Protein AF-0000000085301970 (afdb_homodimer)

Solvent-accessible surface area (backbone atoms only — not comparable to full-atom values): 21459 Å² total; per-residue (Å²): 136,83,79,76,77,77,77,79,79,75,77,79,74,80,62,71,66,56,57,60,53,53,59,54,51,62,50,42,72,86,24,43,63,52,45,47,50,51,50,45,52,51,53,39,52,45,27,50,49,32,24,51,29,20,47,52,18,31,51,38,37,74,64,26,59,40,78,36,73,44,72,84,42,102,86,42,71,45,83,42,63,45,46,39,78,72,36,67,30,42,42,45,28,39,52,48,32,50,48,50,25,52,47,26,53,53,53,30,50,52,50,49,52,24,57,74,66,71,52,77,53,70,65,58,52,51,52,46,48,53,52,49,42,51,51,38,19,48,52,26,16,26,49,18,8,31,47,29,41,48,48,40,30,61,68,27,31,78,78,68,54,29,56,55,42,33,86,71,38,45,70,34,47,53,33,44,51,50,20,49,52,28,45,50,52,24,47,51,40,48,50,48,50,46,51,48,53,50,51,54,52,56,58,60,59,76,106,135,84,79,76,80,77,78,80,77,75,78,78,75,80,62,71,65,58,57,59,53,54,55,53,52,62,51,42,70,80,27,40,62,52,46,47,50,51,49,42,52,50,52,38,52,46,28,50,50,31,23,52,30,20,46,53,19,31,51,38,38,75,65,27,60,39,79,36,74,44,72,84,43,102,86,42,70,44,83,41,63,47,46,40,78,73,36,68,32,42,41,44,30,40,54,49,31,48,49,50,24,51,48,25,53,53,54,32,50,51,48,49,50,22,56,73,65,73,51,78,52,70,65,56,53,52,52,47,46,53,52,49,44,51,51,39,19,48,52,27,16,25,50,17,9,31,47,30,42,48,48,40,30,61,67,27,32,79,78,70,54,29,56,55,42,34,88,70,37,45,70,34,49,54,33,44,51,50,19,48,53,28,44,50,51,23,47,52,42,48,49,47,50,48,51,50,54,51,51,53,52,55,58,60,60,76,106

Structure (mmCIF, N/CA/C/O backbone):
data_AF-0000000085301970-model_v1
#
loop_
_entity.id
_entity.type
_entity.pdbx_description
1 polymer 'CASP-like protein'
#
loop_
_atom_site.group_PDB
_atom_site.id
_atom_site.type_symbol
_atom_site.label_atom_id
_atom_site.label_alt_id
_atom_site.label_comp_id
_atom_site.label_asym_id
_atom_site.label_entity_id
_atom_site.label_seq_id
_atom_site.pdbx_PDB_ins_code
_atom_site.Cartn_x
_atom_site.Cartn_y
_atom_site.Cartn_z
_atom_site.occupancy
_atom_site.B_iso_or_equiv
_atom_site.auth_seq_id
_atom_site.auth_comp_id
_atom_site.auth_asym_id
_atom_site.auth_atom_id
_atom_site.pdbx_PDB_model_num
ATOM 1 N N . MET A 1 1 ? -9.445 -3.018 74.125 1 26.97 1 MET A N 1
ATOM 2 C CA . MET A 1 1 ? -10.062 -2.021 73.25 1 26.97 1 MET A CA 1
ATOM 3 C C . MET A 1 1 ? -9.016 -1.307 72.438 1 26.97 1 MET A C 1
ATOM 5 O O . MET A 1 1 ? -8.43 -0.313 72.875 1 26.97 1 MET A O 1
ATOM 9 N N . ALA A 1 2 ? -8.062 -2.064 71.75 1 34.81 2 ALA A N 1
ATOM 10 C CA . ALA A 1 2 ? -6.852 -1.691 71 1 34.81 2 ALA A CA 1
ATOM 11 C C . ALA A 1 2 ? -7.18 -0.811 69.812 1 34.81 2 ALA A C 1
ATOM 13 O O . ALA A 1 2 ? -8.016 -1.173 69 1 34.81 2 ALA A O 1
ATOM 14 N N . SER A 1 3 ? -7.102 0.58 70 1 29.72 3 SER A N 1
ATOM 15 C CA . SER A 1 3 ? -7.398 1.711 69.125 1 29.72 3 SER A CA 1
ATOM 16 C C . SER A 1 3 ? -6.668 1.588 67.812 1 29.72 3 SER A C 1
ATOM 18 O O . SER A 1 3 ? -5.441 1.454 67.75 1 29.72 3 SER A O 1
ATOM 20 N N . ILE A 1 4 ? -7.246 0.942 66.812 1 32.56 4 ILE A N 1
ATOM 21 C CA . ILE A 1 4 ? -6.797 0.765 65.438 1 32.56 4 ILE A CA 1
ATOM 22 C C . ILE A 1 4 ? -6.508 2.127 64.812 1 32.56 4 ILE A C 1
ATOM 24 O O . ILE A 1 4 ? -7.402 2.971 64.688 1 32.56 4 ILE A O 1
ATOM 28 N N . GLU A 1 5 ? -5.273 2.66 65 1 31.47 5 GLU A N 1
ATOM 29 C CA . GLU A 1 5 ? -4.742 3.893 64.438 1 31.47 5 GLU A CA 1
ATOM 30 C C . GLU A 1 5 ? -5.062 3.986 62.938 1 31.47 5 GLU A C 1
ATOM 32 O O . GLU A 1 5 ? -4.762 3.068 62.188 1 31.47 5 GLU A O 1
ATOM 37 N N . THR A 1 6 ? -6.141 4.637 62.594 1 31.66 6 THR A N 1
ATOM 38 C CA . THR A 1 6 ? -6.664 4.996 61.281 1 31.66 6 THR A CA 1
ATOM 39 C C . THR A 1 6 ? -5.59 5.672 60.438 1 31.66 6 THR A C 1
ATOM 41 O O . THR A 1 6 ? -5.039 6.703 60.812 1 31.66 6 THR A O 1
ATOM 44 N N . GLY A 1 7 ? -4.699 4.906 59.719 1 29.11 7 GLY A N 1
ATOM 45 C CA . GLY A 1 7 ? -3.627 5.309 58.812 1 29.11 7 GLY A CA 1
ATOM 46 C C . GLY A 1 7 ? -4.031 6.414 57.875 1 29.11 7 GLY A C 1
ATOM 47 O O . GLY A 1 7 ? -5.113 6.363 57.281 1 29.11 7 GLY A O 1
ATOM 48 N N . ALA A 1 8 ? -3.602 7.699 58.156 1 32.47 8 ALA A N 1
ATOM 49 C CA . ALA A 1 8 ? -3.693 8.953 57.406 1 32.47 8 ALA A CA 1
ATOM 50 C C . ALA A 1 8 ? -3.393 8.734 55.938 1 32.47 8 ALA A C 1
ATOM 52 O O . ALA A 1 8 ? -2.346 8.188 55.562 1 32.47 8 ALA A O 1
ATOM 53 N N . HIS A 1 9 ? -4.426 8.477 55.094 1 30.55 9 HIS A N 1
ATOM 54 C CA . HIS A 1 9 ? -4.41 8.461 53.625 1 30.55 9 HIS A CA 1
ATOM 55 C C . HIS A 1 9 ? -3.736 9.703 53.062 1 30.55 9 HIS A C 1
ATOM 57 O O . HIS A 1 9 ? -4.273 10.812 53.188 1 30.55 9 HIS A O 1
ATOM 63 N N . ARG A 1 10 ? -2.363 9.859 53.188 1 31.36 10 ARG A N 1
ATOM 64 C CA . ARG A 1 10 ? -1.621 10.938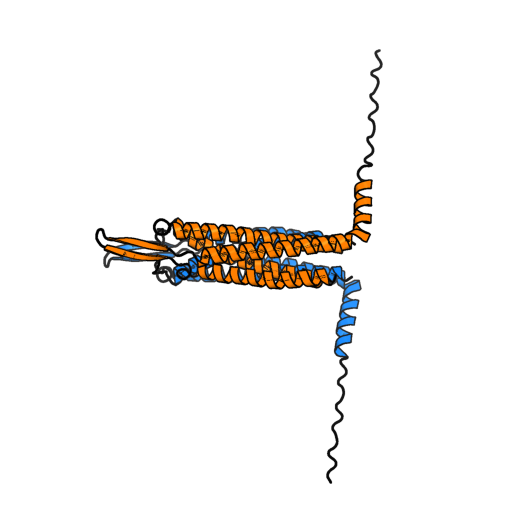 52.531 1 31.36 10 ARG A CA 1
ATOM 65 C C . ARG A 1 10 ? -2.08 11.141 51.094 1 31.36 10 ARG A C 1
ATOM 67 O O . ARG A 1 10 ? -2.033 10.211 50.281 1 31.36 10 ARG A O 1
ATOM 74 N N . GLN A 1 11 ? -3.037 12.023 50.906 1 29.16 11 GLN A N 1
ATOM 75 C CA . GLN A 1 11 ? -3.467 12.562 49.625 1 29.16 11 GLN A CA 1
ATOM 76 C C . GLN A 1 11 ? -2.268 12.938 48.75 1 29.16 11 GLN A C 1
ATOM 78 O O . GLN A 1 11 ? -1.449 13.773 49.125 1 29.16 11 GLN A O 1
ATOM 83 N N . VAL A 1 12 ? -1.499 12.023 48.125 1 32.5 12 VAL A N 1
ATOM 84 C CA . VAL A 1 12 ? -0.508 12.242 47.094 1 32.5 12 VAL A CA 1
ATOM 85 C C . VAL A 1 12 ? -1.078 13.18 46.031 1 32.5 12 VAL A C 1
ATOM 87 O O . VAL A 1 12 ? -1.985 12.805 45.281 1 32.5 12 VAL A O 1
ATOM 90 N N . THR A 1 13 ? -1.261 14.484 46.375 1 30.11 13 THR A N 1
ATOM 91 C CA . THR A 1 13 ? -1.555 15.555 45.406 1 30.11 13 THR A CA 1
ATOM 92 C C . THR A 1 13 ? -0.678 15.438 44.188 1 30.11 13 THR A C 1
ATOM 94 O O . THR A 1 13 ? 0.509 15.117 44.281 1 30.11 13 THR A O 1
ATOM 97 N N . THR A 1 14 ? -1.294 15.391 42.969 1 29.59 14 THR A N 1
ATOM 98 C CA . THR A 1 14 ? -1.011 15.258 41.562 1 29.59 14 THR A CA 1
ATOM 99 C C . THR A 1 14 ? -0.098 16.391 41.062 1 29.59 14 THR A C 1
ATOM 101 O O . THR A 1 14 ? -0.571 17.469 40.719 1 29.59 14 THR A O 1
ATOM 104 N N . GLU A 1 15 ? 0.923 16.906 41.875 1 32.22 15 GLU A N 1
ATOM 105 C CA . GLU A 1 15 ? 1.904 17.906 41.469 1 32.22 15 GLU A CA 1
ATOM 106 C C . GLU A 1 15 ? 2.582 17.516 40.156 1 32.22 15 GLU A C 1
ATOM 108 O O . GLU A 1 15 ? 3.312 18.312 39.562 1 32.22 15 GLU A O 1
ATOM 113 N N . THR A 1 16 ? 2.576 16.266 39.844 1 33.69 16 THR A N 1
ATOM 114 C CA . THR A 1 16 ? 3.441 15.867 38.75 1 33.69 16 THR A CA 1
ATOM 115 C C . THR A 1 16 ? 2.938 16.453 37.438 1 33.69 16 THR A C 1
ATOM 117 O O . THR A 1 16 ? 3.664 16.484 36.438 1 33.69 16 THR A O 1
ATOM 120 N N . SER A 1 17 ? 1.666 16.828 37.406 1 34 17 SER A N 1
ATOM 121 C CA . SER A 1 17 ? 1.121 17.281 36.125 1 34 17 SER A CA 1
ATOM 122 C C . SER A 1 17 ? 1.629 18.672 35.781 1 34 17 SER A C 1
ATOM 124 O O . SER A 1 17 ? 1.692 19.047 34.594 1 34 17 SER A O 1
ATOM 126 N N . GLY A 1 18 ? 1.998 19.531 36.75 1 32.28 18 GLY A N 1
ATOM 127 C CA . GLY A 1 18 ? 2.375 20.906 36.5 1 32.28 18 GLY A CA 1
ATOM 128 C C . GLY A 1 18 ? 3.717 21.047 35.812 1 32.28 18 GLY A C 1
ATOM 129 O O . GLY A 1 18 ? 3.932 21.969 35.031 1 32.28 18 GLY A O 1
ATOM 130 N N . LYS A 1 19 ? 4.676 20.281 36.25 1 39.09 19 LYS A N 1
ATOM 131 C CA . LYS A 1 19 ? 6.043 20.438 35.781 1 39.09 19 LYS A CA 1
ATOM 132 C C . LYS A 1 19 ? 6.141 20.047 34.312 1 39.09 19 LYS A C 1
ATOM 134 O O . LYS A 1 19 ? 6.992 20.562 33.562 1 39.09 19 LYS A O 1
ATOM 139 N N . TRP A 1 20 ? 5.359 19.047 33.938 1 33.53 20 TRP A N 1
ATOM 140 C CA . TRP A 1 20 ? 5.434 18.688 32.531 1 33.53 20 TRP A CA 1
ATOM 141 C C . TRP A 1 20 ? 4.938 19.828 31.641 1 33.53 20 TRP A C 1
ATOM 143 O O . TRP A 1 20 ? 5.5 20.078 30.578 1 33.53 20 TRP A O 1
ATOM 153 N N . SER A 1 21 ? 3.979 20.641 32.094 1 33.47 21 SER A N 1
ATOM 154 C CA . SER A 1 21 ? 3.465 21.75 31.297 1 33.47 21 SER A CA 1
ATOM 155 C C . SER A 1 21 ? 4.469 22.891 31.234 1 33.47 21 SER A C 1
ATOM 157 O O . SER A 1 21 ? 4.641 23.516 30.188 1 33.47 21 SER A O 1
ATOM 159 N N . SER A 1 22 ? 5.047 23.344 32.344 1 36.72 22 SER A N 1
ATOM 160 C CA . SER A 1 22 ? 5.965 24.484 32.344 1 36.72 22 SER A CA 1
ATOM 161 C C . SER A 1 22 ? 7.207 24.188 31.516 1 36.72 22 SER A C 1
ATOM 163 O O . SER A 1 22 ? 7.742 25.078 30.844 1 36.72 22 SER A O 1
ATOM 165 N N . LYS A 1 23 ? 7.863 23.016 31.672 1 34.81 23 LYS A N 1
ATOM 166 C CA . LYS A 1 23 ? 9.07 22.703 30.906 1 34.81 23 LYS A CA 1
ATOM 167 C C . LYS A 1 23 ? 8.766 22.609 29.422 1 34.81 23 LYS A C 1
ATOM 169 O O . LYS A 1 23 ? 9.656 22.812 28.594 1 34.81 23 LYS A O 1
ATOM 174 N N . LEU A 1 24 ? 7.578 22.203 29 1 33.97 24 LEU A N 1
ATOM 175 C CA . LEU A 1 24 ? 7.176 22.234 27.594 1 33.97 24 LEU A CA 1
ATOM 176 C C . LEU A 1 24 ? 7.062 23.672 27.094 1 33.97 24 LEU A C 1
ATOM 178 O O . LEU A 1 24 ? 7.426 23.953 25.953 1 33.97 24 LEU A O 1
ATOM 182 N N . THR A 1 25 ? 6.617 24.625 27.766 1 33.25 25 THR A N 1
ATOM 183 C CA . THR A 1 25 ? 6.445 26 27.328 1 33.25 25 THR A CA 1
ATOM 184 C C . THR A 1 25 ? 7.797 26.688 27.172 1 33.25 25 THR A C 1
ATOM 186 O O . THR A 1 25 ? 7.984 27.516 26.266 1 33.25 25 THR A O 1
ATOM 189 N N . ARG A 1 26 ? 8.648 26.844 28.141 1 35.91 26 ARG A N 1
ATOM 190 C CA . ARG A 1 26 ? 9.945 27.5 28.062 1 35.91 26 ARG A CA 1
ATOM 191 C C . ARG A 1 26 ? 10.805 26.891 26.969 1 35.91 26 ARG A C 1
ATOM 193 O O . ARG A 1 26 ? 11.578 27.609 26.312 1 35.91 26 ARG A O 1
ATOM 200 N N . TYR A 1 27 ? 10.961 25.5 26.844 1 35.97 27 TYR A N 1
ATOM 201 C CA . TYR A 1 27 ? 11.695 24.906 25.734 1 35.97 27 TYR A CA 1
ATOM 202 C C . TYR A 1 27 ? 11.07 25.281 24.391 1 35.97 27 TYR A C 1
ATOM 204 O O . TYR A 1 27 ? 11.617 24.969 23.328 1 35.97 27 TYR A O 1
ATOM 212 N N . VAL A 1 28 ? 9.891 25.875 24.25 1 35.28 28 VAL A N 1
ATOM 213 C CA . VAL A 1 28 ? 9.086 26.359 23.141 1 35.28 28 VAL A CA 1
ATOM 214 C C . VAL A 1 28 ? 9.547 27.766 22.75 1 35.28 28 VAL A C 1
ATOM 216 O O . VAL A 1 28 ? 9.492 28.125 21.562 1 35.28 28 VAL A O 1
ATOM 219 N N . SER A 1 29 ? 9.695 28.75 23.516 1 39.84 29 SER A N 1
ATOM 220 C CA . SER A 1 29 ? 10.062 30.094 23.078 1 39.84 29 SER A CA 1
ATOM 221 C C . SER A 1 29 ? 11.414 30.094 22.375 1 39.84 29 SER A C 1
ATOM 223 O O . SER A 1 29 ? 11.555 30.688 21.297 1 39.84 29 SER A O 1
ATOM 225 N N . GLY A 1 30 ? 12.648 30.109 22.906 1 40.38 30 GLY A N 1
ATOM 226 C CA . GLY A 1 30 ? 14.016 29.938 22.453 1 40.38 30 GLY A CA 1
ATOM 227 C C . GLY A 1 30 ? 14.25 28.625 21.75 1 40.38 30 GLY A C 1
ATOM 228 O O . GLY A 1 30 ? 15.266 28.438 21.062 1 40.38 30 GLY A O 1
ATOM 229 N N . SER A 1 31 ? 13.477 27.312 21.828 1 45.81 31 SER A N 1
ATOM 230 C CA . SER A 1 31 ? 13.211 25.891 21.766 1 45.81 31 SER A CA 1
ATOM 231 C C . SER A 1 31 ? 12.508 25.516 20.469 1 45.81 31 SER A C 1
ATOM 233 O O . SER A 1 31 ? 12.664 24.391 19.969 1 45.81 31 SER A O 1
ATOM 235 N N . GLY A 1 32 ? 11.805 26.344 19.953 1 51.28 32 GLY A N 1
ATOM 236 C CA . GLY A 1 32 ? 11.156 26.156 18.656 1 51.28 32 GLY A CA 1
ATOM 237 C C . GLY A 1 32 ? 12.141 25.906 17.531 1 51.28 32 GLY A C 1
ATOM 238 O O . GLY A 1 32 ? 11.977 24.953 16.766 1 51.28 32 GLY A O 1
ATOM 239 N N . ALA A 1 33 ? 13.102 27.016 17.484 1 58.94 33 ALA A N 1
ATOM 240 C CA . ALA A 1 33 ? 14.117 26.859 16.453 1 58.94 33 ALA A CA 1
ATOM 241 C C . ALA A 1 33 ? 14.914 25.578 16.656 1 58.94 33 ALA A C 1
ATOM 243 O O . ALA A 1 33 ? 15.227 24.875 15.695 1 58.94 33 ALA A O 1
ATOM 244 N N . VAL A 1 34 ? 15.242 25.391 17.984 1 60.5 34 VAL A N 1
ATOM 245 C CA . VAL A 1 34 ? 15.992 24.172 18.312 1 60.5 34 VAL A CA 1
ATOM 246 C C . VAL A 1 34 ? 15.141 22.953 18 1 60.5 34 VAL A C 1
ATOM 248 O O . VAL A 1 34 ? 15.641 21.953 17.469 1 60.5 34 VAL A O 1
ATOM 251 N N . ALA A 1 35 ? 13.922 23.109 18.266 1 63.69 35 ALA A N 1
ATOM 252 C CA . ALA A 1 35 ? 13.008 22 18 1 63.69 35 ALA A CA 1
ATOM 253 C C . ALA A 1 35 ? 12.859 21.766 16.5 1 63.69 35 ALA A C 1
ATOM 255 O O . ALA A 1 35 ? 12.828 20.625 16.047 1 63.69 35 ALA A O 1
ATOM 256 N N . ILE A 1 36 ? 12.922 22.891 15.844 1 65.94 36 ILE A N 1
ATOM 257 C CA . ILE A 1 36 ? 12.797 22.781 14.391 1 65.94 36 ILE A CA 1
ATOM 258 C C . ILE A 1 36 ? 14.055 22.141 13.812 1 65.94 36 ILE A C 1
ATOM 260 O O . ILE A 1 36 ? 13.969 21.297 12.914 1 65.94 36 ILE A O 1
ATOM 264 N N . LYS A 1 37 ? 15.195 22.609 14.453 1 73.81 37 LYS A N 1
ATOM 265 C CA . LYS A 1 37 ? 16.453 22.016 13.992 1 73.81 37 LYS A CA 1
ATOM 266 C C . LYS A 1 37 ? 16.516 20.531 14.305 1 73.81 37 LYS A C 1
ATOM 268 O O . LYS A 1 37 ? 16.984 19.734 13.492 1 73.81 37 LYS A O 1
ATOM 273 N N . TYR A 1 38 ? 16.062 20.156 15.453 1 78 38 TYR A N 1
ATOM 274 C CA . TYR A 1 38 ? 16.031 18.75 15.844 1 78 38 TYR A CA 1
ATOM 275 C C . TYR A 1 38 ? 15.078 17.953 14.953 1 78 38 TYR A C 1
ATOM 277 O O . TYR A 1 38 ? 15.383 16.828 14.539 1 78 38 TYR A O 1
ATOM 285 N N . GLN A 1 39 ? 14.023 18.562 14.688 1 78.25 39 GLN A N 1
ATOM 286 C CA . GLN A 1 39 ? 13.039 17.906 13.828 1 78.25 39 GLN A CA 1
ATOM 287 C C . GLN A 1 39 ? 13.594 17.703 12.414 1 78.25 39 GLN A C 1
ATOM 289 O O . GLN A 1 39 ? 13.383 16.656 11.805 1 78.25 39 GLN A O 1
ATOM 294 N N . ALA A 1 40 ? 14.297 18.656 12.055 1 80.69 40 ALA A N 1
ATOM 295 C CA . ALA A 1 40 ? 14.883 18.562 10.719 1 80.69 40 ALA A CA 1
ATOM 296 C C . ALA A 1 40 ? 15.969 17.5 10.664 1 80.69 40 ALA A C 1
ATOM 298 O O . ALA A 1 40 ? 16.094 16.766 9.68 1 80.69 40 ALA A O 1
ATOM 299 N N . LYS A 1 41 ? 16.734 17.484 11.727 1 85.69 41 LYS A N 1
ATOM 300 C CA . LYS A 1 41 ? 17.781 16.469 11.789 1 85.69 41 LYS A CA 1
ATOM 301 C C . LYS A 1 41 ? 17.188 15.055 11.789 1 85.69 41 LYS A C 1
ATOM 303 O O . LYS A 1 41 ? 17.719 14.148 11.148 1 85.69 41 LYS A O 1
ATOM 308 N N . VAL A 1 42 ? 16.141 14.859 12.5 1 87.38 42 VAL A N 1
ATOM 309 C CA . VAL A 1 42 ? 15.477 13.555 12.578 1 87.38 42 VAL A CA 1
ATOM 310 C C . VAL A 1 42 ? 14.883 13.195 11.219 1 87.38 42 VAL A C 1
ATOM 312 O O . VAL A 1 42 ? 14.953 12.039 10.789 1 87.38 42 VAL A O 1
ATOM 315 N N . ASP A 1 43 ? 14.328 14.164 10.57 1 88.19 43 ASP A N 1
ATOM 316 C CA . ASP A 1 43 ? 13.75 13.945 9.242 1 88.19 43 ASP A CA 1
ATOM 317 C C . ASP A 1 43 ? 14.82 13.453 8.258 1 88.19 43 ASP A C 1
ATOM 319 O O . ASP A 1 43 ? 14.594 12.492 7.523 1 88.19 43 ASP A O 1
ATOM 323 N N . VAL A 1 44 ? 15.945 14.094 8.32 1 89.12 44 VAL A N 1
ATOM 324 C CA . VAL A 1 44 ? 17.031 13.727 7.418 1 89.12 44 VAL A CA 1
ATOM 325 C C . VAL A 1 44 ? 17.531 12.328 7.758 1 89.12 44 VAL A C 1
ATOM 327 O O . VAL A 1 44 ? 17.797 11.523 6.859 1 89.12 44 VAL A O 1
ATOM 330 N N . ALA A 1 45 ? 17.656 12.008 8.984 1 92.12 45 ALA A N 1
ATOM 331 C CA . ALA A 1 45 ? 18.109 10.695 9.406 1 92.12 45 ALA A CA 1
ATOM 332 C C . ALA A 1 45 ? 17.156 9.602 8.945 1 92.12 45 ALA A C 1
ATOM 334 O O . ALA A 1 45 ? 17.578 8.555 8.453 1 92.12 45 ALA A O 1
ATOM 335 N N . LEU A 1 46 ? 15.914 9.852 9.086 1 94.12 46 LEU A N 1
ATOM 336 C CA . LEU A 1 46 ? 14.914 8.867 8.688 1 94.12 46 LEU A CA 1
ATOM 337 C C . LEU A 1 46 ? 14.93 8.664 7.176 1 94.12 46 LEU A C 1
ATOM 339 O O . LEU A 1 46 ? 14.719 7.547 6.695 1 94.12 46 LEU A O 1
ATOM 343 N N . ARG A 1 47 ? 15.195 9.672 6.477 1 94.88 47 ARG A N 1
ATOM 344 C CA . ARG A 1 47 ? 15.242 9.562 5.02 1 94.88 47 ARG A CA 1
ATOM 345 C C . ARG A 1 47 ? 16.469 8.789 4.574 1 94.88 47 ARG A C 1
ATOM 347 O O . ARG A 1 47 ? 16.438 8.07 3.572 1 94.88 47 ARG A O 1
ATOM 354 N N . VAL A 1 48 ? 17.5 8.953 5.293 1 94.12 48 VAL A N 1
ATOM 355 C CA . VAL A 1 48 ? 18.703 8.172 4.996 1 94.12 48 VAL A CA 1
ATOM 356 C C . VAL A 1 48 ? 18.453 6.695 5.289 1 94.12 48 VAL A C 1
ATOM 358 O O . VAL A 1 48 ? 18.828 5.824 4.496 1 94.12 48 VAL A O 1
ATOM 361 N N . PHE A 1 49 ? 17.766 6.43 6.363 1 95.31 49 PHE A N 1
ATOM 362 C CA . PHE A 1 49 ? 17.406 5.055 6.691 1 95.31 49 PHE A CA 1
ATOM 363 C C . PHE A 1 49 ? 16.5 4.461 5.629 1 95.31 49 PHE A C 1
ATOM 365 O O . PHE A 1 49 ? 16.656 3.305 5.234 1 95.31 49 PHE A O 1
ATOM 372 N N . MET A 1 50 ? 15.523 5.289 5.258 1 96.56 50 MET A N 1
ATOM 373 C CA . MET A 1 50 ? 14.617 4.836 4.207 1 96.56 50 MET A CA 1
ATOM 374 C C . MET A 1 50 ? 15.391 4.461 2.945 1 96.56 50 MET A C 1
ATOM 376 O O . MET A 1 50 ? 15.094 3.453 2.305 1 96.56 50 MET A O 1
ATOM 380 N N . PHE A 1 51 ? 16.406 5.223 2.582 1 96.88 51 PHE A N 1
ATOM 381 C CA . PHE A 1 51 ? 17.234 4.965 1.405 1 96.88 51 PHE A CA 1
ATOM 382 C C . PHE A 1 51 ? 18.031 3.68 1.575 1 96.88 51 PHE A C 1
ATOM 384 O O . PHE A 1 51 ? 18.047 2.824 0.688 1 96.88 51 PHE A O 1
ATOM 391 N N . VAL A 1 52 ? 18.641 3.52 2.705 1 96.88 52 VAL A N 1
ATOM 392 C CA . VAL A 1 52 ? 19.5 2.371 2.953 1 96.88 52 VAL A CA 1
ATOM 393 C C . VAL A 1 52 ? 18.688 1.088 2.949 1 96.88 52 VAL A C 1
ATOM 395 O O . VAL A 1 52 ? 19.031 0.117 2.277 1 96.88 52 VAL A O 1
ATOM 398 N N . PHE A 1 53 ? 17.562 1.066 3.629 1 97.56 53 PHE A N 1
ATOM 399 C CA . PHE A 1 53 ? 16.719 -0.122 3.701 1 97.56 53 PHE A CA 1
ATOM 400 C C . PHE A 1 53 ? 16.172 -0.482 2.326 1 97.56 53 PHE A C 1
ATOM 402 O O . PHE A 1 53 ? 16.125 -1.658 1.959 1 97.56 53 PHE A O 1
ATOM 409 N N . SER A 1 54 ? 15.766 0.571 1.58 1 97.44 54 SER A N 1
ATOM 410 C CA . SER A 1 54 ? 15.219 0.312 0.252 1 97.44 54 SER A CA 1
ATOM 411 C C . SER A 1 54 ? 16.281 -0.245 -0.685 1 97.44 54 SER A C 1
ATOM 413 O O . SER A 1 54 ? 16.031 -1.191 -1.433 1 97.44 54 SER A O 1
ATOM 415 N N . MET A 1 55 ? 17.5 0.227 -0.575 1 96.94 55 MET A N 1
ATOM 416 C CA . MET A 1 55 ? 18.578 -0.219 -1.457 1 96.94 55 MET A CA 1
ATOM 417 C C . MET A 1 55 ? 19.016 -1.642 -1.114 1 96.94 55 MET A C 1
ATOM 419 O O . MET A 1 55 ? 19.266 -2.451 -2.008 1 96.94 55 MET A O 1
ATOM 423 N N . ILE A 1 56 ? 19.062 -1.936 0.152 1 97.06 56 ILE A N 1
ATOM 424 C CA . ILE A 1 56 ? 19.422 -3.293 0.56 1 97.06 56 ILE A CA 1
ATOM 425 C C . ILE A 1 56 ? 18.359 -4.27 0.044 1 97.06 56 ILE A C 1
ATOM 427 O O . ILE A 1 56 ? 18.703 -5.34 -0.469 1 97.06 56 ILE A O 1
ATOM 431 N N . GLY A 1 57 ? 17.109 -3.863 0.131 1 96.88 57 GLY A N 1
ATOM 432 C CA . GLY A 1 57 ? 16.047 -4.715 -0.379 1 96.88 57 GLY A CA 1
ATOM 433 C C . GLY A 1 57 ? 16.141 -4.957 -1.874 1 96.88 57 GLY A C 1
ATOM 434 O O . GLY A 1 57 ? 15.969 -6.086 -2.338 1 96.88 57 GLY A O 1
ATOM 435 N N . VAL A 1 58 ? 16.422 -3.914 -2.572 1 96.56 58 VAL A N 1
ATOM 436 C CA . VAL A 1 58 ? 16.547 -4.008 -4.023 1 96.56 58 VAL A CA 1
ATOM 437 C C . VAL A 1 58 ? 17.719 -4.906 -4.391 1 96.56 58 VAL A C 1
ATOM 439 O O . VAL A 1 58 ? 17.609 -5.77 -5.266 1 96.56 58 VAL A O 1
ATOM 442 N N . VAL A 1 59 ? 18.875 -4.723 -3.742 1 95.81 59 VAL A N 1
ATOM 443 C CA . VAL A 1 59 ? 20.062 -5.504 -4.043 1 95.81 59 VAL A CA 1
ATOM 444 C C . VAL A 1 59 ? 19.828 -6.977 -3.721 1 95.81 59 VAL A C 1
ATOM 446 O O . VAL A 1 59 ? 20.172 -7.859 -4.512 1 95.81 59 VAL A O 1
ATOM 449 N N . LEU A 1 60 ? 19.203 -7.266 -2.617 1 95.69 60 LEU A N 1
ATOM 450 C CA . LEU A 1 60 ? 18.906 -8.641 -2.232 1 95.69 60 LEU A CA 1
ATOM 451 C C . LEU A 1 60 ? 17.984 -9.312 -3.256 1 95.69 60 LEU A C 1
ATOM 453 O O . LEU A 1 60 ? 18.188 -10.477 -3.609 1 95.69 60 LEU A O 1
ATOM 457 N N . MET A 1 61 ? 17.016 -8.555 -3.748 1 94.38 61 MET A N 1
ATOM 458 C CA . MET A 1 61 ? 16.078 -9.109 -4.719 1 94.38 61 MET A CA 1
ATOM 459 C C . MET A 1 61 ? 16.734 -9.258 -6.086 1 94.38 61 MET A C 1
ATOM 461 O O . MET A 1 61 ? 16.562 -10.281 -6.754 1 94.38 61 MET A O 1
ATOM 465 N N . ALA A 1 62 ? 17.484 -8.258 -6.461 1 92.56 62 ALA A N 1
ATOM 466 C CA . ALA A 1 62 ? 18.094 -8.234 -7.793 1 92.56 62 ALA A CA 1
ATOM 467 C C . ALA A 1 62 ? 19.203 -9.273 -7.91 1 92.56 62 ALA A C 1
ATOM 469 O O . ALA A 1 62 ? 19.531 -9.719 -9.016 1 92.56 62 ALA A O 1
ATOM 470 N N . THR A 1 63 ? 19.781 -9.633 -6.812 1 91.5 63 THR A N 1
ATOM 471 C CA . THR A 1 63 ? 20.859 -10.617 -6.84 1 91.5 63 THR A CA 1
ATOM 472 C C . THR A 1 63 ? 20.328 -12.008 -6.516 1 91.5 63 THR A C 1
ATOM 474 O O . THR A 1 63 ? 21.094 -12.977 -6.504 1 91.5 63 THR A O 1
ATOM 477 N N . SER A 1 64 ? 19.016 -12.133 -6.328 1 88.94 64 SER A N 1
ATOM 478 C CA . SER A 1 64 ? 18.422 -13.43 -6.012 1 88.94 64 SER A CA 1
ATOM 479 C C . SER A 1 64 ? 18.344 -14.312 -7.254 1 88.94 64 SER A C 1
ATOM 481 O O . SER A 1 64 ? 17.453 -14.133 -8.094 1 88.94 64 SER A O 1
ATOM 483 N N . LYS A 1 65 ? 19.312 -15.062 -7.527 1 89.38 65 LYS A N 1
ATOM 484 C CA . LYS A 1 65 ? 19.328 -16.031 -8.617 1 89.38 65 LYS A CA 1
ATOM 485 C C . LYS A 1 65 ? 19.766 -17.406 -8.133 1 89.38 65 LYS A C 1
ATOM 487 O O . LYS A 1 65 ? 20.609 -17.516 -7.23 1 89.38 65 LYS A O 1
ATOM 492 N N . GLN A 1 66 ? 19.031 -18.359 -8.609 1 90.75 66 GLN A N 1
ATOM 493 C CA . GLN A 1 66 ? 19.359 -19.734 -8.234 1 90.75 66 GLN A CA 1
ATOM 494 C C . GLN A 1 66 ? 19.062 -20.703 -9.391 1 90.75 66 GLN A C 1
ATOM 496 O O . GLN A 1 66 ? 18.031 -20.594 -10.047 1 90.75 66 GLN A O 1
ATOM 501 N N . SER A 1 67 ? 20.078 -21.547 -9.695 1 88.31 67 SER A N 1
ATOM 502 C CA . SER A 1 67 ? 19.891 -22.609 -10.664 1 88.31 67 SER A CA 1
ATOM 503 C C . SER A 1 67 ? 19.703 -23.969 -9.969 1 88.31 67 SER A C 1
ATOM 505 O O . SER A 1 67 ? 20.391 -24.266 -8.992 1 88.31 67 SER A O 1
ATOM 507 N N . ALA A 1 68 ? 18.594 -24.578 -10.328 1 86.19 68 ALA A N 1
ATOM 508 C CA . ALA A 1 68 ? 18.328 -25.891 -9.742 1 86.19 68 ALA A CA 1
ATOM 509 C C . ALA A 1 68 ? 17.969 -26.906 -10.812 1 86.19 68 ALA A C 1
ATOM 511 O O . ALA A 1 68 ? 17.875 -26.578 -11.992 1 86.19 68 ALA A O 1
ATOM 512 N N . THR A 1 69 ? 18.062 -28.203 -10.445 1 80.19 69 THR A N 1
ATOM 513 C CA . THR A 1 69 ? 17.656 -29.297 -11.328 1 80.19 69 THR A CA 1
ATOM 514 C C . THR A 1 69 ? 16.344 -29.922 -10.859 1 80.19 69 THR A C 1
ATOM 516 O O . THR A 1 69 ? 16.172 -30.188 -9.672 1 80.19 69 THR A O 1
ATOM 519 N N . MET A 1 70 ? 15.383 -29.828 -11.711 1 73.56 70 MET A N 1
ATOM 520 C CA . MET A 1 70 ? 14.094 -30.438 -11.383 1 73.56 70 MET A CA 1
ATOM 521 C C . MET A 1 70 ? 13.938 -31.797 -12.078 1 73.56 70 MET A C 1
ATOM 523 O O . MET A 1 70 ? 14.289 -31.938 -13.25 1 73.56 70 MET A O 1
ATOM 527 N N . ARG A 1 71 ? 13.547 -32.906 -11.234 1 71.69 71 ARG A N 1
ATOM 528 C CA . ARG A 1 71 ? 13.328 -34.25 -11.781 1 71.69 71 ARG A CA 1
ATOM 529 C C . ARG A 1 71 ? 11.906 -34.375 -12.312 1 71.69 71 ARG A C 1
ATOM 531 O O . ARG A 1 71 ? 10.938 -34.281 -11.555 1 71.69 71 ARG A O 1
ATOM 538 N N . ILE A 1 72 ? 11.625 -34.156 -13.516 1 63.94 72 ILE A N 1
ATOM 539 C CA . ILE A 1 72 ? 10.305 -34.344 -14.109 1 63.94 72 ILE A CA 1
ATOM 540 C C . ILE A 1 72 ? 9.992 -35.844 -14.227 1 63.94 72 ILE A C 1
ATOM 542 O O . ILE A 1 72 ? 8.844 -36.25 -14.023 1 63.94 72 ILE A O 1
ATOM 546 N N . SER A 1 73 ? 11.086 -36.625 -14.508 1 62.91 73 SER A N 1
ATOM 547 C CA . SER A 1 73 ? 11.008 -38.062 -14.625 1 62.91 73 SER A CA 1
ATOM 548 C C . SER A 1 73 ? 12.242 -38.75 -14.047 1 62.91 73 SER A C 1
ATOM 550 O O . SER A 1 73 ? 13.25 -38.062 -13.789 1 62.91 73 SER A O 1
ATOM 552 N N . PRO A 1 74 ? 12.102 -40 -13.453 1 68.12 74 PRO A N 1
ATOM 553 C CA . PRO A 1 74 ? 13.227 -40.719 -12.859 1 68.12 74 PRO A CA 1
ATOM 554 C C . PRO A 1 74 ? 14.508 -40.625 -13.688 1 68.12 74 PRO A C 1
ATOM 556 O O . PRO A 1 74 ? 15.602 -40.594 -13.125 1 68.12 74 PRO A O 1
ATOM 559 N N . ASP A 1 75 ? 14.453 -40.375 -14.914 1 71 75 ASP A N 1
ATOM 560 C CA . ASP A 1 75 ? 15.656 -40.375 -15.75 1 71 75 ASP A CA 1
ATOM 561 C C . ASP A 1 75 ? 15.875 -39 -16.406 1 71 75 ASP A C 1
ATOM 563 O O . ASP A 1 75 ? 16.812 -38.812 -17.172 1 71 75 ASP A O 1
ATOM 567 N N . MET A 1 76 ? 15.023 -38 -16.188 1 73.12 76 MET A N 1
ATOM 568 C CA . MET A 1 76 ? 15.125 -36.75 -16.906 1 73.12 76 MET A CA 1
ATOM 569 C C . MET A 1 76 ? 15.141 -35.562 -15.93 1 73.12 76 MET A C 1
ATOM 571 O O . MET A 1 76 ? 14.18 -35.375 -15.188 1 73.12 76 MET A O 1
ATOM 575 N N . THR A 1 77 ? 16.344 -35.062 -15.805 1 75.69 77 THR A N 1
ATOM 576 C CA . THR A 1 77 ? 16.484 -33.844 -14.992 1 75.69 77 THR A CA 1
ATOM 577 C C . THR A 1 77 ? 16.672 -32.625 -15.883 1 75.69 77 THR A C 1
ATOM 579 O O . THR A 1 77 ? 17.344 -32.688 -16.922 1 75.69 77 THR A O 1
ATOM 582 N N . ILE A 1 78 ? 15.789 -31.625 -15.727 1 75.44 78 ILE A N 1
ATOM 583 C CA . ILE A 1 78 ? 15.922 -30.391 -16.484 1 75.44 78 ILE A CA 1
ATOM 584 C C . ILE A 1 78 ? 16.453 -29.281 -15.555 1 75.44 78 ILE A C 1
ATOM 586 O O . ILE A 1 78 ? 16.156 -29.266 -14.359 1 75.44 78 ILE A O 1
ATOM 590 N N . GLY A 1 79 ? 17.297 -28.531 -16.172 1 79.12 79 GLY A N 1
ATOM 591 C CA . GLY A 1 79 ? 17.781 -27.375 -15.445 1 79.12 79 GLY A CA 1
ATOM 592 C C . GLY A 1 79 ? 16.781 -26.234 -15.414 1 79.12 79 GLY A C 1
ATOM 593 O O . GLY A 1 79 ? 16.188 -25.875 -16.438 1 79.12 79 GLY A O 1
ATOM 594 N N . VAL A 1 80 ? 16.453 -25.844 -14.172 1 82.5 80 VAL A N 1
ATOM 595 C CA . VAL A 1 80 ? 15.539 -24.719 -14.023 1 82.5 80 VAL A CA 1
ATOM 596 C C . VAL A 1 80 ? 16.234 -23.578 -13.281 1 82.5 80 VAL A C 1
ATOM 598 O O . VAL A 1 80 ? 17.125 -23.812 -12.461 1 82.5 80 VAL A O 1
ATOM 601 N N . ASN A 1 81 ? 15.961 -22.391 -13.773 1 86.75 81 ASN A N 1
ATOM 602 C CA . ASN A 1 81 ? 16.531 -21.203 -13.141 1 86.75 81 ASN A CA 1
ATOM 603 C C . ASN A 1 81 ? 15.453 -20.297 -12.57 1 86.75 81 ASN A C 1
ATOM 605 O O . ASN A 1 81 ? 14.352 -20.219 -13.117 1 86.75 81 ASN A O 1
ATOM 609 N N . ALA A 1 82 ? 15.867 -19.797 -11.422 1 87.81 82 ALA A N 1
ATOM 610 C CA . ALA A 1 82 ? 14.977 -18.828 -10.797 1 87.81 82 ALA A CA 1
ATOM 611 C C . ALA A 1 82 ? 15.625 -17.438 -10.727 1 87.81 82 ALA A C 1
ATOM 613 O O . ALA A 1 82 ? 16.75 -17.312 -10.242 1 87.81 82 ALA A O 1
ATOM 614 N N . LYS A 1 83 ? 14.977 -16.484 -11.312 1 89.75 83 LYS A N 1
ATOM 615 C CA . LYS A 1 83 ? 15.367 -15.086 -11.281 1 89.75 83 LYS A CA 1
ATOM 616 C C . LYS A 1 83 ? 14.18 -14.188 -10.953 1 89.75 83 LYS A C 1
ATOM 618 O O . LYS A 1 83 ? 13.031 -14.555 -11.203 1 89.75 83 LYS A O 1
ATOM 623 N N . PHE A 1 84 ? 14.516 -13.062 -10.414 1 90.38 84 PHE A N 1
ATOM 624 C CA . PHE A 1 84 ? 13.422 -12.18 -10.023 1 90.38 84 PHE A CA 1
ATOM 625 C C . PHE A 1 84 ? 12.656 -11.695 -11.25 1 90.38 84 PHE A C 1
ATOM 627 O O . PHE A 1 84 ? 11.469 -11.359 -11.156 1 90.38 84 PHE A O 1
ATOM 634 N N . THR A 1 85 ? 13.25 -11.711 -12.43 1 90.12 85 THR A N 1
ATOM 635 C CA . THR A 1 85 ? 12.617 -11.227 -13.656 1 90.12 85 THR A CA 1
ATOM 636 C C . THR A 1 85 ? 11.594 -12.234 -14.172 1 90.12 85 THR A C 1
ATOM 638 O O . THR A 1 85 ? 10.789 -11.914 -15.047 1 90.12 85 THR A O 1
ATOM 641 N N . HIS A 1 86 ? 11.648 -13.438 -13.617 1 89.94 86 HIS A N 1
ATOM 642 C CA . HIS A 1 86 ? 10.719 -14.469 -14.062 1 89.94 86 HIS A CA 1
ATOM 643 C C . HIS A 1 86 ? 9.32 -14.219 -13.523 1 89.94 86 HIS A C 1
ATOM 645 O O . HIS A 1 86 ? 8.344 -14.766 -14.039 1 89.94 86 HIS A O 1
ATOM 651 N N . LEU A 1 87 ? 9.273 -13.477 -12.477 1 90.44 87 LEU A N 1
ATOM 652 C CA . LEU A 1 87 ? 7.977 -13.133 -11.906 1 90.44 87 LEU A CA 1
ATOM 653 C C . LEU A 1 87 ? 7.754 -11.625 -11.945 1 90.44 87 LEU A C 1
ATOM 655 O O . LEU A 1 87 ? 8.555 -10.859 -11.406 1 90.44 87 LEU A O 1
ATOM 659 N N . ALA A 1 88 ? 6.727 -11.211 -12.562 1 91.06 88 ALA A N 1
ATOM 660 C CA . ALA A 1 88 ? 6.41 -9.797 -12.742 1 91.06 88 ALA A CA 1
ATOM 661 C C . ALA A 1 88 ? 6.27 -9.094 -11.391 1 91.06 88 ALA A C 1
ATOM 663 O O . ALA A 1 88 ? 6.594 -7.914 -11.266 1 91.06 88 ALA A O 1
ATOM 664 N N . SER A 1 89 ? 5.723 -9.844 -10.406 1 93.62 89 SER A N 1
ATOM 665 C CA . SER A 1 89 ? 5.539 -9.258 -9.086 1 93.62 89 SER A CA 1
ATOM 666 C C . SER A 1 89 ? 6.875 -8.859 -8.469 1 93.62 89 SER A C 1
ATOM 668 O O . SER A 1 89 ? 6.969 -7.832 -7.797 1 93.62 89 SER A O 1
ATOM 670 N N . PHE A 1 90 ? 7.93 -9.562 -8.758 1 94.88 90 PHE A N 1
ATOM 671 C CA . PHE A 1 90 ? 9.242 -9.273 -8.188 1 94.88 90 PHE A CA 1
ATOM 672 C C . PHE A 1 90 ? 9.938 -8.156 -8.961 1 94.88 90 PHE A C 1
ATOM 674 O O . PHE A 1 90 ? 10.656 -7.348 -8.375 1 94.88 90 PHE A O 1
ATOM 681 N N . THR A 1 91 ? 9.68 -8.141 -10.234 1 94.38 91 THR A N 1
ATOM 682 C CA . THR A 1 91 ? 10.18 -7.012 -11.016 1 94.38 91 THR A CA 1
ATOM 683 C C . THR A 1 91 ? 9.547 -5.707 -10.555 1 94.38 91 THR A C 1
ATOM 685 O O . THR A 1 91 ? 10.227 -4.684 -10.445 1 94.38 91 THR A O 1
ATOM 688 N N . TYR A 1 92 ? 8.281 -5.844 -10.32 1 95.69 92 TYR A N 1
ATOM 689 C CA . TYR A 1 92 ? 7.586 -4.684 -9.773 1 95.69 92 TYR A CA 1
ATOM 690 C C . TYR A 1 92 ? 8.164 -4.293 -8.414 1 95.69 92 TYR A C 1
ATOM 692 O O . TYR A 1 92 ? 8.328 -3.107 -8.125 1 95.69 92 TYR A O 1
ATOM 700 N N . PHE A 1 93 ? 8.438 -5.219 -7.648 1 96.56 93 PHE A N 1
ATOM 701 C CA . PHE A 1 93 ? 9.039 -4.973 -6.344 1 96.56 93 PHE A CA 1
ATOM 702 C C . PHE A 1 93 ? 10.344 -4.203 -6.488 1 96.56 93 PHE A C 1
ATOM 704 O O . PHE A 1 93 ? 10.547 -3.174 -5.836 1 96.56 93 PHE A O 1
ATOM 711 N N . VAL A 1 94 ? 11.203 -4.594 -7.328 1 96.69 94 VAL A N 1
ATOM 712 C CA . VAL A 1 94 ? 12.508 -3.979 -7.527 1 96.69 94 VAL A CA 1
ATOM 713 C C . VAL A 1 94 ? 12.336 -2.568 -8.086 1 96.69 94 VAL A C 1
ATOM 715 O O . VAL A 1 94 ? 12.984 -1.627 -7.617 1 96.69 94 VAL A O 1
ATOM 718 N N . THR A 1 95 ? 11.484 -2.441 -9.023 1 96.81 95 THR A N 1
ATOM 719 C CA . THR A 1 95 ? 11.25 -1.134 -9.625 1 96.81 95 THR A CA 1
ATOM 720 C C . THR A 1 95 ? 10.68 -0.158 -8.602 1 96.81 95 THR A C 1
ATOM 722 O O . THR A 1 95 ? 11.133 0.984 -8.508 1 96.81 95 THR A O 1
ATOM 725 N N . ALA A 1 96 ? 9.711 -0.68 -7.859 1 97.19 96 ALA A N 1
ATOM 726 C CA . ALA A 1 96 ? 9.062 0.167 -6.859 1 97.19 96 ALA A CA 1
ATOM 727 C C . ALA A 1 96 ? 10.055 0.619 -5.793 1 97.19 96 ALA A C 1
ATOM 729 O O . ALA A 1 96 ? 10.141 1.808 -5.477 1 97.19 96 ALA A O 1
ATOM 730 N N . PHE A 1 97 ? 10.852 -0.261 -5.273 1 97.69 97 PHE A N 1
ATOM 731 C CA . PHE A 1 97 ? 11.758 0.079 -4.184 1 97.69 97 PHE A CA 1
ATOM 732 C C . PHE A 1 97 ? 12.953 0.871 -4.699 1 97.69 97 PHE A C 1
ATOM 734 O O . PHE A 1 97 ? 13.523 1.684 -3.971 1 97.69 97 PHE A O 1
ATOM 741 N N . SER A 1 98 ? 13.32 0.742 -5.977 1 97.25 98 SER A N 1
ATOM 742 C CA . SER A 1 98 ? 14.32 1.625 -6.574 1 97.25 98 SER A CA 1
ATOM 743 C C . SER A 1 98 ? 13.805 3.061 -6.652 1 97.25 98 SER A C 1
ATOM 745 O O . SER A 1 98 ? 14.547 4.004 -6.363 1 97.25 98 SER A O 1
ATOM 747 N N . THR A 1 99 ? 12.539 3.16 -6.984 1 96.88 99 THR A N 1
ATOM 748 C CA . THR A 1 99 ? 11.914 4.477 -7.051 1 96.88 99 THR A CA 1
ATOM 749 C C . THR A 1 99 ? 11.859 5.113 -5.664 1 96.88 99 THR A C 1
ATOM 751 O O . THR A 1 99 ? 12.102 6.312 -5.516 1 96.88 99 THR A O 1
ATOM 754 N N . ILE A 1 100 ? 11.531 4.305 -4.676 1 97.5 100 ILE A N 1
ATOM 755 C CA . ILE A 1 100 ? 11.484 4.781 -3.299 1 97.5 100 ILE A CA 1
ATOM 756 C C . ILE A 1 100 ? 12.867 5.277 -2.877 1 97.5 100 ILE A C 1
ATOM 758 O O . ILE A 1 100 ? 12.984 6.316 -2.223 1 97.5 100 ILE A O 1
ATOM 762 N N . GLY A 1 101 ? 13.898 4.539 -3.279 1 96.75 101 GLY A N 1
ATOM 763 C CA . GLY A 1 101 ? 15.25 4.996 -3.004 1 96.75 101 GLY A CA 1
ATOM 764 C C . GLY A 1 101 ? 15.562 6.336 -3.641 1 96.75 101 GLY A C 1
ATOM 765 O O . GLY A 1 101 ? 16.125 7.223 -2.99 1 96.75 101 GLY A O 1
ATOM 766 N N . LEU A 1 102 ? 15.227 6.477 -4.898 1 95.62 102 LEU A N 1
ATOM 767 C CA . LEU A 1 102 ? 15.445 7.738 -5.598 1 95.62 102 LEU A CA 1
ATOM 768 C C . LEU A 1 102 ? 14.672 8.867 -4.934 1 95.62 102 LEU A C 1
ATOM 770 O O . LEU A 1 102 ? 15.195 9.969 -4.762 1 95.62 102 LEU A O 1
ATOM 774 N N . TYR A 1 103 ? 13.5 8.57 -4.57 1 96.5 103 TYR A N 1
ATOM 775 C CA . TYR A 1 103 ? 12.656 9.531 -3.863 1 96.5 103 TYR A CA 1
ATOM 776 C C . TYR A 1 103 ? 13.32 9.977 -2.564 1 96.5 103 TYR A C 1
ATOM 778 O O . TYR A 1 103 ? 13.312 11.164 -2.238 1 96.5 103 TYR A O 1
ATOM 786 N N . SER A 1 104 ? 13.812 9.031 -1.904 1 95.38 104 SER A N 1
ATOM 787 C CA . SER A 1 104 ? 14.461 9.352 -0.637 1 95.38 104 SER A CA 1
ATOM 788 C C . SER A 1 104 ? 15.664 10.266 -0.848 1 95.38 104 SER A C 1
ATOM 790 O O . SER A 1 104 ? 15.906 11.172 -0.048 1 95.38 104 SER A O 1
ATOM 792 N N . ILE A 1 105 ? 16.391 10.078 -1.914 1 94.62 105 ILE A N 1
ATOM 793 C CA . ILE A 1 105 ? 17.547 10.914 -2.215 1 94.62 105 ILE A CA 1
ATOM 794 C C . ILE A 1 105 ? 17.094 12.344 -2.498 1 94.62 105 ILE A C 1
ATOM 796 O O . ILE A 1 105 ? 17.656 13.305 -1.96 1 94.62 105 ILE A O 1
ATOM 800 N N . ILE A 1 106 ? 16.078 12.445 -3.25 1 93.56 106 ILE A N 1
ATOM 801 C CA . ILE A 1 106 ? 15.578 13.75 -3.654 1 93.56 106 ILE A CA 1
ATOM 802 C C . ILE A 1 106 ? 15.023 14.492 -2.439 1 93.56 106 ILE A C 1
ATOM 804 O O . ILE A 1 106 ? 15.391 15.641 -2.18 1 93.56 106 ILE A O 1
ATOM 808 N N . THR A 1 107 ? 14.172 13.891 -1.741 1 91.62 107 THR A N 1
ATOM 809 C CA . THR A 1 107 ? 13.547 14.539 -0.596 1 91.62 107 THR A CA 1
ATOM 810 C C . THR A 1 107 ? 14.555 14.75 0.527 1 91.62 107 THR A C 1
ATOM 812 O O . THR A 1 107 ? 14.453 15.719 1.286 1 91.62 107 THR A O 1
ATOM 815 N N . GLY A 1 108 ? 15.469 13.812 0.656 1 89.69 108 GLY A N 1
ATOM 816 C CA . GLY A 1 108 ? 16.531 14.016 1.629 1 89.69 108 GLY A CA 1
ATOM 817 C C . GLY A 1 108 ? 17.359 15.25 1.35 1 89.69 108 GLY A C 1
ATOM 818 O O . GLY A 1 108 ? 17.703 16 2.27 1 89.69 108 GLY A O 1
ATOM 819 N N . TYR A 1 109 ? 17.672 15.414 0.111 1 90.44 109 TYR A N 1
ATOM 820 C CA . TYR A 1 109 ? 18.438 16.594 -0.29 1 90.44 109 TYR A CA 1
ATOM 821 C C . TYR A 1 109 ? 17.656 17.875 -0.022 1 90.44 109 TYR A C 1
ATOM 823 O O . TYR A 1 109 ? 18.219 18.859 0.466 1 90.44 109 TYR A O 1
ATOM 831 N N . LEU A 1 110 ? 16.422 17.906 -0.291 1 86.31 110 LEU A N 1
ATOM 832 C CA . LEU A 1 110 ? 15.578 19.078 -0.068 1 86.31 110 LEU A CA 1
ATOM 833 C C . LEU A 1 110 ? 15.445 19.375 1.421 1 86.31 110 LEU A C 1
ATOM 835 O O . LEU A 1 110 ? 15.469 20.531 1.828 1 86.31 110 LEU A O 1
ATOM 839 N N . SER A 1 111 ? 15.289 18.344 2.158 1 83.56 111 SER A N 1
ATOM 840 C CA . SER A 1 111 ? 15.203 18.531 3.604 1 83.56 111 SER A CA 1
ATOM 841 C C . SER A 1 111 ? 16.516 19.062 4.172 1 83.56 111 SER A C 1
ATOM 843 O O . SER A 1 111 ? 16.516 19.906 5.062 1 83.56 111 SER A O 1
ATOM 845 N N . TYR A 1 112 ? 17.562 18.562 3.711 1 84.75 112 TYR A N 1
ATOM 846 C CA . TYR A 1 112 ? 18.875 19.016 4.156 1 84.75 112 TYR A CA 1
ATOM 847 C C . TYR A 1 112 ? 19.109 20.469 3.779 1 84.75 112 TYR A C 1
ATOM 849 O O . TYR A 1 112 ? 19.641 21.25 4.574 1 84.75 112 TYR A O 1
ATOM 857 N N . SER A 1 113 ? 18.766 20.844 2.602 1 84.88 113 SER A N 1
ATOM 858 C CA . SER A 1 113 ? 18.922 22.219 2.145 1 84.88 113 SER A CA 1
ATOM 859 C C . SER A 1 113 ? 18.031 23.172 2.957 1 84.88 113 SER A C 1
ATOM 861 O O . SER A 1 113 ? 18.438 24.297 3.248 1 84.88 113 SER A O 1
ATOM 863 N N . ALA A 1 114 ? 16.906 22.734 3.217 1 76.69 114 ALA A N 1
ATOM 864 C CA . ALA A 1 114 ? 16.016 23.531 4.043 1 76.69 114 ALA A CA 1
ATOM 865 C C . ALA A 1 114 ? 16.578 23.719 5.445 1 76.69 114 ALA A C 1
ATOM 867 O O . ALA A 1 114 ? 16.406 24.781 6.055 1 76.69 114 ALA A O 1
ATOM 868 N N . LEU A 1 115 ? 17.109 22.734 5.98 1 76.31 115 LEU A N 1
ATOM 869 C CA . LEU A 1 115 ? 17.766 22.812 7.285 1 76.31 115 LEU A CA 1
ATOM 870 C C . LEU A 1 115 ? 18.906 23.812 7.266 1 76.31 115 LEU A C 1
ATOM 872 O O . LEU A 1 115 ? 19.078 24.578 8.219 1 76.31 115 LEU A O 1
ATOM 876 N N . LYS A 1 116 ? 19.641 23.828 6.305 1 79 116 LYS A N 1
ATOM 877 C CA . LYS A 1 116 ? 20.781 24.719 6.191 1 79 116 LYS A CA 1
ATOM 878 C C . LYS A 1 116 ? 20.344 26.172 6.016 1 79 116 LYS A C 1
ATOM 880 O O . LYS A 1 116 ? 20.938 27.078 6.605 1 79 116 LYS A O 1
ATOM 885 N N . ASN A 1 117 ? 19.297 26.312 5.246 1 75.94 117 ASN A N 1
ATOM 886 C CA . ASN A 1 117 ? 18.844 27.656 4.961 1 75.94 117 ASN A CA 1
ATOM 887 C C . ASN A 1 117 ? 17.875 28.172 6.023 1 75.94 117 ASN A C 1
ATOM 889 O O . ASN A 1 117 ? 17.484 29.328 6.008 1 75.94 117 ASN A O 1
ATOM 893 N N . GLN A 1 118 ? 17.625 27.422 7.066 1 63.34 118 GLN A N 1
ATOM 894 C CA . GLN A 1 118 ? 16.703 27.734 8.156 1 63.34 118 GLN A CA 1
ATOM 895 C C . GLN A 1 118 ? 15.336 28.141 7.621 1 63.34 118 GLN A C 1
ATOM 897 O O . GLN A 1 118 ? 14.727 29.094 8.117 1 63.34 118 GLN A O 1
ATOM 902 N N . GLN A 1 119 ? 15.047 27.641 6.355 1 58.59 119 GLN A N 1
ATOM 903 C CA . GLN A 1 119 ? 13.75 27.984 5.773 1 58.59 119 GLN A CA 1
ATOM 904 C C . GLN A 1 119 ? 12.859 26.75 5.66 1 58.59 119 GLN A C 1
ATOM 906 O O . GLN A 1 119 ? 13.125 25.859 4.859 1 58.59 119 GLN A O 1
ATOM 911 N N . SER A 1 120 ? 12.555 26.125 6.828 1 60.81 120 SER A N 1
ATOM 912 C CA . SER A 1 120 ? 11.594 25.031 6.668 1 60.81 120 SER A CA 1
ATOM 913 C C . SER A 1 120 ? 10.164 25.562 6.59 1 60.81 120 SER A C 1
ATOM 915 O O . SER A 1 120 ? 9.672 26.172 7.535 1 60.81 120 SER A O 1
ATOM 917 N N . SER A 1 121 ? 9.656 25.625 5.246 1 66.75 121 SER A N 1
ATOM 918 C CA . SER A 1 121 ? 8.305 26.156 5.094 1 66.75 121 SER A CA 1
ATOM 919 C C . SER A 1 121 ? 7.254 25.094 5.363 1 66.75 121 SER A C 1
ATOM 921 O O . SER A 1 121 ? 7.492 23.906 5.137 1 66.75 121 SER A O 1
ATOM 923 N N . ARG A 1 122 ? 6.395 25.406 6.109 1 72.31 122 ARG A N 1
ATOM 924 C CA . ARG A 1 122 ? 5.195 24.625 6.379 1 72.31 122 ARG A CA 1
ATOM 925 C C . ARG A 1 122 ? 4.668 23.969 5.105 1 72.31 122 ARG A C 1
ATOM 927 O O . ARG A 1 122 ? 4.227 22.828 5.121 1 72.31 122 ARG A O 1
ATOM 934 N N . ASN A 1 123 ? 4.875 24.656 3.949 1 74.69 123 ASN A N 1
ATOM 935 C CA . ASN A 1 123 ? 4.391 24.156 2.668 1 74.69 123 ASN A CA 1
ATOM 936 C C . ASN A 1 123 ? 5.176 22.938 2.209 1 74.69 123 ASN A C 1
ATOM 938 O O . ASN A 1 123 ? 4.613 22 1.623 1 74.69 123 ASN A O 1
ATOM 942 N N . GLN A 1 124 ? 6.363 23 2.504 1 77.5 124 GLN A N 1
ATOM 943 C CA . GLN A 1 124 ? 7.191 21.859 2.129 1 77.5 124 GLN A CA 1
ATO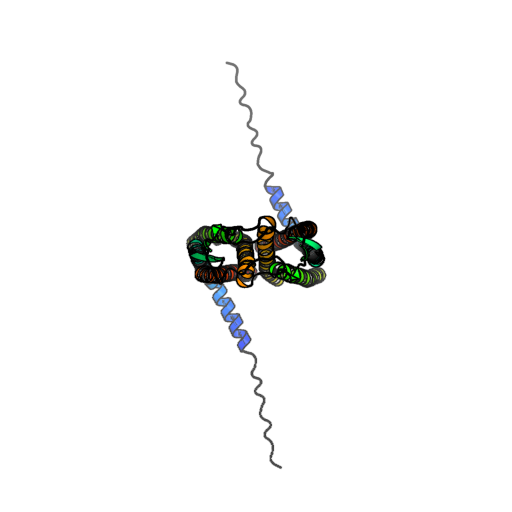M 944 C C . GLN A 1 124 ? 6.832 20.625 2.949 1 77.5 124 GLN A C 1
ATOM 946 O O . GLN A 1 124 ? 6.812 19.5 2.424 1 77.5 124 GLN A O 1
ATOM 951 N N . GLN A 1 125 ? 6.422 20.828 4.121 1 79.81 125 GLN A N 1
ATOM 952 C CA . GLN A 1 125 ? 6.059 19.719 4.984 1 79.81 125 GLN A CA 1
ATOM 953 C C . GLN A 1 125 ? 4.754 19.078 4.523 1 79.81 125 GLN A C 1
ATOM 955 O O . GLN A 1 125 ? 4.617 17.844 4.551 1 79.81 125 GLN A O 1
ATOM 960 N N . LEU A 1 126 ? 3.951 19.953 4.121 1 84.06 126 LEU A N 1
ATOM 961 C CA . LEU A 1 126 ? 2.66 19.438 3.662 1 84.06 126 LEU A CA 1
ATOM 962 C C . LEU A 1 126 ? 2.814 18.656 2.371 1 84.06 126 LEU A C 1
ATOM 964 O O . LEU A 1 126 ? 2.148 17.625 2.182 1 84.06 126 LEU A O 1
ATOM 968 N N . GLN A 1 127 ? 3.701 19.125 1.539 1 85.75 127 GLN A N 1
ATOM 969 C CA . GLN A 1 127 ? 3.961 18.391 0.303 1 85.75 127 GLN A CA 1
ATOM 970 C C . GLN A 1 127 ? 4.637 17.062 0.588 1 85.75 127 GLN A C 1
ATOM 972 O O . GLN A 1 127 ? 4.328 16.047 -0.053 1 85.75 127 GLN A O 1
ATOM 977 N N . PHE A 1 128 ? 5.473 17.062 1.557 1 88.06 128 PHE A N 1
ATOM 978 C CA . PHE A 1 128 ? 6.148 15.828 1.925 1 88.06 128 PHE A CA 1
ATOM 979 C C . PHE A 1 128 ? 5.156 14.828 2.504 1 88.06 128 PHE A C 1
ATOM 981 O O . PHE A 1 128 ? 5.281 13.617 2.275 1 88.06 128 PHE A O 1
ATOM 988 N N . LEU A 1 129 ? 4.234 15.32 3.168 1 90.38 129 LEU A N 1
ATOM 989 C CA . LEU A 1 129 ? 3.242 14.445 3.781 1 90.38 129 LEU A CA 1
ATOM 990 C C . LEU A 1 129 ? 2.422 13.719 2.717 1 90.38 129 LEU A C 1
ATOM 992 O O . LEU A 1 129 ? 2.188 12.516 2.818 1 90.38 129 LEU A O 1
ATOM 996 N N . LEU A 1 130 ? 2.09 14.414 1.73 1 91.5 130 LEU A N 1
ATOM 997 C CA . LEU A 1 130 ? 1.309 13.812 0.653 1 91.5 130 LEU A CA 1
ATOM 998 C C . LEU A 1 130 ? 2.148 12.812 -0.135 1 91.5 130 LEU A C 1
ATOM 1000 O O . LEU A 1 130 ? 1.698 11.703 -0.408 1 91.5 130 LEU A O 1
ATOM 1004 N N . LEU A 1 131 ? 3.301 13.203 -0.462 1 93.81 131 LEU A N 1
ATOM 1005 C CA . LEU A 1 131 ? 4.18 12.352 -1.256 1 93.81 131 LEU A CA 1
ATOM 1006 C C . LEU A 1 131 ? 4.609 11.117 -0.461 1 93.81 131 LEU A C 1
ATOM 1008 O O . LEU A 1 131 ? 4.711 10.023 -1.014 1 93.81 131 LEU A O 1
ATOM 1012 N N . ASP A 1 132 ? 4.84 11.328 0.808 1 95.19 132 ASP A N 1
ATOM 1013 C CA . ASP A 1 132 ? 5.195 10.195 1.658 1 95.19 132 ASP A CA 1
ATOM 1014 C C . ASP A 1 132 ? 4.043 9.203 1.75 1 95.19 132 ASP A C 1
ATOM 1016 O O . ASP A 1 132 ? 4.27 7.988 1.806 1 95.19 132 ASP A O 1
ATOM 1020 N N . SER A 1 133 ? 2.846 9.711 1.781 1 94.75 133 SER A N 1
ATOM 1021 C CA . SER A 1 133 ? 1.693 8.812 1.815 1 94.75 133 SER A CA 1
ATOM 1022 C C . SER A 1 133 ? 1.575 8.016 0.521 1 94.75 133 SER A C 1
ATOM 1024 O O . SER A 1 133 ? 1.257 6.828 0.546 1 94.75 133 SER A O 1
ATOM 1026 N N . LEU A 1 134 ? 1.873 8.641 -0.547 1 94.5 134 LEU A N 1
ATOM 1027 C CA . LEU A 1 134 ? 1.845 7.977 -1.844 1 94.5 134 LEU A CA 1
ATOM 1028 C C . LEU A 1 134 ? 2.936 6.914 -1.933 1 94.5 134 LEU A C 1
ATOM 1030 O O . LEU A 1 134 ? 2.684 5.797 -2.389 1 94.5 134 LEU A O 1
ATOM 1034 N N . ILE A 1 135 ? 4.082 7.262 -1.501 1 96.31 135 ILE A N 1
ATOM 1035 C CA . ILE A 1 135 ? 5.215 6.344 -1.565 1 96.31 135 ILE A CA 1
ATOM 1036 C C . ILE A 1 135 ? 4.969 5.156 -0.639 1 96.31 135 ILE A C 1
ATOM 1038 O O . ILE A 1 135 ? 5.34 4.023 -0.959 1 96.31 135 ILE A O 1
ATOM 1042 N N . LEU A 1 136 ? 4.379 5.406 0.48 1 96.56 136 LEU A N 1
ATOM 1043 C CA . LEU A 1 136 ? 4.023 4.324 1.392 1 96.56 136 LEU A CA 1
ATOM 1044 C C . LEU A 1 136 ? 3.076 3.338 0.721 1 96.56 136 LEU A C 1
ATOM 1046 O O . LEU A 1 136 ? 3.227 2.125 0.873 1 96.56 136 LEU A O 1
ATOM 1050 N N . SER A 1 137 ? 2.146 3.895 0.012 1 95.94 137 SER A N 1
ATOM 1051 C CA . SER A 1 137 ? 1.179 3.041 -0.669 1 95.94 137 SER A CA 1
ATOM 1052 C C . SER A 1 137 ? 1.84 2.234 -1.782 1 95.94 137 SER A C 1
ATOM 1054 O O . SER A 1 137 ? 1.503 1.067 -1.995 1 95.94 137 SER A O 1
ATOM 1056 N N . ILE A 1 138 ? 2.734 2.809 -2.457 1 96 138 ILE A N 1
ATOM 1057 C CA . ILE A 1 138 ? 3.471 2.109 -3.504 1 96 138 ILE A CA 1
ATOM 1058 C C . ILE A 1 138 ? 4.301 0.986 -2.887 1 96 138 ILE A C 1
ATOM 1060 O O . ILE A 1 138 ? 4.32 -0.135 -3.402 1 96 138 ILE A O 1
ATOM 1064 N N . SER A 1 139 ? 4.973 1.309 -1.805 1 97.06 139 SER A N 1
ATOM 1065 C CA . SER A 1 139 ? 5.762 0.306 -1.1 1 97.06 139 SER A CA 1
ATOM 1066 C C . SER A 1 139 ? 4.891 -0.852 -0.623 1 97.06 139 SER A C 1
ATOM 1068 O O . SER A 1 139 ? 5.254 -2.018 -0.782 1 97.06 139 SER A O 1
ATOM 1070 N N . ALA A 1 140 ? 3.748 -0.541 -0.148 1 96.31 140 ALA A N 1
ATOM 1071 C CA . ALA A 1 140 ? 2.834 -1.562 0.355 1 96.31 140 ALA A CA 1
ATOM 1072 C C . ALA A 1 140 ? 2.285 -2.416 -0.784 1 96.31 140 ALA A C 1
ATOM 1074 O O . ALA A 1 140 ? 2.143 -3.633 -0.643 1 96.31 140 ALA A O 1
ATOM 1075 N N . SER A 1 141 ? 2.012 -1.76 -1.89 1 96.56 141 SER A N 1
ATOM 1076 C CA . SER A 1 141 ? 1.517 -2.5 -3.045 1 96.56 141 SER A CA 1
ATOM 1077 C C . SER A 1 141 ? 2.574 -3.459 -3.582 1 96.56 141 SER A C 1
ATOM 1079 O O . SER A 1 141 ? 2.264 -4.602 -3.932 1 96.56 141 SER A O 1
ATOM 1081 N N . ALA A 1 142 ? 3.783 -2.953 -3.631 1 97.06 142 ALA A N 1
ATOM 1082 C CA . ALA A 1 142 ? 4.875 -3.799 -4.109 1 97.06 142 ALA A CA 1
ATOM 1083 C C . ALA A 1 142 ? 5.125 -4.965 -3.158 1 97.06 142 ALA A C 1
ATOM 1085 O O . ALA A 1 142 ? 5.344 -6.098 -3.598 1 97.06 142 ALA A O 1
ATOM 1086 N N . MET A 1 143 ? 5.086 -4.691 -1.895 1 96.19 143 MET A N 1
ATOM 1087 C CA . MET A 1 143 ? 5.25 -5.746 -0.9 1 96.19 143 MET A CA 1
ATOM 1088 C C . MET A 1 143 ? 4.086 -6.73 -0.956 1 96.19 143 MET A C 1
ATOM 1090 O O . MET A 1 143 ? 4.281 -7.938 -0.805 1 96.19 143 MET A O 1
ATOM 1094 N N . GLY A 1 144 ? 2.967 -6.246 -1.174 1 95.69 144 GLY A N 1
ATOM 1095 C CA . GLY A 1 144 ? 1.813 -7.117 -1.322 1 95.69 144 GLY A CA 1
ATOM 1096 C C . GLY A 1 144 ? 1.895 -8.008 -2.547 1 95.69 144 GLY A C 1
ATOM 1097 O O . GLY A 1 144 ? 1.651 -9.219 -2.461 1 95.69 144 GLY A O 1
ATOM 1098 N N . ALA A 1 145 ? 2.223 -7.367 -3.672 1 96.19 145 ALA A N 1
ATOM 1099 C CA . ALA A 1 145 ? 2.344 -8.125 -4.914 1 96.19 145 ALA A CA 1
ATOM 1100 C C . ALA A 1 145 ? 3.391 -9.227 -4.785 1 96.19 145 ALA A C 1
ATOM 1102 O O . ALA A 1 145 ? 3.113 -10.391 -5.078 1 96.19 145 ALA A O 1
ATOM 1103 N N . GLY A 1 146 ? 4.551 -8.859 -4.316 1 95.31 146 GLY A N 1
ATOM 1104 C CA . GLY A 1 146 ? 5.59 -9.859 -4.117 1 95.31 146 GLY A CA 1
ATOM 1105 C C . GLY A 1 146 ? 5.25 -10.867 -3.035 1 95.31 146 GLY A C 1
ATOM 1106 O O . GLY A 1 146 ? 5.516 -12.062 -3.189 1 95.31 146 GLY A O 1
ATOM 1107 N N . GLY A 1 147 ? 4.691 -10.383 -1.997 1 93.38 147 GLY A N 1
ATOM 1108 C CA . GLY A 1 147 ? 4.316 -11.258 -0.9 1 93.38 147 GLY A CA 1
ATOM 1109 C C . GLY A 1 147 ? 3.238 -12.258 -1.276 1 93.38 147 GLY A C 1
ATOM 1110 O O . GLY A 1 147 ? 3.275 -13.414 -0.844 1 93.38 147 GLY A O 1
ATOM 1111 N N . GLY A 1 148 ? 2.264 -11.836 -2.059 1 93.5 148 GLY A N 1
ATOM 1112 C CA . GLY A 1 148 ? 1.231 -12.758 -2.512 1 93.5 148 GLY A CA 1
ATOM 1113 C C . GLY A 1 148 ? 1.774 -13.891 -3.357 1 93.5 148 GLY A C 1
ATOM 1114 O O . GLY A 1 148 ? 1.435 -15.055 -3.133 1 93.5 148 GLY A O 1
ATOM 1115 N N . VAL A 1 149 ? 2.617 -13.523 -4.223 1 93.12 149 VAL A N 1
ATOM 1116 C CA . VAL A 1 149 ? 3.191 -14.523 -5.121 1 93.12 149 VAL A CA 1
ATOM 1117 C C . VAL A 1 149 ? 4.176 -15.398 -4.355 1 93.12 149 VAL A C 1
ATOM 1119 O O . VAL A 1 149 ? 4.227 -16.609 -4.566 1 93.12 149 VAL A O 1
ATOM 1122 N N . ALA A 1 150 ? 4.891 -14.766 -3.457 1 92.88 150 ALA A N 1
ATOM 1123 C CA . ALA A 1 150 ? 5.828 -15.531 -2.641 1 92.88 150 ALA A CA 1
ATOM 1124 C C . ALA A 1 150 ? 5.098 -16.547 -1.764 1 92.88 150 ALA A C 1
ATOM 1126 O O . ALA A 1 150 ? 5.586 -17.656 -1.543 1 92.88 150 ALA A O 1
ATOM 1127 N N . TYR A 1 151 ? 4.02 -16.188 -1.317 1 91.06 151 TYR A N 1
ATOM 1128 C CA . TYR A 1 151 ? 3.232 -17.094 -0.491 1 91.06 151 TYR A CA 1
ATOM 1129 C C . TYR A 1 151 ? 2.764 -18.312 -1.297 1 91.06 151 TYR A C 1
ATOM 1131 O O . TYR A 1 151 ? 2.826 -19.438 -0.821 1 91.06 151 TYR A O 1
ATOM 1139 N N . GLU A 1 152 ? 2.287 -18.078 -2.492 1 91.75 152 GLU A N 1
ATOM 1140 C CA . GLU A 1 152 ? 1.867 -19.156 -3.371 1 91.75 152 GLU A CA 1
ATOM 1141 C C . GLU A 1 152 ? 3.049 -20.047 -3.756 1 91.75 152 GLU A C 1
ATOM 1143 O O . GLU A 1 152 ? 2.896 -21.266 -3.918 1 91.75 152 GLU A O 1
ATOM 1148 N N . ALA A 1 153 ? 4.148 -19.391 -3.893 1 90.38 153 ALA A N 1
ATOM 1149 C CA . ALA A 1 153 ? 5.34 -20.156 -4.238 1 90.38 153 ALA A CA 1
ATOM 1150 C C . ALA A 1 153 ? 5.781 -21.031 -3.07 1 90.38 153 ALA A C 1
ATOM 1152 O O . ALA A 1 153 ? 6.363 -22.109 -3.277 1 90.38 153 ALA A O 1
ATOM 1153 N N . LEU A 1 154 ? 5.559 -20.625 -1.876 1 90.69 154 LEU A N 1
ATOM 1154 C CA . LEU A 1 154 ? 5.953 -21.344 -0.673 1 90.69 154 LEU A CA 1
ATOM 1155 C C . LEU A 1 154 ? 4.961 -22.453 -0.36 1 90.69 154 LEU A C 1
ATOM 1157 O O . LEU A 1 154 ? 5.363 -23.578 -0.055 1 90.69 154 LEU A O 1
ATOM 1161 N N . LYS A 1 155 ? 3.66 -22.219 -0.47 1 90.94 155 LYS A N 1
ATOM 1162 C CA . LYS A 1 155 ? 2.639 -23.172 -0.046 1 90.94 155 LYS A CA 1
ATOM 1163 C C . LYS A 1 155 ? 2.072 -23.938 -1.238 1 90.94 155 LYS A C 1
ATOM 1165 O O . LYS A 1 155 ? 1.543 -25.031 -1.08 1 90.94 155 LYS A O 1
ATOM 1170 N N . GLY A 1 156 ? 2.293 -23.406 -2.396 1 88.56 156 GLY A N 1
ATOM 1171 C CA . GLY A 1 156 ? 1.615 -24.016 -3.537 1 88.56 156 GLY A CA 1
ATOM 1172 C C . GLY A 1 156 ? 0.104 -23.906 -3.455 1 88.56 156 GLY A C 1
ATOM 1173 O O . GLY A 1 156 ? -0.439 -23.453 -2.439 1 88.56 156 GLY A O 1
ATOM 1174 N N . ASN A 1 157 ? -0.568 -24.172 -4.602 1 88.06 157 ASN A N 1
ATOM 1175 C CA . ASN A 1 157 ? -2.025 -24.125 -4.668 1 88.06 157 ASN A CA 1
ATOM 1176 C C . ASN A 1 157 ? -2.584 -25.25 -5.531 1 88.06 157 ASN A C 1
ATOM 1178 O O . ASN A 1 157 ? -2.592 -25.156 -6.758 1 88.06 157 ASN A O 1
ATOM 1182 N N . PRO A 1 158 ? -3.082 -26.266 -4.812 1 84.56 158 PRO A N 1
ATOM 1183 C CA . PRO A 1 158 ? -3.59 -27.406 -5.586 1 84.56 158 PRO A CA 1
ATOM 1184 C C . PRO A 1 158 ? -4.879 -27.078 -6.336 1 84.56 158 PRO A C 1
ATOM 1186 O O . PRO A 1 158 ? -5.199 -27.734 -7.332 1 84.56 158 PRO A O 1
ATOM 1189 N N . HIS A 1 159 ? -5.582 -26.078 -5.852 1 81.56 159 HIS A N 1
ATOM 1190 C CA . HIS A 1 159 ? -6.848 -25.75 -6.496 1 81.56 159 HIS A CA 1
ATOM 1191 C C . HIS A 1 159 ? -6.621 -25.203 -7.902 1 81.56 159 HIS A C 1
ATOM 1193 O O . HIS A 1 159 ? -7.469 -25.359 -8.781 1 81.56 159 HIS A O 1
ATOM 1199 N N . VAL A 1 160 ? -5.402 -24.625 -8.109 1 82.12 160 VAL A N 1
ATOM 1200 C CA . VAL A 1 160 ? -5.109 -24.078 -9.43 1 82.12 160 VAL A CA 1
ATOM 1201 C C . VAL A 1 160 ? -3.893 -24.781 -10.023 1 82.12 160 VAL A C 1
ATOM 1203 O O . VAL A 1 160 ? -3.344 -24.344 -11.039 1 82.12 160 VAL A O 1
ATOM 1206 N N . HIS A 1 161 ? -3.404 -25.766 -9.391 1 81.62 161 HIS A N 1
ATOM 1207 C CA . HIS A 1 161 ? -2.305 -26.609 -9.836 1 81.62 161 HIS A CA 1
ATOM 1208 C C . HIS A 1 161 ? -1.001 -25.812 -9.914 1 81.62 161 HIS A C 1
ATOM 1210 O O . HIS A 1 161 ? -0.265 -25.922 -10.898 1 81.62 161 HIS A O 1
ATOM 1216 N N . TRP A 1 162 ? -0.838 -25.016 -9.055 1 87 162 TRP A N 1
ATOM 1217 C CA . TRP A 1 162 ? 0.444 -24.344 -8.891 1 87 162 TRP A CA 1
ATOM 1218 C C . TRP A 1 162 ? 1.334 -25.094 -7.902 1 87 162 TRP A C 1
ATOM 1220 O O . TRP A 1 162 ? 0.964 -25.266 -6.742 1 87 162 TRP A O 1
ATOM 1230 N N . MET A 1 163 ? 2.436 -25.438 -8.336 1 84.69 163 MET A N 1
ATOM 1231 C CA . MET A 1 163 ? 3.334 -26.219 -7.5 1 84.69 163 MET A CA 1
ATOM 1232 C C . MET A 1 163 ? 4.156 -25.312 -6.586 1 84.69 163 MET A C 1
ATOM 1234 O O . MET A 1 163 ? 4.398 -24.156 -6.91 1 84.69 163 MET A O 1
ATOM 1238 N N . LYS A 1 164 ? 4.508 -25.938 -5.449 1 87.88 164 LYS A N 1
ATOM 1239 C CA . LYS A 1 164 ? 5.445 -25.266 -4.555 1 87.88 164 LYS A CA 1
ATOM 1240 C C . LYS A 1 164 ? 6.84 -25.203 -5.168 1 87.88 164 LYS A C 1
ATOM 1242 O O . LYS A 1 164 ? 7.336 -26.188 -5.711 1 87.88 164 LYS A O 1
ATOM 1247 N N . ILE A 1 165 ? 7.43 -24.094 -5.059 1 86.44 165 ILE A N 1
ATOM 1248 C CA . ILE A 1 165 ? 8.695 -23.922 -5.766 1 86.44 165 ILE A CA 1
ATOM 1249 C C . ILE A 1 165 ? 9.82 -23.688 -4.758 1 86.44 165 ILE A C 1
ATOM 1251 O O . ILE A 1 165 ? 11 -23.891 -5.078 1 86.44 165 ILE A O 1
ATOM 1255 N N . CYS A 1 166 ? 9.461 -23.422 -3.588 1 89.25 166 CYS A N 1
ATOM 1256 C CA . CYS A 1 166 ? 10.5 -23.031 -2.637 1 89.25 166 CYS A CA 1
ATOM 1257 C C . CYS A 1 166 ? 11.312 -24.234 -2.186 1 89.25 166 CYS A C 1
ATOM 1259 O O . CYS A 1 166 ? 12.422 -24.094 -1.667 1 89.25 166 CYS A O 1
ATOM 1261 N N . HIS A 1 167 ? 10.797 -25.375 -2.346 1 85.81 167 HIS A N 1
ATOM 1262 C CA . HIS A 1 167 ? 11.578 -26.562 -2.021 1 85.81 167 HIS A CA 1
ATOM 1263 C C . HIS A 1 167 ? 12.68 -26.797 -3.051 1 85.81 167 HIS A C 1
ATOM 1265 O O . HIS A 1 167 ? 13.695 -27.422 -2.746 1 85.81 167 HIS A O 1
ATOM 1271 N N . ILE A 1 168 ? 12.5 -26.312 -4.27 1 84.19 168 ILE A N 1
ATOM 1272 C CA . ILE A 1 168 ? 13.477 -26.422 -5.348 1 84.19 168 ILE A CA 1
ATOM 1273 C C . ILE A 1 168 ? 14.453 -25.25 -5.289 1 84.19 168 ILE A C 1
ATOM 1275 O O . ILE A 1 168 ? 15.664 -25.438 -5.426 1 84.19 168 ILE A O 1
ATOM 1279 N N . PHE A 1 169 ? 13.859 -24.016 -4.988 1 89.06 169 PHE A N 1
ATOM 1280 C CA . PHE A 1 169 ? 14.641 -22.797 -4.953 1 89.06 169 PHE A CA 1
ATOM 1281 C C . PHE A 1 169 ? 14.695 -22.219 -3.537 1 89.06 169 PHE A C 1
ATOM 1283 O O . PHE A 1 169 ? 14.258 -21.094 -3.299 1 89.06 169 PHE A O 1
ATOM 1290 N N . ASP A 1 170 ? 15.312 -22.922 -2.668 1 88.75 170 ASP A N 1
ATOM 1291 C CA . ASP A 1 170 ? 15.32 -22.547 -1.258 1 88.75 170 ASP A CA 1
ATOM 1292 C C . ASP A 1 170 ? 16.141 -21.266 -1.039 1 88.75 170 ASP A C 1
ATOM 1294 O O . ASP A 1 170 ? 15.695 -20.359 -0.332 1 88.75 170 ASP A O 1
ATOM 1298 N N . LYS A 1 171 ? 17.344 -21.234 -1.646 1 90.19 171 LYS A N 1
ATOM 1299 C CA . LYS A 1 171 ? 18.203 -20.062 -1.497 1 90.19 171 LYS A CA 1
ATOM 1300 C C . LYS A 1 171 ? 17.516 -18.812 -2.051 1 90.19 171 LYS A C 1
ATOM 1302 O O . LYS A 1 171 ? 17.562 -17.75 -1.436 1 90.19 171 LYS A O 1
ATOM 1307 N N . PHE A 1 172 ? 16.906 -18.969 -3.162 1 91.31 172 PHE A N 1
ATOM 1308 C CA . PHE A 1 172 ? 16.172 -17.875 -3.773 1 91.31 172 PHE A CA 1
ATOM 1309 C C . PHE A 1 172 ? 15.055 -17.391 -2.855 1 91.31 172 PHE A C 1
ATOM 1311 O O . PHE A 1 172 ? 14.898 -16.188 -2.633 1 91.31 172 PHE A O 1
ATOM 1318 N N . CYS A 1 173 ? 14.297 -18.297 -2.285 1 91.56 173 CYS A N 1
ATOM 1319 C CA . CYS A 1 173 ? 13.156 -17.969 -1.438 1 91.56 173 CYS A CA 1
ATOM 1320 C C . CYS A 1 173 ? 13.617 -17.312 -0.136 1 91.56 173 CYS A C 1
ATOM 1322 O O . CYS A 1 173 ? 12.961 -16.422 0.386 1 91.56 173 CYS A O 1
ATOM 1324 N N . HIS A 1 174 ? 14.758 -17.781 0.402 1 90.94 174 HIS A N 1
ATOM 1325 C CA . HIS A 1 174 ? 15.305 -17.172 1.611 1 90.94 174 HIS A CA 1
ATOM 1326 C C . HIS A 1 174 ? 15.734 -15.734 1.358 1 90.94 174 HIS A C 1
ATOM 1328 O O . HIS A 1 174 ? 15.5 -14.859 2.193 1 90.94 174 HIS A O 1
ATOM 1334 N N . GLN A 1 175 ? 16.328 -15.492 0.226 1 92.56 175 GLN A N 1
ATOM 1335 C CA . GLN A 1 175 ? 16.734 -14.133 -0.142 1 92.56 175 GLN A CA 1
ATOM 1336 C C . GLN A 1 175 ? 15.516 -13.234 -0.327 1 92.56 175 GLN A C 1
ATOM 1338 O O . GLN A 1 175 ? 15.547 -12.062 0.048 1 92.56 175 GLN A O 1
ATOM 1343 N N . LEU A 1 176 ? 14.5 -13.781 -0.902 1 92.25 176 LEU A N 1
ATOM 1344 C CA . LEU A 1 176 ? 13.242 -13.055 -1.062 1 92.25 176 LEU A CA 1
ATOM 1345 C C . LEU A 1 176 ? 12.688 -12.633 0.293 1 92.25 176 LEU A C 1
ATOM 1347 O O . LEU A 1 176 ? 12.219 -11.508 0.454 1 92.25 176 LEU A O 1
ATOM 1351 N N . ALA A 1 177 ? 12.727 -13.57 1.18 1 92.69 177 ALA A N 1
ATOM 1352 C CA . ALA A 1 177 ? 12.234 -13.289 2.525 1 92.69 177 ALA A CA 1
ATOM 1353 C C . ALA A 1 177 ? 13.031 -12.172 3.18 1 92.69 177 ALA A C 1
ATOM 1355 O O . ALA A 1 177 ? 12.469 -11.32 3.871 1 92.69 177 ALA A O 1
ATOM 1356 N N . SER A 1 178 ? 14.289 -12.227 2.951 1 94.94 178 SER A N 1
ATOM 1357 C CA . SER A 1 178 ? 15.148 -11.18 3.498 1 94.94 178 SER A CA 1
ATOM 1358 C C . SER A 1 178 ? 14.844 -9.828 2.854 1 94.94 178 SER A C 1
ATOM 1360 O O . SER A 1 178 ? 14.82 -8.805 3.537 1 94.94 178 SER A O 1
ATOM 1362 N N . ALA A 1 179 ? 14.688 -9.836 1.565 1 96 179 ALA A N 1
ATOM 1363 C CA . ALA A 1 179 ? 14.305 -8.609 0.87 1 96 179 ALA A CA 1
ATOM 1364 C C . ALA A 1 179 ? 12.977 -8.078 1.387 1 96 179 ALA A C 1
ATOM 1366 O O . ALA A 1 179 ? 12.805 -6.863 1.547 1 96 179 ALA A O 1
ATOM 1367 N N . GLY A 1 180 ? 12.062 -9.016 1.653 1 95.75 180 GLY A N 1
ATOM 1368 C CA . GLY A 1 180 ? 10.789 -8.648 2.24 1 95.75 180 GLY A CA 1
ATOM 1369 C C . GLY A 1 180 ? 10.922 -8.008 3.607 1 95.75 180 GLY A C 1
ATOM 1370 O O . GLY A 1 180 ? 10.25 -7.012 3.9 1 95.75 180 GLY A O 1
ATOM 1371 N N . ALA A 1 181 ? 11.75 -8.523 4.395 1 95 181 ALA A N 1
ATOM 1372 C CA . ALA A 1 181 ? 11.984 -7.98 5.727 1 95 181 ALA A CA 1
ATOM 1373 C C . ALA A 1 181 ? 12.508 -6.547 5.648 1 95 181 ALA A C 1
ATOM 1375 O O . ALA A 1 181 ? 12.062 -5.676 6.402 1 95 181 ALA A O 1
ATOM 1376 N N . MET A 1 182 ? 13.391 -6.34 4.738 1 96.19 182 MET A N 1
ATOM 1377 C CA . MET A 1 182 ? 13.945 -5 4.578 1 96.19 182 MET A CA 1
ATOM 1378 C C . MET A 1 182 ? 12.883 -4.027 4.07 1 96.19 182 MET A C 1
ATOM 1380 O O . MET A 1 182 ? 12.891 -2.852 4.438 1 96.19 182 MET A O 1
ATOM 1384 N N . SER A 1 183 ? 12.031 -4.523 3.203 1 96.44 183 SER A N 1
ATOM 1385 C CA . SER A 1 183 ? 10.953 -3.674 2.697 1 96.44 183 SER A CA 1
ATOM 1386 C C . SER A 1 183 ? 9.984 -3.283 3.811 1 96.44 183 SER A C 1
ATOM 1388 O O . SER A 1 183 ? 9.453 -2.172 3.816 1 96.44 183 SER A O 1
ATOM 1390 N N . LEU A 1 184 ? 9.82 -4.172 4.77 1 95.81 184 LEU A N 1
ATOM 1391 C CA . LEU A 1 184 ? 8.984 -3.857 5.922 1 95.81 184 LEU A CA 1
ATOM 1392 C C . LEU A 1 184 ? 9.609 -2.756 6.766 1 95.81 184 LEU A C 1
ATOM 1394 O O . LEU A 1 184 ? 8.914 -1.851 7.23 1 95.81 184 LEU A O 1
ATOM 1398 N N . LEU A 1 185 ? 10.852 -2.873 6.859 1 96.19 185 LEU A N 1
ATOM 1399 C CA . LEU A 1 185 ? 11.562 -1.831 7.594 1 96.19 185 LEU A CA 1
ATOM 1400 C C . LEU A 1 185 ? 11.453 -0.489 6.879 1 96.19 185 LEU A C 1
ATOM 1402 O O . LEU A 1 185 ? 11.305 0.552 7.52 1 96.19 185 LEU A O 1
ATOM 1406 N N . THR A 1 186 ? 11.562 -0.542 5.582 1 97.12 186 THR A N 1
ATOM 1407 C CA . THR A 1 186 ? 11.398 0.675 4.797 1 97.12 186 THR A CA 1
ATOM 1408 C C . THR A 1 186 ? 10.016 1.285 5.02 1 97.12 186 THR A C 1
ATOM 1410 O O . THR A 1 186 ? 9.898 2.484 5.277 1 97.12 186 THR A O 1
ATOM 1413 N N . SER A 1 187 ? 9.016 0.441 5.008 1 96.5 187 SER A N 1
ATOM 1414 C CA . SER A 1 187 ? 7.652 0.927 5.199 1 96.5 187 SER A CA 1
ATOM 1415 C C . SER A 1 187 ? 7.457 1.486 6.605 1 96.5 187 SER A C 1
ATOM 1417 O O . SER A 1 187 ? 6.773 2.496 6.785 1 96.5 187 SER A O 1
ATOM 1419 N N . MET A 1 188 ? 8.031 0.827 7.523 1 95.56 188 MET A N 1
ATOM 1420 C CA . MET A 1 188 ? 7.961 1.333 8.891 1 95.56 188 MET A CA 1
ATOM 1421 C C . MET A 1 188 ? 8.617 2.707 9 1 95.56 188 MET A C 1
ATOM 1423 O O . MET A 1 188 ? 8.117 3.584 9.703 1 95.56 188 MET A O 1
ATOM 1427 N N . THR A 1 189 ? 9.688 2.877 8.336 1 96.38 189 THR A N 1
ATOM 1428 C CA . THR A 1 189 ? 10.391 4.156 8.352 1 96.38 189 THR A CA 1
ATOM 1429 C C . THR A 1 189 ? 9.531 5.25 7.719 1 96.38 189 THR A C 1
ATOM 1431 O O . THR A 1 189 ? 9.453 6.367 8.234 1 96.38 189 THR A O 1
ATOM 1434 N N . ILE A 1 190 ? 8.867 4.934 6.605 1 96.75 190 ILE A N 1
ATOM 1435 C CA . ILE A 1 190 ? 8.008 5.898 5.934 1 96.75 190 ILE A CA 1
ATOM 1436 C C . ILE A 1 190 ? 6.852 6.289 6.855 1 96.75 190 ILE A C 1
ATOM 1438 O O . ILE A 1 190 ? 6.504 7.465 6.965 1 96.75 190 ILE A O 1
ATOM 1442 N N . LEU A 1 191 ? 6.352 5.332 7.555 1 95 191 LEU A N 1
ATOM 1443 C CA . LEU A 1 191 ? 5.262 5.598 8.492 1 95 191 LEU A CA 1
ATOM 1444 C C . LEU A 1 191 ? 5.723 6.523 9.609 1 95 191 LEU A C 1
ATOM 1446 O O . LEU A 1 191 ? 4.977 7.406 10.039 1 95 191 LEU A O 1
ATOM 1450 N N . MET A 1 192 ? 6.879 6.254 10.039 1 94.81 192 MET A N 1
ATOM 1451 C CA . MET A 1 192 ? 7.438 7.109 11.078 1 94.81 192 MET A CA 1
ATOM 1452 C C . MET A 1 192 ? 7.613 8.539 10.57 1 94.81 192 MET A C 1
ATOM 1454 O O . MET A 1 192 ? 7.391 9.5 11.312 1 94.81 192 MET A O 1
ATOM 1458 N N . LEU A 1 193 ? 8.031 8.703 9.383 1 93.81 193 LEU A N 1
ATOM 1459 C CA . LEU A 1 193 ? 8.172 10.023 8.789 1 93.81 193 LEU A CA 1
ATOM 1460 C C . LEU A 1 193 ? 6.828 10.742 8.742 1 93.81 193 LEU A C 1
ATOM 1462 O O . LEU A 1 193 ? 6.738 11.93 9.078 1 93.81 193 LEU A O 1
ATOM 1466 N N . ILE A 1 194 ? 5.82 10.016 8.344 1 93.31 194 ILE A N 1
ATOM 1467 C CA . ILE A 1 194 ? 4.48 10.586 8.273 1 93.31 194 ILE A CA 1
ATOM 1468 C C . ILE A 1 194 ? 4.02 11.008 9.672 1 93.31 194 ILE A C 1
ATOM 1470 O O . ILE A 1 194 ? 3.516 12.117 9.859 1 93.31 194 ILE A O 1
ATOM 1474 N N . TRP A 1 195 ? 4.27 10.109 10.539 1 90.56 195 TRP A N 1
ATOM 1475 C CA . TRP A 1 195 ? 3.904 10.406 11.914 1 90.56 195 TRP A CA 1
ATOM 1476 C C . TRP A 1 195 ? 4.648 11.633 12.43 1 90.56 195 TRP A C 1
ATOM 1478 O O . TRP A 1 195 ? 4.059 12.508 13.07 1 90.56 195 TRP A O 1
ATOM 1488 N N . PHE A 1 196 ? 5.848 11.695 12.195 1 87.38 196 PHE A N 1
ATOM 1489 C CA . PHE A 1 196 ? 6.68 12.812 12.617 1 87.38 196 PHE A CA 1
ATOM 1490 C C . PHE A 1 196 ? 6.184 14.117 12 1 87.38 196 PHE A C 1
ATOM 1492 O O . PHE A 1 196 ? 6.129 15.148 12.672 1 87.38 196 PHE A O 1
ATOM 1499 N N . SER A 1 197 ? 5.926 14.117 10.766 1 87.06 197 SER A N 1
ATOM 1500 C CA . SER A 1 197 ? 5.434 15.305 10.078 1 87.06 197 SER A CA 1
ATOM 1501 C C . SER A 1 197 ? 4.125 15.797 10.68 1 87.06 197 SER A C 1
ATOM 1503 O O . SER A 1 197 ? 3.93 17 10.859 1 87.06 197 SER A O 1
ATOM 1505 N N . ILE A 1 198 ? 3.268 14.914 11.016 1 86.94 198 ILE A N 1
ATOM 1506 C CA . ILE A 1 198 ? 1.976 15.266 11.602 1 86.94 198 ILE A CA 1
ATOM 1507 C C . ILE A 1 198 ? 2.182 15.898 12.969 1 86.94 198 ILE A C 1
ATOM 1509 O O . ILE A 1 198 ? 1.542 16.906 13.305 1 86.94 198 ILE A O 1
ATOM 1513 N N . CYS A 1 199 ? 3.086 15.367 13.75 1 83.06 199 CYS A N 1
ATOM 1514 C CA . CYS A 1 199 ? 3.369 15.906 15.078 1 83.06 199 CYS A CA 1
ATOM 1515 C C . CYS A 1 199 ? 3.979 17.297 14.984 1 83.06 199 CYS A C 1
ATOM 1517 O O . CYS A 1 199 ? 3.674 18.172 15.805 1 83.06 199 CYS A O 1
ATOM 1519 N N . SER A 1 200 ? 4.809 17.484 14.07 1 81.19 200 SER A N 1
ATOM 1520 C CA . SER A 1 200 ? 5.434 18.797 13.883 1 81.19 200 SER A CA 1
ATOM 1521 C C . SER A 1 200 ? 4.406 19.859 13.516 1 81.19 200 SER A C 1
ATOM 1523 O O . SER A 1 200 ? 4.473 20.984 14 1 81.19 200 SER A O 1
ATOM 1525 N N . ILE A 1 201 ? 3.521 19.516 12.695 1 76.94 201 ILE A N 1
ATOM 1526 C CA . ILE A 1 201 ? 2.486 20.453 12.273 1 76.94 201 ILE A CA 1
ATOM 1527 C C . ILE A 1 201 ? 1.546 20.75 13.445 1 76.94 201 ILE A C 1
ATOM 1529 O O . ILE A 1 201 ? 1.092 21.875 13.617 1 76.94 201 ILE A O 1
ATOM 1533 N N . ALA A 1 202 ? 1.264 19.734 14.203 1 76.56 202 ALA A N 1
ATOM 1534 C CA . ALA A 1 202 ? 0.391 19.906 15.359 1 76.56 202 ALA A CA 1
ATOM 1535 C C . ALA A 1 202 ? 1.021 20.828 16.391 1 76.56 202 ALA A C 1
ATOM 1537 O O . ALA A 1 202 ? 0.323 21.625 17.031 1 76.56 202 ALA A O 1
ATOM 1538 N N . LYS A 1 203 ? 2.219 20.75 16.547 1 74.19 203 LYS A N 1
ATOM 1539 C CA . LYS A 1 203 ? 2.92 21.578 17.531 1 74.19 203 LYS A CA 1
ATOM 1540 C C . LYS A 1 203 ? 3.021 23.031 17.031 1 74.19 203 LYS A C 1
ATOM 1542 O O . LYS A 1 203 ? 2.898 23.969 17.828 1 74.19 203 LYS A O 1
ATOM 1547 N N . ASN A 1 204 ? 3.221 23.188 15.828 1 64.06 204 ASN A N 1
ATOM 1548 C CA . ASN A 1 204 ? 3.393 24.547 15.305 1 64.06 204 ASN A CA 1
ATOM 1549 C C . ASN A 1 204 ? 2.057 25.266 15.188 1 64.06 204 ASN A C 1
ATOM 1551 O O . ASN A 1 204 ? 2.016 26.5 15.164 1 64.06 204 ASN A O 1
ATOM 1555 N N . SER A 1 205 ? 0.939 24.578 15 1 55.62 205 SER A N 1
ATOM 1556 C CA . SER A 1 205 ? -0.357 25.234 14.906 1 55.62 205 SER A CA 1
ATOM 1557 C C . SER A 1 205 ? -0.859 25.672 16.281 1 55.62 205 SER A C 1
ATOM 1559 O O . SER A 1 205 ? -1.726 26.547 16.375 1 55.62 205 SER A O 1
ATOM 1561 N N . GLY A 1 206 ? -0.596 25.031 17.359 1 46.03 206 GLY A N 1
ATOM 1562 C CA . GLY A 1 206 ? -0.989 25.469 18.688 1 46.03 206 GLY A CA 1
ATOM 1563 C C . GLY A 1 206 ? -0.249 26.703 19.156 1 46.03 206 GLY A C 1
ATOM 1564 O O . GLY A 1 206 ? -0.589 27.297 20.172 1 46.03 206 GLY A O 1
ATOM 1565 N N . ARG A 1 207 ? 0.767 27.375 18.547 1 41.44 207 ARG A N 1
ATOM 1566 C CA . ARG A 1 207 ? 1.359 28.609 19.016 1 41.44 207 ARG A CA 1
ATOM 1567 C C . ARG A 1 207 ? 0.721 29.812 18.344 1 41.44 207 ARG A C 1
ATOM 1569 O O . ARG A 1 207 ? 0.387 29.766 17.156 1 41.44 207 ARG A O 1
ATOM 1576 N N . MET B 1 1 ? 8.453 64.5 -44.5 1 26.88 1 MET B N 1
ATOM 1577 C CA . MET B 1 1 ? 8.836 64.5 -43.094 1 26.88 1 MET B CA 1
ATOM 1578 C C . MET B 1 1 ? 7.664 64 -42.219 1 26.88 1 MET B C 1
ATOM 1580 O O . MET B 1 1 ? 6.895 64.875 -41.719 1 26.88 1 MET B O 1
ATOM 1584 N N . ALA B 1 2 ? 6.855 63.031 -42.719 1 35.28 2 ALA B N 1
ATOM 1585 C CA . ALA B 1 2 ? 5.598 62.5 -42.188 1 35.28 2 ALA B CA 1
ATOM 1586 C C . ALA B 1 2 ? 5.773 61.938 -40.781 1 35.28 2 ALA B C 1
ATOM 1588 O O . ALA B 1 2 ? 6.68 61.125 -40.562 1 35.28 2 ALA B O 1
ATOM 1589 N N . SER B 1 3 ? 5.43 62.75 -39.719 1 29.17 3 SER B N 1
ATOM 1590 C CA . SER B 1 3 ? 5.496 62.625 -38.25 1 29.17 3 SER B CA 1
ATOM 1591 C C . SER B 1 3 ? 4.797 61.344 -37.781 1 29.17 3 SER B C 1
ATOM 1593 O O . SER B 1 3 ? 3.611 61.156 -38.062 1 29.17 3 SER B O 1
ATOM 1595 N N . ILE B 1 4 ? 5.449 60.219 -37.75 1 33 4 ILE B N 1
ATOM 1596 C CA . ILE B 1 4 ? 5.012 58.906 -37.281 1 33 4 ILE B CA 1
ATOM 1597 C C . ILE B 1 4 ? 4.523 59.031 -35.844 1 33 4 ILE B C 1
ATOM 1599 O O . ILE B 1 4 ? 5.289 59.375 -34.938 1 33 4 ILE B O 1
ATOM 1603 N N . GLU B 1 5 ? 3.234 59.438 -35.656 1 31.36 5 GLU B N 1
ATOM 1604 C CA . GLU B 1 5 ? 2.531 59.531 -34.375 1 31.36 5 GLU B CA 1
ATOM 1605 C C . GLU B 1 5 ? 2.791 58.281 -33.5 1 31.36 5 GLU B C 1
ATOM 1607 O O . GLU B 1 5 ? 2.598 57.156 -33.969 1 31.36 5 GLU B O 1
ATOM 1612 N N . THR B 1 6 ? 3.744 58.375 -32.594 1 31.11 6 THR B N 1
ATOM 1613 C CA . THR B 1 6 ? 4.219 57.469 -31.531 1 31.11 6 THR B CA 1
ATOM 1614 C C . THR B 1 6 ? 3.057 57 -30.672 1 31.11 6 THR B C 1
ATOM 1616 O O . THR B 1 6 ? 2.336 57.812 -30.078 1 31.11 6 THR B O 1
ATOM 1619 N N . GLY B 1 7 ? 2.314 55.906 -31.047 1 29.05 7 GLY B N 1
ATOM 1620 C CA . GLY B 1 7 ? 1.191 55.25 -30.406 1 29.05 7 GLY B CA 1
ATOM 1621 C C . GLY B 1 7 ? 1.396 55.062 -28.906 1 29.05 7 GLY B C 1
ATOM 1622 O O . GLY B 1 7 ? 2.486 54.688 -28.469 1 29.05 7 GLY B O 1
ATOM 1623 N N . ALA B 1 8 ? 0.681 55.844 -28.047 1 31.72 8 ALA B N 1
ATOM 1624 C CA . ALA B 1 8 ? 0.524 55.906 -26.594 1 31.72 8 ALA B CA 1
ATOM 1625 C C . ALA B 1 8 ? 0.343 54.5 -26 1 31.72 8 ALA B C 1
ATOM 1627 O O . ALA B 1 8 ? -0.557 53.781 -26.406 1 31.72 8 ALA B O 1
ATOM 1628 N N . HIS B 1 9 ? 1.453 53.812 -25.641 1 29.52 9 HIS B N 1
ATOM 1629 C CA . HIS B 1 9 ? 1.497 52.562 -24.875 1 29.52 9 HIS B CA 1
ATOM 1630 C C . HIS B 1 9 ? 0.674 52.656 -23.594 1 29.52 9 HIS B C 1
ATOM 1632 O O . HIS B 1 9 ? 1.038 53.406 -22.688 1 29.52 9 HIS B O 1
ATOM 1638 N N . ARG B 1 10 ? -0.703 52.656 -23.656 1 31.61 10 ARG B N 1
ATOM 1639 C CA . ARG B 1 10 ? -1.581 52.594 -22.5 1 31.61 10 ARG B CA 1
ATOM 1640 C C . ARG B 1 10 ? -1.106 51.562 -21.484 1 31.61 10 ARG B C 1
ATOM 1642 O O . ARG B 1 10 ? -0.972 50.406 -21.812 1 31.61 10 ARG B O 1
ATOM 1649 N N . GLN B 1 11 ? -0.316 52 -20.5 1 28.83 11 GLN B N 1
ATOM 1650 C CA . GLN B 1 11 ? 0.086 51.281 -19.297 1 28.83 11 GLN B CA 1
ATOM 1651 C C . GLN B 1 11 ? -1.115 50.625 -18.609 1 28.83 11 GLN B C 1
ATOM 1653 O O . GLN B 1 11 ? -2.037 51.312 -18.188 1 28.83 11 GLN B O 1
ATOM 1658 N N . VAL B 1 12 ? -1.755 49.562 -19.094 1 32.84 12 VAL B N 1
ATOM 1659 C CA . VAL B 1 12 ? -2.75 48.75 -18.422 1 32.84 12 VAL B CA 1
ATOM 1660 C C . VAL B 1 12 ? -2.256 48.375 -17.016 1 32.84 12 VAL B C 1
ATOM 1662 O O . VAL B 1 12 ? -1.282 47.656 -16.875 1 32.84 12 VAL B O 1
ATOM 1665 N N . THR B 1 13 ? -2.266 49.344 -16.062 1 29.89 13 THR B N 1
ATOM 1666 C CA . THR B 1 13 ? -2.076 49.125 -14.625 1 29.89 13 THR B CA 1
ATOM 1667 C C . THR B 1 13 ? -2.852 47.906 -14.133 1 29.89 13 THR B C 1
ATOM 1669 O O . THR B 1 13 ? -3.996 47.688 -14.539 1 29.89 13 THR B O 1
ATOM 1672 N N . THR B 1 14 ? -2.162 46.938 -13.531 1 29.28 14 THR B N 1
ATOM 1673 C CA . THR B 1 14 ? -2.367 45.625 -12.938 1 29.28 14 THR B CA 1
ATOM 1674 C C . THR B 1 14 ? -3.34 45.688 -11.766 1 29.28 14 THR B C 1
ATOM 1676 O O . THR B 1 14 ? -2.936 45.969 -10.633 1 29.28 14 THR B O 1
ATOM 1679 N N . GLU B 1 15 ? -4.484 46.5 -11.789 1 31.72 15 GLU B N 1
ATOM 1680 C CA . GLU B 1 15 ? -5.527 46.562 -10.766 1 31.72 15 GLU B CA 1
ATOM 1681 C C . GLU B 1 15 ? -6.055 45.156 -10.43 1 31.72 15 GLU B C 1
ATOM 1683 O O . GLU B 1 15 ? -6.82 45 -9.484 1 31.72 15 GLU B O 1
ATOM 1688 N N . THR B 1 16 ? -5.898 44.25 -11.32 1 33.66 16 THR B N 1
ATOM 1689 C CA . THR B 1 16 ? -6.652 43.031 -11.125 1 33.66 16 THR B CA 1
ATOM 1690 C C . THR B 1 16 ? -6.129 42.25 -9.906 1 33.66 16 THR B C 1
ATOM 1692 O O . THR B 1 16 ? -6.773 41.312 -9.43 1 33.66 16 THR B O 1
ATOM 1695 N N . SER B 1 17 ? -4.91 42.594 -9.508 1 34.09 17 SER B N 1
ATOM 1696 C CA . SER B 1 17 ? -4.336 41.781 -8.438 1 34.09 17 SER B CA 1
ATOM 1697 C C . SER B 1 17 ? -4.961 42.094 -7.086 1 34.09 17 SER B C 1
ATOM 1699 O O . SER B 1 17 ? -4.926 41.312 -6.16 1 34.09 17 SER B O 1
ATOM 1701 N N . GLY B 1 18 ? -5.488 43.344 -6.887 1 32.47 18 GLY B N 1
ATOM 1702 C CA . GLY B 1 18 ? -5.992 43.75 -5.586 1 32.47 18 GLY B CA 1
ATOM 1703 C C . GLY B 1 18 ? -7.273 43.031 -5.191 1 32.47 18 GLY B C 1
ATOM 1704 O O . GLY B 1 18 ? -7.547 42.844 -4.004 1 32.47 18 GLY B O 1
ATOM 1705 N N . LYS B 1 19 ? -8.164 42.938 -6.129 1 38.88 19 LYS B N 1
ATOM 1706 C CA . LYS B 1 19 ? -9.5 42.406 -5.816 1 38.88 19 LYS B CA 1
ATOM 1707 C C . LYS B 1 19 ? -9.43 40.969 -5.379 1 38.88 19 LYS B C 1
ATOM 1709 O O . LYS B 1 19 ? -10.273 40.5 -4.609 1 38.88 19 LYS B O 1
ATOM 1714 N N . TRP B 1 20 ? -8.5 40.281 -6.012 1 33.78 20 TRP B N 1
ATOM 1715 C CA . TRP B 1 20 ? -8.438 38.875 -5.602 1 33.78 20 TRP B CA 1
ATOM 1716 C C . TRP B 1 20 ? -8.008 38.75 -4.145 1 33.78 20 TRP B C 1
ATOM 1718 O O . TRP B 1 20 ? -8.508 37.906 -3.414 1 33.78 20 TRP B O 1
ATOM 1728 N N . SER B 1 21 ? -7.172 39.656 -3.629 1 33.47 21 SER B N 1
ATOM 1729 C CA . SER B 1 21 ? -6.723 39.594 -2.242 1 33.47 21 SER B CA 1
ATOM 1730 C C . SER B 1 21 ? -7.84 39.969 -1.279 1 33.47 21 SER B C 1
ATOM 1732 O O . SER B 1 21 ? -7.996 39.375 -0.223 1 33.47 21 SER B O 1
ATOM 1734 N N . SER B 1 22 ? -8.555 41.094 -1.473 1 37.09 22 SER B N 1
ATOM 1735 C CA . SER B 1 22 ? -9.594 41.531 -0.548 1 37.09 22 SER B CA 1
ATOM 1736 C C . SER B 1 22 ? -10.719 40.5 -0.45 1 37.09 22 SER B C 1
ATOM 1738 O O . SER B 1 22 ? -11.305 40.312 0.62 1 37.09 22 SER B O 1
ATOM 1740 N N . LYS B 1 23 ? -11.234 39.969 -1.578 1 34.19 23 LYS B 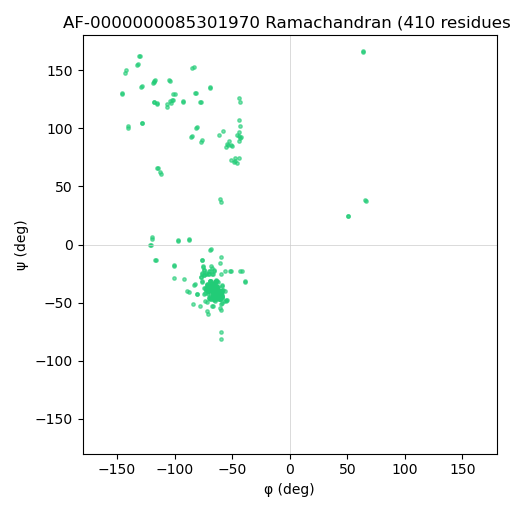N 1
ATOM 1741 C CA . LYS B 1 23 ? -12.328 39 -1.535 1 34.19 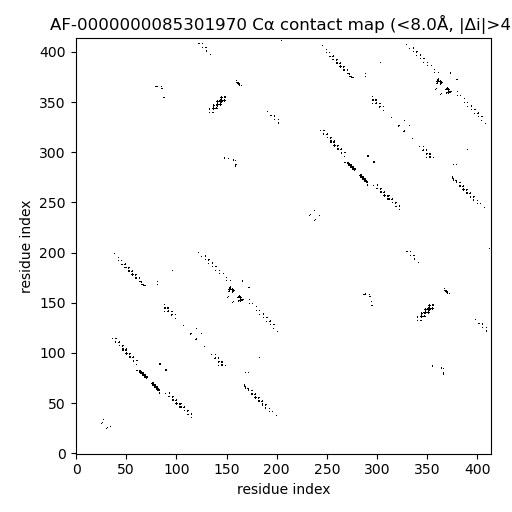23 LYS B CA 1
ATOM 1742 C C . LYS B 1 23 ? -11.906 37.719 -0.85 1 34.19 23 LYS B C 1
ATOM 1744 O O . LYS B 1 23 ? -12.742 36.969 -0.332 1 34.19 23 LYS B O 1
ATOM 1749 N N . LEU B 1 24 ? -10.648 37.312 -0.937 1 34.22 24 LEU B N 1
ATOM 1750 C CA . LEU B 1 24 ? -10.148 36.156 -0.188 1 34.22 24 LEU B CA 1
ATOM 1751 C C . LEU B 1 24 ? -10.156 36.438 1.311 1 34.22 24 LEU B C 1
ATOM 1753 O O . LEU B 1 24 ? -10.461 35.562 2.111 1 34.22 24 LEU B O 1
ATOM 1757 N N . THR B 1 25 ? -9.836 37.562 1.822 1 33.47 25 THR B N 1
ATOM 1758 C CA . THR B 1 25 ? -9.797 37.875 3.242 1 33.47 25 THR B CA 1
ATOM 1759 C C . THR B 1 25 ? -11.211 37.969 3.816 1 33.47 25 THR B C 1
ATOM 1761 O O . THR B 1 25 ? -11.438 37.562 4.965 1 33.47 25 THR B O 1
ATOM 1764 N N . ARG B 1 26 ? -12.125 38.781 3.375 1 35.41 26 ARG B N 1
ATOM 1765 C CA . ARG B 1 26 ? -13.484 38.875 3.883 1 35.41 26 ARG B CA 1
ATOM 1766 C C . ARG B 1 26 ? -14.195 37.531 3.838 1 35.41 26 ARG B C 1
ATOM 1768 O O . ARG B 1 26 ? -14.984 37.219 4.73 1 35.41 26 ARG B O 1
ATOM 1775 N N . TYR B 1 27 ? -14.188 36.719 2.678 1 36.03 27 TYR B N 1
ATOM 1776 C CA . TYR B 1 27 ? -14.758 35.375 2.625 1 36.03 27 TYR B CA 1
ATOM 1777 C C . TYR B 1 27 ? -14.062 34.469 3.617 1 36.03 27 TYR B C 1
ATOM 1779 O O . TYR B 1 27 ? -14.508 33.344 3.84 1 36.03 27 TYR B O 1
ATOM 1787 N N . VAL B 1 28 ? -12.914 34.688 4.211 1 35.88 28 VAL B N 1
ATOM 1788 C CA . VAL B 1 28 ? -12.078 34.062 5.227 1 35.88 28 VAL B CA 1
ATOM 1789 C C . VAL B 1 28 ? -12.633 34.344 6.617 1 35.88 28 VAL B C 1
ATOM 1791 O O . VAL B 1 28 ? -12.578 33.5 7.512 1 35.88 28 VAL B O 1
ATOM 1794 N N . SER B 1 29 ? -12.906 35.5 7.07 1 40.72 29 SER B N 1
ATOM 1795 C CA . SER B 1 29 ? -13.406 35.812 8.406 1 40.72 29 SER B CA 1
ATOM 1796 C C . SER B 1 29 ? -14.742 35.125 8.664 1 40.72 29 SER B C 1
ATOM 1798 O O . SER B 1 29 ? -14.945 34.5 9.711 1 40.72 29 SER B O 1
ATOM 1800 N N . GLY B 1 30 ? -15.969 35.438 8.188 1 41 30 GLY B N 1
ATOM 1801 C CA . GLY B 1 30 ? -17.297 34.844 8.148 1 41 30 GLY B CA 1
ATOM 1802 C C . GLY B 1 30 ? -17.344 33.5 7.441 1 41 30 GLY B C 1
ATOM 1803 O O . GLY B 1 30 ? -18.266 32.719 7.652 1 41 30 GLY B O 1
ATOM 1804 N N . SER B 1 31 ? -16.438 32.969 6.41 1 46.81 31 SER B N 1
ATOM 1805 C CA . SER B 1 31 ? -16.031 32.062 5.344 1 46.81 31 SER B CA 1
ATOM 1806 C C . SER B 1 31 ? -15.242 30.875 5.898 1 46.81 31 SER B C 1
ATOM 1808 O O . SER B 1 31 ? -15.305 29.781 5.352 1 46.81 31 SER B O 1
ATOM 1810 N N . GLY B 1 32 ? -14.602 31.094 6.906 1 51.53 32 GLY B N 1
ATOM 1811 C CA . GLY B 1 32 ? -13.898 30.031 7.602 1 51.53 32 GLY B CA 1
ATOM 1812 C C . GLY B 1 32 ? -14.812 28.922 8.094 1 51.53 32 GLY B C 1
ATOM 1813 O O . GLY B 1 32 ? -14.539 27.734 7.867 1 51.53 32 GLY B O 1
ATOM 1814 N N . ALA B 1 33 ? -15.859 29.516 8.922 1 59.06 33 ALA B N 1
ATOM 1815 C CA . ALA B 1 33 ? -16.828 28.531 9.414 1 59.06 33 ALA B CA 1
ATOM 1816 C C . ALA B 1 33 ? -17.516 27.812 8.266 1 59.06 33 ALA B C 1
ATOM 1818 O O . ALA B 1 33 ? -17.734 26.594 8.32 1 59.06 33 ALA B O 1
ATOM 1819 N N . VAL B 1 34 ? -17.891 28.688 7.27 1 60.97 34 VAL B N 1
ATOM 1820 C CA . VAL B 1 34 ? -18.547 28.109 6.098 1 60.97 34 VAL B CA 1
ATOM 1821 C C . VAL B 1 34 ? -17.578 27.156 5.391 1 60.97 34 VAL B C 1
ATOM 1823 O O . VAL B 1 34 ? -17.969 26.078 4.945 1 60.97 34 VAL B O 1
ATOM 1826 N N . ALA B 1 35 ? -16.375 27.562 5.391 1 63.81 35 ALA B N 1
ATOM 1827 C CA . ALA B 1 35 ? -15.359 26.734 4.75 1 63.81 35 ALA B CA 1
ATOM 1828 C C . ALA B 1 35 ? -15.133 25.453 5.531 1 63.81 35 ALA B C 1
ATOM 1830 O O . ALA B 1 35 ? -14.977 24.375 4.938 1 63.81 35 ALA B O 1
ATOM 1831 N N . ILE B 1 36 ? -15.281 25.656 6.812 1 66.19 36 ILE B N 1
ATOM 1832 C CA . ILE B 1 36 ? -15.094 24.469 7.656 1 66.19 36 ILE B CA 1
ATOM 1833 C C . ILE B 1 36 ? -16.266 23.516 7.473 1 66.19 36 ILE B C 1
ATOM 1835 O O . ILE B 1 36 ? -16.078 22.297 7.398 1 66.19 36 ILE B O 1
ATOM 1839 N N . LYS B 1 37 ? -17.469 24.188 7.375 1 73.88 37 LYS B N 1
ATOM 1840 C CA . LYS B 1 37 ? -18.641 23.359 7.164 1 73.88 37 LYS B CA 1
ATOM 1841 C C . LYS B 1 37 ? -18.578 22.656 5.812 1 73.88 37 LYS B C 1
ATOM 1843 O O . LYS B 1 37 ? -18.953 21.484 5.703 1 73.88 37 LYS B O 1
ATOM 1848 N N . TYR B 1 38 ? -18.141 23.344 4.809 1 77.94 38 TYR B N 1
ATOM 1849 C CA . TYR B 1 38 ? -18.016 22.75 3.482 1 77.94 38 TYR B CA 1
ATOM 1850 C C . TYR B 1 38 ? -16.953 21.641 3.477 1 77.94 38 TYR B C 1
ATOM 1852 O O . TYR B 1 38 ? -17.156 20.594 2.875 1 77.94 38 TYR B O 1
ATOM 1860 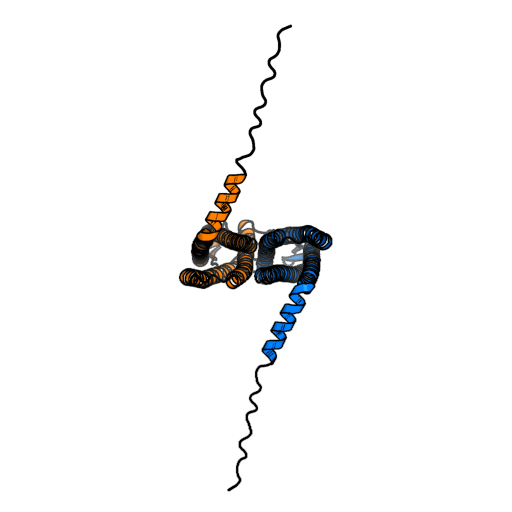N N . GLN B 1 39 ? -15.945 21.906 4.164 1 78.19 39 GLN B N 1
ATOM 1861 C CA . GLN B 1 39 ? -14.883 20.922 4.25 1 78.19 39 GLN B CA 1
ATOM 1862 C C . GLN B 1 39 ? -15.359 19.656 4.973 1 78.19 39 GLN B C 1
ATOM 1864 O O . GLN B 1 39 ? -15.031 18.547 4.566 1 78.19 39 GLN B O 1
ATOM 1869 N N . ALA B 1 40 ? -16.141 19.922 5.895 1 80.56 40 ALA B N 1
ATOM 1870 C CA . ALA B 1 40 ? -16.656 18.797 6.648 1 80.56 40 ALA B CA 1
ATOM 1871 C C . ALA B 1 40 ? -17.641 17.984 5.812 1 80.56 40 ALA B C 1
ATOM 1873 O O . ALA B 1 40 ? -17.656 16.75 5.879 1 80.56 40 ALA B O 1
ATOM 1874 N N . LYS B 1 41 ? -18.453 18.719 5.098 1 85.5 41 LYS B N 1
ATOM 1875 C CA . LYS B 1 41 ? -19.406 18.031 4.23 1 85.5 41 LYS B CA 1
ATOM 1876 C C . LYS B 1 41 ? -18.688 17.203 3.174 1 85.5 41 LYS B C 1
ATOM 1878 O O . LYS B 1 41 ? -19.109 16.078 2.865 1 85.5 41 LYS B O 1
ATOM 1883 N N . VAL B 1 42 ? -17.656 17.719 2.611 1 87.44 42 VAL B N 1
ATOM 1884 C CA . VAL B 1 42 ? -16.891 17.016 1.589 1 87.44 42 VAL B CA 1
ATOM 1885 C C . VAL B 1 42 ? -16.203 15.789 2.201 1 87.44 42 VAL B C 1
ATOM 1887 O O . VAL B 1 42 ? -16.156 14.719 1.587 1 87.44 42 VAL B O 1
ATOM 1890 N N . ASP B 1 43 ? -15.711 15.953 3.389 1 88.12 43 ASP B N 1
ATOM 1891 C CA . ASP B 1 43 ? -15.07 14.844 4.086 1 88.12 43 ASP B CA 1
ATOM 1892 C C . ASP B 1 43 ? -16.047 13.688 4.293 1 88.12 43 ASP B C 1
ATOM 1894 O O . ASP B 1 43 ? -15.711 12.531 4.027 1 88.12 43 ASP B O 1
ATOM 1898 N N . VAL B 1 44 ? -17.219 14.039 4.699 1 89.19 44 VAL B N 1
ATOM 1899 C CA . VAL B 1 44 ? -18.234 13.016 4.949 1 89.19 44 VAL B CA 1
ATOM 1900 C C . VAL B 1 44 ? -18.625 12.344 3.637 1 89.19 44 VAL B C 1
ATOM 1902 O O . VAL B 1 44 ? -18.781 11.125 3.578 1 89.19 44 VAL B O 1
ATOM 1905 N N . ALA B 1 45 ? -18.766 13.078 2.611 1 92.06 45 ALA B N 1
ATOM 1906 C CA . ALA B 1 45 ? -19.141 12.523 1.307 1 92.06 45 ALA B CA 1
ATOM 1907 C C . ALA B 1 45 ? -18.062 11.562 0.799 1 92.06 45 ALA B C 1
ATOM 1909 O O . ALA B 1 45 ? -18.375 10.484 0.292 1 92.06 45 ALA B O 1
ATOM 1910 N N . LEU B 1 46 ? -16.859 11.945 0.955 1 93.81 46 LEU B N 1
ATOM 1911 C CA . LEU B 1 46 ? -15.758 11.102 0.494 1 93.81 46 LEU B CA 1
ATOM 1912 C C . LEU B 1 46 ? -15.695 9.812 1.298 1 93.81 46 LEU B C 1
ATOM 1914 O O . LEU B 1 46 ? -15.367 8.75 0.754 1 93.81 46 LEU B O 1
ATOM 1918 N N . ARG B 1 47 ? -16.016 9.883 2.512 1 94.81 47 ARG B N 1
ATOM 1919 C CA . ARG B 1 47 ? -16 8.688 3.35 1 94.81 47 ARG B CA 1
ATOM 1920 C C . ARG B 1 47 ? -17.141 7.746 2.984 1 94.81 47 ARG B C 1
ATOM 1922 O O . ARG B 1 47 ? -17 6.527 3.07 1 94.81 47 ARG B O 1
ATOM 1929 N N . VAL B 1 48 ? -18.203 8.312 2.605 1 94.06 48 VAL B N 1
ATOM 1930 C CA . VAL B 1 48 ? -19.312 7.492 2.145 1 94.06 48 VAL B CA 1
ATOM 1931 C C . VAL B 1 48 ? -18.938 6.805 0.833 1 94.06 48 VAL B C 1
ATOM 1933 O O . VAL B 1 48 ? -19.203 5.613 0.651 1 94.06 48 VAL B O 1
ATOM 1936 N N . PHE B 1 49 ? -18.281 7.531 -0.033 1 95.31 49 PHE B N 1
ATOM 1937 C CA . PHE B 1 49 ? -17.828 6.945 -1.286 1 95.31 49 PHE B CA 1
ATOM 1938 C C . PHE B 1 49 ? -16.812 5.828 -1.025 1 95.31 49 PHE B C 1
ATOM 1940 O O . PHE B 1 49 ? -16.875 4.777 -1.668 1 95.31 49 PHE B O 1
ATOM 1947 N N . MET B 1 50 ? -15.914 6.145 -0.098 1 96.56 50 MET B N 1
ATOM 1948 C CA . MET B 1 50 ? -14.93 5.129 0.259 1 96.56 50 MET B CA 1
ATOM 1949 C C . MET B 1 50 ? -15.617 3.855 0.745 1 96.56 50 MET B C 1
ATOM 1951 O O . MET B 1 50 ? -15.203 2.75 0.39 1 96.56 50 MET B O 1
ATOM 1955 N N . PHE B 1 51 ? -16.688 3.973 1.512 1 96.94 51 PHE B N 1
ATOM 1956 C CA . PHE B 1 51 ? -17.438 2.834 2.027 1 96.94 51 PHE B CA 1
ATOM 1957 C C . PHE B 1 51 ? -18.125 2.08 0.897 1 96.94 51 PHE B C 1
ATOM 1959 O O . PHE B 1 51 ? -18.016 0.856 0.804 1 96.94 51 PHE B O 1
ATOM 1966 N N . VAL B 1 52 ? -18.75 2.793 0.029 1 96.94 52 VAL B N 1
ATOM 1967 C CA . VAL B 1 52 ? -19.531 2.186 -1.048 1 96.94 52 VAL B CA 1
ATOM 1968 C C . VAL B 1 52 ? -18.594 1.441 -1.999 1 96.94 52 VAL B C 1
ATOM 1970 O O . VAL B 1 52 ? -18.828 0.278 -2.332 1 96.94 52 VAL B O 1
ATOM 1973 N N . PHE B 1 53 ? -17.5 2.047 -2.406 1 97.62 53 PHE B N 1
ATOM 1974 C CA . PHE B 1 53 ? -16.562 1.423 -3.336 1 97.62 53 PHE B CA 1
ATOM 1975 C C . PHE B 1 53 ? -15.938 0.185 -2.715 1 97.62 53 PHE B C 1
ATOM 1977 O O . PHE B 1 53 ? -15.773 -0.837 -3.385 1 97.62 53 PHE B O 1
ATOM 1984 N N . SER B 1 54 ? -15.594 0.316 -1.407 1 97.44 54 SER B N 1
ATOM 1985 C CA . SER B 1 54 ? -14.977 -0.824 -0.739 1 97.44 54 SER B CA 1
ATOM 1986 C C . SER B 1 54 ? -15.953 -1.99 -0.617 1 97.44 54 SER B C 1
ATOM 1988 O O . SER B 1 54 ? -15.578 -3.143 -0.859 1 97.44 54 SER B O 1
ATOM 1990 N N . MET B 1 55 ? -17.203 -1.712 -0.376 1 96.94 55 MET B N 1
ATOM 1991 C CA . MET B 1 55 ? -18.203 -2.768 -0.201 1 96.94 55 MET B CA 1
ATOM 1992 C C . MET B 1 55 ? -18.531 -3.436 -1.533 1 96.94 55 MET B C 1
ATOM 1994 O O . MET B 1 55 ? -18.672 -4.656 -1.6 1 96.94 55 MET B O 1
ATOM 1998 N N . ILE B 1 56 ? -18.609 -2.656 -2.572 1 97.12 56 ILE B N 1
ATOM 1999 C CA . ILE B 1 56 ? -18.859 -3.229 -3.891 1 97.12 56 ILE B CA 1
ATOM 2000 C C . ILE B 1 56 ? -17.703 -4.156 -4.273 1 97.12 56 ILE B C 1
ATOM 2002 O O . ILE B 1 56 ? -17.922 -5.254 -4.785 1 97.12 56 ILE B O 1
ATOM 2006 N N . GLY B 1 57 ? -16.484 -3.723 -3.963 1 96.81 57 GLY B N 1
ATOM 2007 C CA . GLY B 1 57 ? -15.328 -4.562 -4.25 1 96.81 57 GLY B CA 1
ATOM 2008 C C . GLY B 1 57 ? -15.344 -5.875 -3.49 1 96.81 57 GLY B C 1
ATOM 2009 O O . GLY B 1 57 ? -15.055 -6.934 -4.059 1 96.81 57 GLY B O 1
ATOM 2010 N N . VAL B 1 58 ? -15.703 -5.785 -2.248 1 96.56 58 VAL B N 1
ATOM 2011 C CA . VAL B 1 58 ? -15.75 -6.973 -1.399 1 96.56 58 VAL B CA 1
ATOM 2012 C C . VAL B 1 58 ? -16.844 -7.922 -1.902 1 96.56 58 VAL B C 1
ATOM 2014 O O . VAL B 1 58 ? -16.609 -9.133 -2.006 1 96.56 58 VAL B O 1
ATOM 2017 N N . VAL B 1 59 ? -18.031 -7.402 -2.232 1 95.81 59 VAL B N 1
ATOM 2018 C CA . VAL B 1 59 ? -19.141 -8.227 -2.691 1 95.81 59 VAL B CA 1
ATOM 2019 C C . VAL B 1 59 ? -18.781 -8.891 -4.02 1 95.81 59 VAL B C 1
ATOM 2021 O O . VAL B 1 59 ? -19.016 -10.086 -4.207 1 95.81 59 VAL B O 1
ATOM 2024 N N . LEU B 1 60 ? -18.172 -8.172 -4.914 1 95.62 60 LEU B N 1
ATOM 2025 C CA . LEU B 1 60 ? -17.766 -8.719 -6.207 1 95.62 60 LEU B CA 1
ATOM 2026 C C . LEU B 1 60 ? -16.766 -9.844 -6.027 1 95.62 60 LEU B C 1
ATOM 2028 O O . LEU B 1 60 ? -16.844 -10.875 -6.699 1 95.62 60 LEU B O 1
ATOM 2032 N N . MET B 1 61 ? -15.828 -9.664 -5.102 1 94.44 61 MET B N 1
ATOM 2033 C CA . MET B 1 61 ? -14.805 -10.68 -4.871 1 94.44 61 MET B CA 1
ATOM 2034 C C . MET B 1 61 ? -15.391 -11.891 -4.145 1 94.44 61 MET B C 1
ATOM 2036 O O . MET B 1 61 ? -15.094 -13.031 -4.492 1 94.44 61 MET B O 1
ATOM 2040 N N . ALA B 1 62 ? -16.219 -11.617 -3.174 1 92.56 62 ALA B N 1
ATOM 2041 C CA . ALA B 1 62 ? -16.766 -12.68 -2.334 1 92.56 62 ALA B CA 1
ATOM 2042 C C . ALA B 1 62 ? -17.766 -13.523 -3.104 1 92.56 62 ALA B C 1
ATOM 2044 O O . ALA B 1 62 ? -18.016 -14.68 -2.752 1 92.56 62 ALA B O 1
ATOM 2045 N N . THR B 1 63 ? -18.359 -12.953 -4.113 1 91.62 63 THR B N 1
ATOM 2046 C CA . THR B 1 63 ? -19.344 -13.695 -4.898 1 91.62 63 THR B CA 1
ATOM 2047 C C . THR B 1 63 ? -18.703 -14.281 -6.156 1 91.62 63 THR B C 1
ATOM 2049 O O . THR B 1 63 ? -19.375 -14.945 -6.945 1 91.62 63 THR B O 1
ATOM 2052 N N . SER B 1 64 ? -17.406 -14.109 -6.293 1 88.56 64 SER B N 1
ATOM 2053 C CA . SER B 1 64 ? -16.719 -14.625 -7.461 1 88.56 64 SER B CA 1
ATOM 2054 C C . SER B 1 64 ? -16.5 -16.141 -7.355 1 88.56 64 SER B C 1
ATOM 2056 O O . SER B 1 64 ? -15.578 -16.578 -6.664 1 88.56 64 SER B O 1
ATOM 2058 N N . LYS B 1 65 ? -17.391 -16.906 -7.777 1 89.25 65 LYS B N 1
ATOM 2059 C CA . LYS B 1 65 ? -17.266 -18.359 -7.828 1 89.25 65 LYS B CA 1
ATOM 2060 C C . LYS B 1 65 ? -17.609 -18.891 -9.219 1 89.25 65 LYS B C 1
ATOM 2062 O O . LYS B 1 65 ? -18.469 -18.344 -9.906 1 89.25 65 LYS B O 1
ATOM 2067 N N . GLN B 1 66 ? -16.766 -19.812 -9.625 1 90.75 66 GLN B N 1
ATOM 2068 C CA . GLN B 1 66 ? -16.984 -20.422 -10.93 1 90.75 66 GLN B CA 1
ATOM 2069 C C . GLN B 1 66 ? -16.562 -21.891 -10.93 1 90.75 66 GLN B C 1
ATOM 2071 O O . GLN B 1 66 ? -15.508 -22.234 -10.398 1 90.75 66 GLN B O 1
ATOM 2076 N N . SER B 1 67 ? -17.469 -22.75 -11.414 1 88.44 67 SER B N 1
ATOM 2077 C CA . SER B 1 67 ? -17.156 -24.172 -11.609 1 88.44 67 SER B CA 1
ATOM 2078 C C . SER B 1 67 ? -16.875 -24.469 -13.078 1 88.44 67 SER B C 1
ATOM 2080 O O . SER B 1 67 ? -17.594 -23.984 -13.961 1 88.44 67 SER B O 1
ATOM 2082 N N . ALA B 1 68 ? -15.703 -25.031 -13.289 1 86.19 68 ALA B N 1
ATOM 2083 C CA . ALA B 1 68 ? -15.352 -25.375 -14.656 1 86.19 68 ALA B CA 1
ATOM 2084 C C . ALA B 1 68 ? -14.844 -26.812 -14.742 1 86.19 68 ALA B C 1
ATOM 2086 O O . ALA B 1 68 ? -14.734 -27.5 -13.727 1 86.19 68 ALA B O 1
ATOM 2087 N N . THR B 1 69 ? -14.836 -27.359 -15.977 1 80.38 69 THR B N 1
ATOM 2088 C CA . THR B 1 69 ? -14.289 -28.703 -16.219 1 80.38 69 THR B CA 1
ATOM 2089 C C . THR B 1 69 ? -12.953 -28.609 -16.938 1 80.38 69 THR B C 1
ATOM 2091 O O . THR B 1 69 ? -12.805 -27.844 -17.891 1 80.38 69 THR B O 1
ATOM 2094 N N . MET B 1 70 ? -11.977 -29.141 -16.297 1 73.81 70 MET B N 1
ATOM 2095 C CA . MET B 1 70 ? -10.656 -29.156 -16.906 1 73.81 70 MET B CA 1
ATOM 2096 C C . MET B 1 70 ? -10.344 -30.531 -17.5 1 73.81 70 MET B C 1
ATOM 2098 O O . MET B 1 70 ? -10.625 -31.562 -16.875 1 73.81 70 MET B O 1
ATOM 2102 N N . ARG B 1 71 ? -9.867 -30.547 -18.859 1 72.12 71 ARG B N 1
ATOM 2103 C CA . ARG B 1 71 ? -9.508 -31.797 -19.531 1 72.12 71 ARG B CA 1
ATOM 2104 C C . ARG B 1 71 ? -8.055 -32.188 -19.234 1 72.12 71 ARG B C 1
ATOM 2106 O O . ARG B 1 71 ? -7.133 -31.438 -19.578 1 72.12 71 ARG B O 1
ATOM 2113 N N . ILE B 1 72 ? -7.738 -32.938 -18.297 1 63.88 72 ILE B N 1
ATOM 2114 C CA . ILE B 1 72 ? -6.387 -33.375 -17.984 1 63.88 72 ILE B CA 1
ATOM 2115 C C . ILE B 1 72 ? -5.922 -34.375 -19.031 1 63.88 72 ILE B C 1
ATOM 2117 O O . ILE B 1 72 ? -4.75 -34.375 -19.422 1 63.88 72 ILE B O 1
ATOM 2121 N N . SER B 1 73 ? -6.918 -35.188 -19.5 1 62.88 73 SER B N 1
ATOM 2122 C CA . SER B 1 73 ? -6.691 -36.188 -20.531 1 62.88 73 SER B CA 1
ATOM 2123 C C . SER B 1 73 ? -7.879 -36.281 -21.484 1 62.88 73 SER B C 1
ATOM 2125 O O . SER B 1 73 ? -8.953 -35.75 -21.203 1 62.88 73 SER B O 1
ATOM 2127 N N . PRO B 1 74 ? -7.645 -36.656 -22.844 1 68 74 PRO B N 1
ATOM 2128 C CA . PRO B 1 74 ? -8.711 -36.75 -23.844 1 68 74 PRO B CA 1
ATOM 2129 C C . PRO B 1 74 ? -9.969 -37.438 -23.281 1 68 74 PRO B C 1
ATOM 2131 O O . PRO B 1 74 ? -11.086 -37.094 -23.688 1 68 74 PRO B O 1
ATOM 2134 N N . ASP B 1 75 ? -9.891 -38.188 -22.312 1 70.81 75 ASP B N 1
ATOM 2135 C CA . ASP B 1 75 ? -11.055 -38.938 -21.844 1 70.81 75 ASP B CA 1
ATOM 2136 C C . ASP B 1 75 ? -11.375 -38.594 -20.391 1 70.81 75 ASP B C 1
ATOM 2138 O O . ASP B 1 75 ? -12.297 -39.156 -19.797 1 70.81 75 ASP B O 1
ATOM 2142 N N . MET B 1 76 ? -10.641 -37.719 -19.719 1 73 76 MET B N 1
ATOM 2143 C CA . MET B 1 76 ? -10.836 -37.5 -18.297 1 73 76 MET B CA 1
ATOM 2144 C C . MET B 1 76 ? -11.008 -36 -18.016 1 73 76 MET B C 1
ATOM 2146 O O . MET B 1 76 ? -10.094 -35.219 -18.281 1 73 76 MET B O 1
ATOM 2150 N N . THR B 1 77 ? -12.234 -35.656 -17.766 1 75.56 77 THR B N 1
ATOM 2151 C CA . THR B 1 77 ? -12.539 -34.281 -17.359 1 75.56 77 THR B CA 1
ATOM 2152 C C . THR B 1 77 ? -12.797 -34.219 -15.859 1 75.56 77 THR B C 1
ATOM 2154 O O . THR B 1 77 ? -13.406 -35.125 -15.273 1 75.56 77 THR B O 1
ATOM 2157 N N . ILE B 1 78 ? -12.023 -33.406 -15.156 1 75.56 78 ILE B N 1
ATOM 2158 C CA . ILE B 1 78 ? -12.25 -33.188 -13.727 1 75.56 78 ILE B CA 1
ATOM 2159 C C . ILE B 1 78 ? -12.906 -31.844 -13.484 1 75.56 78 ILE B C 1
ATOM 2161 O O . ILE B 1 78 ? -12.656 -30.891 -14.219 1 75.56 78 ILE B O 1
ATOM 2165 N N . GLY B 1 79 ? -13.797 -31.906 -12.547 1 78.94 79 GLY B N 1
ATOM 2166 C CA . GLY B 1 79 ? -14.414 -30.656 -12.133 1 78.94 79 GLY B CA 1
ATOM 2167 C C . GLY B 1 79 ? -13.531 -29.828 -11.234 1 78.94 79 GLY B C 1
ATOM 2168 O O . GLY B 1 79 ? -12.938 -30.344 -10.281 1 78.94 79 GLY B O 1
ATOM 2169 N N . VAL B 1 80 ? -13.297 -28.609 -11.727 1 82.69 80 VAL B N 1
ATOM 2170 C CA . VAL B 1 80 ? -12.492 -27.688 -10.922 1 82.69 80 VAL B CA 1
ATOM 2171 C C . VAL B 1 80 ? -13.312 -26.469 -10.547 1 82.69 80 VAL B C 1
ATOM 2173 O O . VAL B 1 80 ? -14.219 -26.062 -11.289 1 82.69 80 VAL B O 1
ATOM 2176 N N . ASN B 1 81 ? -13.133 -26.047 -9.32 1 86.94 81 ASN B N 1
ATOM 2177 C CA . ASN B 1 81 ? -13.836 -24.859 -8.836 1 86.94 81 ASN B CA 1
ATOM 2178 C C . ASN B 1 81 ? -12.867 -23.75 -8.445 1 86.94 81 ASN B C 1
ATOM 2180 O O . ASN B 1 81 ? -11.758 -24.031 -7.988 1 86.94 81 ASN B O 1
ATOM 2184 N N . ALA B 1 82 ? -13.359 -22.594 -8.82 1 87.81 82 ALA B N 1
ATOM 2185 C CA . ALA B 1 82 ? -12.578 -21.422 -8.43 1 87.81 82 ALA B CA 1
ATOM 2186 C C . ALA B 1 82 ? -13.352 -20.547 -7.445 1 87.81 82 ALA B C 1
ATOM 2188 O O . ALA B 1 82 ? -14.5 -20.188 -7.703 1 87.81 82 ALA B O 1
ATOM 2189 N N . LYS B 1 83 ? -12.781 -20.344 -6.285 1 90 83 LYS B N 1
ATOM 2190 C CA . LYS B 1 83 ? -13.297 -19.453 -5.242 1 90 83 LYS B CA 1
ATOM 2191 C C . LYS B 1 83 ? -12.211 -18.531 -4.715 1 90 83 LYS B C 1
ATOM 2193 O O . LYS B 1 83 ? -11.023 -18.859 -4.785 1 90 83 LYS B O 1
ATOM 2198 N N . PHE B 1 84 ? -12.656 -17.453 -4.219 1 90.12 84 PHE B N 1
ATOM 2199 C CA . PHE B 1 84 ? -11.664 -16.5 -3.742 1 90.12 84 PHE B CA 1
ATOM 2200 C C . PHE B 1 84 ? -10.898 -17.062 -2.555 1 90.12 84 PHE B C 1
ATOM 2202 O O . PHE B 1 84 ? -9.75 -16.688 -2.314 1 90.12 84 PHE B O 1
ATOM 2209 N N . THR B 1 85 ? -11.445 -18.016 -1.839 1 90.12 85 THR B N 1
ATOM 2210 C CA . THR B 1 85 ? -10.812 -18.594 -0.66 1 90.12 85 THR B CA 1
ATOM 2211 C C . THR B 1 85 ? -9.688 -19.547 -1.062 1 90.12 85 THR B C 1
ATOM 2213 O O . THR B 1 85 ? -8.875 -19.953 -0.223 1 90.12 85 THR B O 1
ATOM 2216 N N . HIS B 1 86 ? -9.672 -19.875 -2.334 1 90 86 HIS B N 1
ATOM 2217 C CA . HIS B 1 86 ? -8.648 -20.797 -2.809 1 90 86 HIS B CA 1
ATOM 2218 C C . HIS B 1 86 ? -7.289 -20.109 -2.9 1 90 86 HIS B C 1
ATOM 2220 O O . HIS B 1 86 ? -6.25 -20.781 -2.953 1 90 86 HIS B O 1
ATOM 2226 N N . LEU B 1 87 ? -7.332 -18.828 -2.998 1 90.38 87 LEU B N 1
ATOM 2227 C CA . LEU B 1 87 ? -6.094 -18.062 -3.043 1 90.38 87 LEU B CA 1
ATOM 2228 C C . LEU B 1 87 ? -5.996 -17.109 -1.851 1 90.38 87 LEU B C 1
ATOM 2230 O O . LEU B 1 87 ? -6.891 -16.297 -1.626 1 90.38 87 LEU B O 1
ATOM 2234 N N . ALA B 1 88 ? -4.984 -17.234 -1.096 1 90.88 88 ALA B N 1
ATOM 2235 C CA . ALA B 1 88 ? -4.777 -16.453 0.116 1 90.88 88 ALA B CA 1
ATOM 2236 C C . ALA B 1 88 ? -4.75 -14.953 -0.196 1 90.88 88 ALA B C 1
ATOM 2238 O O . ALA B 1 88 ? -5.184 -14.141 0.62 1 90.88 88 ALA B O 1
ATOM 2239 N N . SER B 1 89 ? -4.195 -14.625 -1.383 1 93.56 89 SER B N 1
ATOM 2240 C CA . SER B 1 89 ? -4.117 -13.227 -1.771 1 93.56 89 SER B CA 1
ATOM 2241 C C . SER B 1 89 ? -5.504 -12.609 -1.918 1 93.56 89 SER B C 1
ATOM 2243 O O . SER B 1 89 ? -5.715 -11.445 -1.566 1 93.56 89 SER B O 1
ATOM 2245 N N . PHE B 1 90 ? -6.484 -13.367 -2.303 1 94.75 90 PHE B N 1
ATOM 2246 C CA . PHE B 1 90 ? -7.836 -12.859 -2.498 1 94.75 90 PHE B CA 1
ATOM 2247 C C . PHE B 1 90 ? -8.594 -12.812 -1.177 1 94.75 90 PHE B C 1
ATOM 2249 O O . PHE B 1 90 ? -9.406 -11.922 -0.954 1 94.75 90 PHE B O 1
ATOM 2256 N N . THR B 1 91 ? -8.297 -13.781 -0.347 1 94.38 91 THR B N 1
ATOM 2257 C CA . THR B 1 91 ? -8.859 -13.719 0.997 1 94.38 91 THR B CA 1
ATOM 2258 C C . THR B 1 91 ? -8.367 -12.477 1.735 1 94.38 91 THR B C 1
ATOM 2260 O O . THR B 1 91 ? -9.133 -11.805 2.428 1 94.38 91 THR B O 1
ATOM 2263 N N . TYR B 1 92 ? -7.07 -12.281 1.537 1 95.69 92 TYR B N 1
ATOM 2264 C CA . TYR B 1 92 ? -6.5 -11.062 2.109 1 95.69 92 TYR B CA 1
ATOM 2265 C C . TYR B 1 92 ? -7.172 -9.82 1.529 1 95.69 92 TYR B C 1
ATOM 2267 O O . TYR B 1 92 ? -7.457 -8.867 2.254 1 95.69 92 TYR B O 1
ATOM 2275 N N . PHE B 1 93 ? -7.395 -9.789 0.291 1 96.5 93 PHE B N 1
ATOM 2276 C CA . PHE B 1 93 ? -8.07 -8.68 -0.373 1 96.5 93 PHE B CA 1
ATOM 22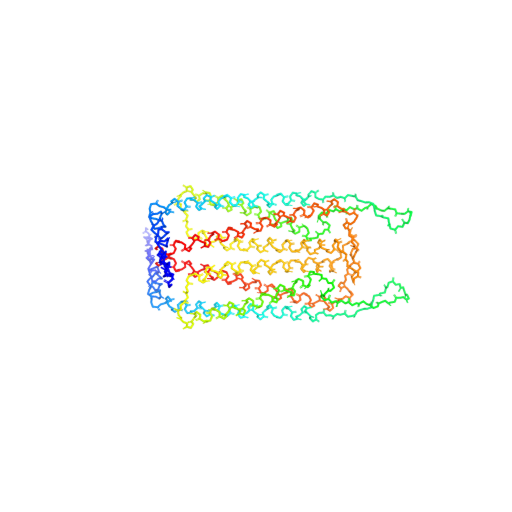77 C C . PHE B 1 93 ? -9.43 -8.414 0.256 1 96.5 93 PHE B C 1
ATOM 2279 O O . PHE B 1 93 ? -9.742 -7.281 0.625 1 96.5 93 PHE B O 1
ATOM 2286 N N . VAL B 1 94 ? -10.25 -9.422 0.48 1 96.5 94 VAL B N 1
ATOM 2287 C CA . VAL B 1 94 ? -11.594 -9.297 1.025 1 96.5 94 VAL B CA 1
ATOM 2288 C C . VAL B 1 94 ? -11.523 -8.812 2.473 1 96.5 94 VAL B C 1
ATOM 2290 O O . VAL B 1 94 ? -12.266 -7.914 2.869 1 96.5 94 VAL B O 1
ATOM 2293 N N . THR B 1 95 ? -10.633 -9.383 3.201 1 96.75 95 THR B N 1
ATOM 2294 C CA . THR B 1 95 ? -10.492 -9 4.602 1 96.75 95 THR B CA 1
ATOM 2295 C C . THR B 1 95 ? -10.047 -7.547 4.723 1 96.75 95 THR B C 1
ATOM 2297 O O . THR B 1 95 ? -10.602 -6.785 5.52 1 96.75 95 THR B O 1
ATOM 2300 N N . ALA B 1 96 ? -9.078 -7.215 3.889 1 97.12 96 ALA B N 1
ATOM 2301 C CA . ALA B 1 96 ? -8.547 -5.855 3.932 1 97.12 96 ALA B CA 1
ATOM 2302 C C . ALA B 1 96 ? -9.617 -4.836 3.557 1 97.12 96 ALA B C 1
ATOM 2304 O O . ALA B 1 96 ? -9.812 -3.848 4.27 1 97.12 96 ALA B O 1
ATOM 2305 N N . PHE B 1 97 ? -10.352 -5.062 2.52 1 97.62 97 PHE B N 1
ATOM 2306 C CA . PHE B 1 97 ? -11.328 -4.09 2.049 1 97.62 97 PHE B CA 1
ATOM 2307 C C . PHE B 1 97 ? -12.562 -4.09 2.941 1 97.62 97 PHE B C 1
ATOM 2309 O O . PHE B 1 97 ? -13.234 -3.062 3.084 1 97.62 97 PHE B O 1
ATOM 2316 N N . SER B 1 98 ? -12.867 -5.191 3.633 1 97.25 98 SER B N 1
ATOM 2317 C CA . SER B 1 98 ? -13.914 -5.18 4.652 1 97.25 98 SER B CA 1
ATOM 2318 C C . SER B 1 98 ? -13.523 -4.289 5.828 1 97.25 98 SER B C 1
ATOM 2320 O O . SER B 1 98 ? -14.352 -3.527 6.336 1 97.25 98 SER B O 1
ATOM 2322 N N . THR B 1 99 ? -12.266 -4.375 6.172 1 96.81 99 THR B N 1
ATOM 2323 C CA . THR B 1 99 ? -11.75 -3.539 7.25 1 96.81 99 THR B CA 1
ATOM 2324 C C . THR B 1 99 ? -11.797 -2.064 6.863 1 96.81 99 THR B C 1
ATOM 2326 O O . THR B 1 99 ? -12.148 -1.213 7.684 1 96.81 99 THR B O 1
ATOM 2329 N N . ILE B 1 100 ? -11.445 -1.781 5.629 1 97.5 100 ILE B N 1
ATOM 2330 C CA . ILE B 1 100 ? -11.492 -0.415 5.121 1 97.5 100 ILE B CA 1
ATOM 2331 C C . ILE B 1 100 ? -12.93 0.107 5.176 1 97.5 100 ILE B C 1
ATOM 2333 O O . ILE B 1 100 ? -13.164 1.258 5.551 1 97.5 100 ILE B O 1
ATOM 2337 N N . GLY B 1 101 ? -13.875 -0.754 4.82 1 96.75 101 GLY B N 1
ATOM 2338 C CA . GLY B 1 101 ? -15.273 -0.37 4.945 1 96.75 101 GLY B CA 1
ATOM 2339 C C . GLY B 1 101 ? -15.68 -0.038 6.367 1 96.75 101 GLY B C 1
ATOM 2340 O O . GLY B 1 101 ? -16.344 0.974 6.609 1 96.75 101 GLY B O 1
ATOM 2341 N N . LEU B 1 102 ? -15.289 -0.894 7.281 1 95.56 102 LEU B N 1
ATOM 2342 C CA . LEU B 1 102 ? -15.594 -0.652 8.688 1 95.56 102 LEU B CA 1
ATOM 2343 C C . LEU B 1 102 ? -14.945 0.644 9.164 1 95.56 102 LEU B C 1
ATOM 2345 O O . LEU B 1 102 ? -15.578 1.429 9.883 1 95.56 102 LEU B O 1
ATOM 2349 N N . TYR B 1 103 ? -13.781 0.84 8.766 1 96.56 103 TYR B N 1
ATOM 2350 C CA . TYR B 1 103 ? -13.055 2.064 9.086 1 96.56 103 TYR B CA 1
ATOM 2351 C C . TYR B 1 103 ? -13.805 3.291 8.578 1 96.56 103 TYR B C 1
ATOM 2353 O O . TYR B 1 103 ? -13.914 4.297 9.281 1 96.56 103 TYR B O 1
ATOM 2361 N N . SER B 1 104 ? -14.242 3.158 7.406 1 95.31 104 SER B N 1
ATOM 2362 C CA . SER B 1 104 ? -14.969 4.277 6.82 1 95.31 104 SER B CA 1
ATOM 2363 C C . SER B 1 104 ? -16.234 4.59 7.609 1 95.31 104 SER B C 1
ATOM 2365 O O . SER B 1 104 ? -16.594 5.758 7.785 1 95.31 104 SER B O 1
ATOM 2367 N N . ILE B 1 105 ? -16.891 3.576 8.109 1 94.5 105 ILE B N 1
ATOM 2368 C CA . ILE B 1 105 ? -18.109 3.775 8.898 1 94.5 105 ILE B CA 1
ATOM 2369 C C . ILE B 1 105 ? -17.766 4.504 10.195 1 94.5 105 ILE B C 1
ATOM 2371 O O . ILE B 1 105 ? -18.438 5.469 10.57 1 94.5 105 ILE B O 1
ATOM 2375 N N . ILE B 1 106 ? -16.734 4.082 10.789 1 93.5 106 ILE B N 1
ATOM 2376 C CA . ILE B 1 106 ? -16.328 4.641 12.07 1 93.5 106 ILE B CA 1
ATOM 2377 C C . ILE B 1 106 ? -15.883 6.094 11.891 1 93.5 106 ILE B C 1
ATOM 2379 O O . ILE B 1 106 ? -16.359 6.988 12.594 1 93.5 106 ILE B O 1
ATOM 2383 N N . THR B 1 107 ? -15.016 6.328 11.023 1 91.5 107 THR B N 1
ATOM 2384 C CA . THR B 1 107 ? -14.5 7.676 10.82 1 91.5 107 THR B CA 1
ATOM 2385 C C . THR B 1 107 ? -15.578 8.586 10.227 1 91.5 107 THR B C 1
ATOM 2387 O O . THR B 1 107 ? -15.594 9.789 10.492 1 91.5 107 THR B O 1
ATOM 2390 N N . GLY B 1 108 ? -16.422 8.016 9.391 1 89.44 108 GLY B N 1
ATOM 2391 C CA . GLY B 1 108 ? -17.531 8.797 8.883 1 89.44 108 GLY B CA 1
ATOM 2392 C C . GLY B 1 108 ? -18.453 9.289 9.977 1 89.44 108 GLY B C 1
ATOM 2393 O O . GLY B 1 108 ? -18.906 10.438 9.961 1 89.44 108 GLY B O 1
ATOM 2394 N N . TYR B 1 109 ? -18.719 8.406 10.883 1 90.19 109 TYR B N 1
ATOM 2395 C CA . TYR B 1 109 ? -19.578 8.773 12.008 1 90.19 109 TYR B CA 1
ATOM 2396 C C . TYR B 1 109 ? -18.922 9.867 12.852 1 90.19 109 TYR B C 1
ATOM 2398 O O . TYR B 1 109 ? -19.578 10.812 13.281 1 90.19 109 TYR B O 1
ATOM 2406 N N . LEU B 1 110 ? -17.672 9.789 13.102 1 86.12 110 LEU B N 1
ATOM 2407 C CA . LEU B 1 110 ? -16.953 10.781 13.891 1 86.12 110 LEU B CA 1
ATOM 2408 C C . LEU B 1 110 ? -16.906 12.125 13.172 1 86.12 110 LEU B C 1
ATOM 2410 O O . LEU B 1 110 ? -17.062 13.172 13.805 1 86.12 110 LEU B O 1
ATOM 2414 N N . SER B 1 111 ? -16.688 12.055 11.906 1 83.44 111 SER B N 1
ATOM 2415 C CA . SER B 1 111 ? -16.672 13.281 11.133 1 83.44 111 SER B CA 1
ATOM 2416 C C . SER B 1 111 ? -18.062 13.945 11.125 1 83.44 111 SER B C 1
ATOM 2418 O O . SER B 1 111 ? -18.156 15.164 11.211 1 83.44 111 SER B O 1
ATOM 2420 N N . TYR B 1 112 ? -19.047 13.18 11.008 1 84.5 112 TYR B N 1
ATOM 2421 C CA . TYR B 1 112 ? -20.406 13.695 11.023 1 84.5 112 TYR B CA 1
ATOM 2422 C C . TYR B 1 112 ? -20.734 14.312 12.375 1 84.5 112 TYR B C 1
ATOM 2424 O O . TYR B 1 112 ? -21.359 15.375 12.453 1 84.5 112 TYR B O 1
ATOM 2432 N N . SER B 1 113 ? -20.391 13.672 13.438 1 84.81 113 SER B N 1
ATOM 2433 C CA . SER B 1 113 ? -20.641 14.18 14.781 1 84.81 113 SER B CA 1
ATOM 2434 C C . SER B 1 113 ? -19.875 15.484 15.023 1 84.81 113 SER B C 1
ATOM 2436 O O . SER B 1 113 ? -20.391 16.391 15.688 1 84.81 113 SER B O 1
ATOM 2438 N N . ALA B 1 114 ? -18.719 15.492 14.555 1 76.56 114 ALA B N 1
ATOM 2439 C CA . ALA B 1 114 ? -17.938 16.719 14.68 1 76.56 114 ALA B CA 1
ATOM 2440 C C . ALA B 1 114 ? -18.578 17.859 13.906 1 76.56 114 ALA B C 1
ATOM 2442 O O . ALA B 1 114 ? -18.516 19.016 14.336 1 76.56 114 ALA B O 1
ATOM 2443 N N . LEU B 1 115 ? -19.047 17.609 12.781 1 76.19 115 LEU B N 1
ATOM 2444 C CA . LEU B 1 115 ? -19.75 18.609 11.984 1 76.19 115 LEU B CA 1
ATOM 2445 C C . LEU B 1 115 ? -20.984 19.125 12.727 1 76.19 115 LEU B C 1
ATOM 2447 O O . LEU B 1 115 ? -21.266 20.328 12.703 1 76.19 115 LEU B O 1
ATOM 2451 N N . LYS B 1 116 ? -21.656 18.328 13.312 1 78.94 116 LYS B N 1
ATOM 2452 C CA . LYS B 1 116 ? -22.875 18.719 14.031 1 78.94 116 LYS B CA 1
ATOM 2453 C C . LYS B 1 116 ? -22.547 19.531 15.273 1 78.94 116 LYS B C 1
ATOM 2455 O O . LYS B 1 116 ? -23.234 20.516 15.578 1 78.94 116 LYS B O 1
ATOM 2460 N N . ASN B 1 117 ? -21.484 19.109 15.898 1 75.62 117 ASN B N 1
ATOM 2461 C CA . ASN B 1 117 ? -21.125 19.797 17.141 1 75.62 117 ASN B CA 1
ATOM 2462 C C . ASN B 1 117 ? -20.234 21.016 16.875 1 75.62 117 ASN B C 1
ATOM 2464 O O . ASN B 1 117 ? -19.938 21.766 17.797 1 75.62 117 ASN B O 1
ATOM 2468 N N . GLN B 1 118 ? -19.984 21.344 15.641 1 62.59 118 GLN B N 1
ATOM 2469 C CA . GLN B 1 118 ? -19.141 22.469 15.211 1 62.59 118 GLN B CA 1
ATOM 2470 C C . GLN B 1 118 ? -17.797 22.438 15.914 1 62.59 118 GLN B C 1
ATOM 2472 O O . GLN B 1 118 ? -17.281 23.469 16.344 1 62.59 118 GLN B O 1
ATOM 2477 N N . GLN B 1 119 ? -17.406 21.172 16.359 1 58.47 119 GLN B N 1
ATOM 2478 C CA . GLN B 1 119 ? -16.125 21.062 17.031 1 58.47 119 GLN B CA 1
ATOM 2479 C C . GLN B 1 119 ? -15.133 20.25 16.203 1 58.47 119 GLN B C 1
ATOM 2481 O O . GLN B 1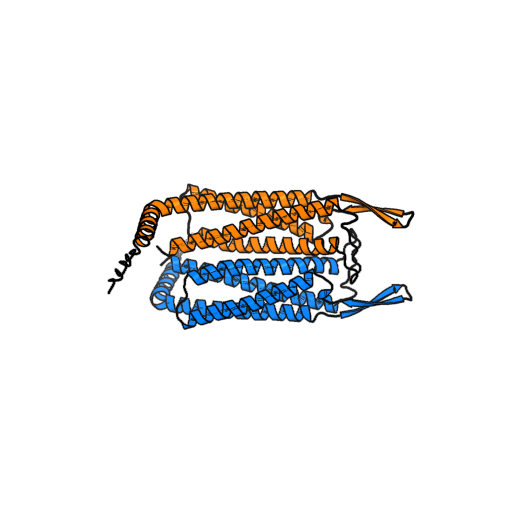 119 ? -15.312 19.047 16 1 58.47 119 GLN B O 1
ATOM 2486 N N . SER B 1 120 ? -14.805 20.781 14.992 1 60.78 120 SER B N 1
ATOM 2487 C CA . SER B 1 120 ? -13.75 20.047 14.312 1 60.78 120 SER B CA 1
ATOM 2488 C C . SER B 1 120 ? -12.375 20.438 14.828 1 60.78 120 SER B C 1
ATOM 2490 O O . SER B 1 120 ? -11.961 21.594 14.703 1 60.78 120 SER B O 1
ATOM 2492 N N . SER B 1 121 ? -11.812 19.5 15.773 1 66.88 121 SER B N 1
ATOM 2493 C CA . SER B 1 121 ? -10.516 19.844 16.344 1 66.88 121 SER B CA 1
ATOM 2494 C C . SER B 1 121 ? -9.375 19.469 15.398 1 66.88 121 SER B C 1
ATOM 2496 O O . SER B 1 121 ? -9.5 18.516 14.617 1 66.88 121 SER B O 1
ATOM 2498 N N . ARG B 1 122 ? -8.578 20.312 15.195 1 72.12 122 ARG B N 1
ATOM 2499 C CA . ARG B 1 122 ? -7.332 20.125 14.469 1 72.12 122 ARG B CA 1
ATOM 2500 C C . ARG B 1 122 ? -6.699 18.766 14.805 1 72.12 122 ARG B C 1
ATOM 2502 O O . ARG B 1 122 ? -6.164 18.094 13.93 1 72.12 122 ARG B O 1
ATOM 2509 N N . ASN B 1 123 ? -6.922 18.297 16.062 1 74.62 123 ASN B N 1
ATOM 2510 C CA . ASN B 1 123 ? -6.348 17.031 16.516 1 74.62 123 ASN B CA 1
ATOM 2511 C C . ASN B 1 123 ? -7.012 15.836 15.836 1 74.62 123 ASN B C 1
ATOM 2513 O O . ASN B 1 123 ? -6.348 14.844 15.523 1 74.62 123 ASN B O 1
ATOM 2517 N N . GLN B 1 124 ? -8.203 16.016 15.648 1 77.31 124 GLN B N 1
ATOM 2518 C CA . GLN B 1 124 ? -8.922 14.93 14.977 1 77.31 124 GLN B CA 1
ATOM 2519 C C . GLN B 1 124 ? -8.492 14.812 13.516 1 77.31 124 GLN B C 1
ATOM 2521 O O . GLN B 1 124 ? -8.352 13.703 12.992 1 77.31 124 GLN B O 1
ATOM 2526 N N . GLN B 1 125 ? -8.156 15.883 12.953 1 79.75 125 GLN B N 1
ATOM 2527 C CA . GLN B 1 125 ? -7.73 15.867 11.555 1 79.75 125 GLN B CA 1
ATOM 2528 C C . GLN B 1 125 ? -6.359 15.219 11.406 1 79.75 125 GLN B C 1
ATOM 2530 O O . GLN B 1 125 ? -6.121 14.469 10.461 1 79.75 125 GLN B O 1
ATOM 2535 N N . LEU B 1 126 ? -5.613 15.539 12.367 1 84.12 126 LEU B N 1
ATOM 2536 C CA . LEU B 1 126 ? -4.27 14.977 12.328 1 84.12 126 LEU B CA 1
ATOM 2537 C C . LEU B 1 126 ? -4.305 13.461 12.539 1 84.12 126 LEU B C 1
ATOM 2539 O O . LEU B 1 126 ? -3.547 12.727 11.906 1 84.12 126 LEU B O 1
ATOM 2543 N N . GLN B 1 127 ? -5.191 13.055 13.406 1 85.81 127 GLN B N 1
ATOM 2544 C CA . GLN B 1 127 ? -5.34 11.625 13.625 1 85.81 127 GLN B CA 1
ATOM 2545 C C . GLN B 1 127 ? -5.906 10.93 12.391 1 85.81 127 GLN B C 1
ATOM 2547 O O . GLN B 1 127 ? -5.484 9.828 12.031 1 85.81 127 GLN B O 1
ATOM 2552 N N . PHE B 1 128 ? -6.777 11.609 11.75 1 87.81 128 PHE B N 1
ATOM 2553 C CA . PHE B 1 128 ? -7.355 11.055 10.531 1 87.81 128 PHE B CA 1
ATOM 2554 C C . PHE B 1 128 ? -6.309 10.945 9.43 1 87.81 128 PHE B C 1
ATOM 2556 O O . PHE B 1 128 ? -6.32 10 8.641 1 87.81 128 PHE B O 1
ATOM 2563 N N . LEU B 1 129 ? -5.453 11.852 9.414 1 90.31 129 LEU B N 1
ATOM 2564 C CA . LEU B 1 129 ? -4.414 11.852 8.391 1 90.31 129 LEU B CA 1
ATOM 2565 C C . LEU B 1 129 ? -3.492 10.648 8.555 1 90.31 129 LEU B C 1
ATOM 2567 O O . LEU B 1 129 ? -3.158 9.984 7.566 1 90.31 129 LEU B O 1
ATOM 2571 N N . LEU B 1 130 ? -3.182 10.359 9.727 1 91.38 130 LEU B N 1
ATOM 2572 C CA . LEU B 1 130 ? -2.311 9.219 9.984 1 91.38 130 LEU B CA 1
ATOM 2573 C C . LEU B 1 130 ? -3.029 7.906 9.688 1 91.38 130 LEU B C 1
ATOM 2575 O O . LEU B 1 130 ? -2.473 7.027 9.023 1 91.38 130 LEU B O 1
ATOM 2579 N N . LEU B 1 131 ? -4.199 7.809 10.141 1 93.75 131 LEU B N 1
ATOM 2580 C CA . LEU B 1 131 ? -4.969 6.586 9.953 1 93.75 131 LEU B CA 1
ATOM 2581 C C . LEU B 1 131 ? -5.32 6.383 8.484 1 93.75 131 LEU B C 1
ATOM 2583 O O . LEU B 1 131 ? -5.301 5.254 7.984 1 93.75 131 LEU B O 1
ATOM 2587 N N . ASP B 1 132 ? -5.625 7.473 7.828 1 95.06 132 ASP B N 1
ATOM 2588 C CA . ASP B 1 132 ? -5.914 7.383 6.398 1 95.06 132 ASP B CA 1
ATOM 2589 C C . ASP B 1 132 ? -4.684 6.918 5.621 1 95.06 132 ASP B C 1
ATOM 2591 O O . ASP B 1 132 ? -4.805 6.176 4.645 1 95.06 132 ASP B O 1
ATOM 2595 N N . SER B 1 133 ? -3.529 7.359 6.027 1 94.69 133 SER B N 1
ATOM 2596 C CA . SER B 1 133 ? -2.305 6.914 5.367 1 94.69 133 SER B CA 1
ATOM 2597 C C . SER B 1 133 ? -2.068 5.422 5.586 1 94.69 133 SER B C 1
ATOM 2599 O O . SER B 1 133 ? -1.653 4.715 4.664 1 94.69 133 SER B O 1
ATOM 2601 N N . LEU B 1 134 ? -2.383 4.965 6.723 1 94.44 134 LEU B N 1
ATOM 2602 C CA . LEU B 1 134 ? -2.244 3.547 7.035 1 94.44 134 LEU B CA 1
ATOM 2603 C C . LEU B 1 134 ? -3.236 2.715 6.23 1 94.44 134 LEU B C 1
ATOM 2605 O O . LEU B 1 134 ? -2.871 1.679 5.668 1 94.44 134 LEU B O 1
ATOM 2609 N N . ILE B 1 135 ? -4.418 3.182 6.18 1 96.31 135 ILE B N 1
ATOM 2610 C CA . ILE B 1 135 ? -5.461 2.455 5.469 1 96.31 135 ILE B CA 1
ATOM 2611 C C . ILE B 1 135 ? -5.148 2.434 3.975 1 96.31 135 ILE B C 1
ATOM 2613 O O . ILE B 1 135 ? -5.406 1.438 3.295 1 96.31 135 ILE B O 1
ATOM 2617 N N . LEU B 1 136 ? -4.633 3.514 3.486 1 96.5 136 LEU B N 1
ATOM 2618 C CA . LEU B 1 136 ? -4.219 3.561 2.088 1 96.5 136 LEU B CA 1
ATOM 2619 C C . LEU B 1 136 ? -3.16 2.502 1.798 1 96.5 136 LEU B C 1
ATOM 2621 O O . LEU B 1 136 ? -3.209 1.84 0.758 1 96.5 136 LEU B O 1
ATOM 2625 N N . SER B 1 137 ? -2.256 2.377 2.713 1 95.75 137 SER B N 1
ATOM 2626 C CA . SER B 1 137 ? -1.193 1.393 2.535 1 95.75 137 SER B CA 1
ATOM 2627 C C . SER B 1 137 ? -1.741 -0.03 2.592 1 95.75 137 SER B C 1
ATOM 2629 O O . SER B 1 137 ? -1.298 -0.902 1.843 1 95.75 137 SER B O 1
ATOM 2631 N N . ILE B 1 138 ? -2.652 -0.262 3.424 1 95.94 138 ILE B N 1
ATOM 2632 C CA . ILE B 1 138 ? -3.281 -1.574 3.52 1 95.94 138 ILE B CA 1
ATOM 2633 C C . ILE B 1 138 ? -4.035 -1.881 2.229 1 95.94 138 ILE B C 1
ATOM 2635 O O . ILE B 1 138 ? -3.936 -2.986 1.69 1 95.94 138 ILE B O 1
ATOM 2639 N N . SER B 1 139 ? -4.766 -0.896 1.763 1 97 139 SER B N 1
ATOM 2640 C CA . SER B 1 139 ? -5.496 -1.054 0.507 1 97 139 SER B CA 1
ATOM 2641 C C . SER B 1 139 ? -4.543 -1.345 -0.649 1 97 139 SER B C 1
ATOM 2643 O O . SER B 1 139 ? -4.801 -2.238 -1.459 1 97 139 SER B O 1
ATOM 2645 N N . ALA B 1 140 ? -3.451 -0.681 -0.671 1 96.25 140 ALA B N 1
ATOM 2646 C CA . ALA B 1 140 ? -2.473 -0.862 -1.739 1 96.25 140 ALA B CA 1
ATOM 2647 C C . ALA B 1 140 ? -1.803 -2.23 -1.644 1 96.25 140 ALA B C 1
ATOM 2649 O O . ALA B 1 140 ? -1.552 -2.877 -2.664 1 96.25 140 ALA B O 1
ATOM 2650 N N . SER B 1 141 ? -1.554 -2.645 -0.42 1 96.5 141 SER B N 1
ATOM 2651 C CA . SER B 1 141 ? -0.952 -3.959 -0.228 1 96.5 141 SER B CA 1
ATOM 2652 C C . SER B 1 141 ? -1.899 -5.07 -0.669 1 96.5 141 SER B C 1
ATOM 2654 O O . SER B 1 141 ? -1.478 -6.035 -1.309 1 96.5 141 SER B O 1
ATOM 2656 N N . ALA B 1 142 ? -3.133 -4.895 -0.299 1 97.06 142 ALA B N 1
ATOM 2657 C CA . ALA B 1 142 ? -4.125 -5.891 -0.69 1 97.06 142 ALA B CA 1
ATOM 2658 C C . ALA B 1 142 ? -4.309 -5.918 -2.205 1 97.06 142 ALA B C 1
ATOM 2660 O O . ALA B 1 142 ? -4.406 -6.992 -2.805 1 97.06 142 ALA B O 1
ATOM 2661 N N . MET B 1 143 ? -4.359 -4.77 -2.807 1 96.19 143 MET B N 1
ATOM 2662 C CA . MET B 1 143 ? -4.465 -4.684 -4.262 1 96.19 143 MET B CA 1
ATOM 2663 C C . MET B 1 143 ? -3.213 -5.246 -4.93 1 96.19 143 MET B C 1
ATOM 2665 O O . MET B 1 143 ? -3.303 -5.902 -5.969 1 96.19 143 MET B O 1
ATOM 2669 N N . GLY B 1 144 ? -2.127 -5.016 -4.363 1 95.62 144 GLY B N 1
ATOM 2670 C CA . GLY B 1 144 ? -0.894 -5.582 -4.887 1 95.62 144 GLY B CA 1
ATOM 2671 C C . GLY B 1 144 ? -0.847 -7.094 -4.797 1 95.62 144 GLY B C 1
ATOM 2672 O O . GLY B 1 144 ? -0.502 -7.77 -5.77 1 95.62 144 GLY B O 1
ATOM 2673 N N . ALA B 1 145 ? -1.197 -7.578 -3.609 1 96.19 145 ALA B N 1
ATOM 2674 C CA . ALA B 1 145 ? -1.201 -9.023 -3.406 1 96.19 145 ALA B CA 1
ATOM 2675 C C . ALA B 1 145 ? -2.154 -9.711 -4.379 1 96.19 145 ALA B C 1
ATOM 2677 O O . ALA B 1 145 ? -1.767 -10.648 -5.078 1 96.19 145 ALA B O 1
ATOM 2678 N N . GLY B 1 146 ? -3.352 -9.227 -4.434 1 95.31 146 GLY B N 1
ATOM 2679 C CA . GLY B 1 146 ? -4.312 -9.797 -5.367 1 95.31 146 GLY B CA 1
ATOM 2680 C C . GLY B 1 146 ? -3.934 -9.578 -6.82 1 95.31 146 GLY B C 1
ATOM 2681 O O . GLY B 1 146 ? -4.098 -10.469 -7.652 1 95.31 146 GLY B O 1
ATOM 2682 N N . GLY B 1 147 ? -3.457 -8.414 -7.09 1 93.38 147 GLY B N 1
ATOM 2683 C CA . GLY B 1 147 ? -3.057 -8.086 -8.453 1 93.38 147 GLY B CA 1
ATOM 2684 C C . GLY B 1 147 ? -1.884 -8.914 -8.945 1 93.38 147 GLY B C 1
ATOM 2685 O O . GLY B 1 147 ? -1.843 -9.312 -10.109 1 93.38 147 GLY B O 1
ATOM 2686 N N . GLY B 1 148 ? -0.922 -9.172 -8.086 1 93.5 148 GLY B N 1
ATOM 2687 C CA . GLY B 1 148 ? 0.202 -10.008 -8.461 1 93.5 148 GLY B CA 1
ATOM 2688 C C . GLY B 1 148 ? -0.207 -11.43 -8.82 1 93.5 148 GLY B C 1
ATOM 2689 O O . GLY B 1 148 ? 0.224 -11.969 -9.836 1 93.5 148 GLY B O 1
ATOM 2690 N N . VAL B 1 149 ? -1.036 -11.938 -8.016 1 93.19 149 VAL B N 1
ATOM 2691 C CA . VAL B 1 149 ? -1.487 -13.305 -8.234 1 93.19 149 VAL B CA 1
ATOM 2692 C C . VAL B 1 149 ? -2.42 -13.359 -9.438 1 93.19 149 VAL B C 1
ATOM 2694 O O . VAL B 1 149 ? -2.355 -14.297 -10.242 1 93.19 149 VAL B O 1
ATOM 2697 N N . ALA B 1 150 ? -3.219 -12.32 -9.547 1 93.06 150 ALA B N 1
ATOM 2698 C CA . ALA B 1 150 ? -4.121 -12.266 -10.695 1 93.06 150 ALA B CA 1
ATOM 2699 C C . ALA B 1 150 ? -3.338 -12.164 -12 1 93.06 150 ALA B C 1
ATOM 2701 O O . ALA B 1 150 ? -3.738 -12.734 -13.016 1 93.06 150 ALA B O 1
ATOM 2702 N N . TYR B 1 151 ? -2.318 -11.516 -11.977 1 91.06 151 TYR B N 1
ATOM 2703 C CA . TYR B 1 151 ? -1.488 -11.383 -13.172 1 91.06 151 TYR B CA 1
ATOM 2704 C C . TYR B 1 151 ? -0.887 -12.727 -13.57 1 91.06 151 TYR B C 1
ATOM 2706 O O . TYR B 1 151 ? -0.872 -13.078 -14.75 1 91.06 151 TYR B O 1
ATOM 2714 N N . GLU B 1 152 ? -0.397 -13.453 -12.609 1 91.75 152 GLU B N 1
ATOM 2715 C CA . GLU B 1 152 ? 0.146 -14.781 -12.875 1 91.75 152 GLU B CA 1
ATOM 2716 C C . GLU B 1 152 ? -0.943 -15.734 -13.352 1 91.75 152 GLU B C 1
ATOM 2718 O O . GLU B 1 152 ? -0.684 -16.609 -14.18 1 91.75 152 GLU B O 1
ATOM 2723 N N . ALA B 1 153 ? -2.078 -15.523 -12.812 1 90.44 153 ALA B N 1
ATOM 2724 C CA . ALA B 1 153 ? -3.188 -16.375 -13.234 1 90.44 153 ALA B CA 1
ATOM 2725 C C . ALA B 1 153 ? -3.592 -16.078 -14.68 1 90.44 153 ALA B C 1
ATOM 2727 O O . ALA B 1 153 ? -4.066 -16.953 -15.391 1 90.44 153 ALA B O 1
ATOM 2728 N N . LEU B 1 154 ? -3.447 -14.875 -15.102 1 90.75 154 LEU B N 1
ATOM 2729 C CA . LEU B 1 154 ? -3.824 -14.438 -16.438 1 90.75 154 LEU B CA 1
ATOM 2730 C C . LEU B 1 154 ? -2.752 -14.812 -17.453 1 90.75 154 LEU B C 1
ATOM 2732 O O . LEU B 1 154 ? -3.064 -15.32 -18.531 1 90.75 154 LEU B O 1
ATOM 2736 N N . LYS B 1 155 ? -1.484 -14.633 -17.125 1 90.94 155 LYS B N 1
ATOM 2737 C CA . LYS B 1 155 ? -0.402 -14.82 -18.094 1 90.94 155 LYS B CA 1
ATOM 2738 C C . LYS B 1 155 ? 0.276 -16.172 -17.906 1 90.94 155 LYS B C 1
ATOM 2740 O O . LYS B 1 155 ? 0.888 -16.703 -18.828 1 90.94 155 LYS B O 1
ATOM 2745 N N . GLY B 1 156 ? 0.071 -16.75 -16.75 1 88.5 156 GLY B N 1
ATOM 2746 C CA . GLY B 1 156 ? 0.841 -17.938 -16.453 1 88.5 156 GLY B CA 1
ATOM 2747 C C . GLY B 1 156 ? 2.332 -17.688 -16.375 1 88.5 156 GLY B C 1
ATOM 2748 O O . GLY B 1 156 ? 2.795 -16.578 -16.656 1 88.5 156 GLY B O 1
ATOM 2749 N N . ASN B 1 157 ? 3.064 -18.688 -15.82 1 88.12 157 ASN B N 1
ATOM 2750 C CA . ASN B 1 157 ? 4.516 -18.594 -15.68 1 88.12 157 ASN B CA 1
ATOM 2751 C C . ASN B 1 157 ? 5.199 -19.922 -15.969 1 88.12 157 ASN B C 1
ATOM 2753 O O . ASN B 1 157 ? 5.254 -20.797 -15.102 1 88.12 157 ASN B O 1
ATOM 2757 N N . PRO B 1 158 ? 5.734 -19.984 -17.203 1 84.44 158 PRO B N 1
ATOM 2758 C CA . PRO B 1 158 ? 6.367 -21.266 -17.562 1 84.44 158 PRO B CA 1
ATOM 2759 C C . PRO B 1 158 ? 7.656 -21.516 -16.781 1 84.44 158 PRO B C 1
ATOM 2761 O O . PRO B 1 158 ? 8.07 -22.672 -16.641 1 84.44 158 PRO B O 1
ATOM 2764 N N . HIS B 1 159 ? 8.242 -20.438 -16.297 1 81.88 159 HIS B N 1
ATOM 2765 C CA . HIS B 1 159 ? 9.5 -20.609 -15.586 1 81.88 159 HIS B CA 1
ATOM 2766 C C . HIS B 1 159 ? 9.297 -21.375 -14.273 1 81.88 159 HIS B C 1
ATOM 2768 O O . HIS B 1 159 ? 10.195 -22.078 -13.812 1 81.88 159 HIS B O 1
ATOM 2774 N N . VAL B 1 160 ? 8.047 -21.281 -13.742 1 82.31 160 VAL B N 1
ATOM 2775 C CA . VAL B 1 160 ? 7.762 -21.969 -12.492 1 82.31 160 VAL B CA 1
ATOM 2776 C C . VAL B 1 160 ? 6.637 -22.984 -12.703 1 82.31 160 VAL B C 1
ATOM 2778 O O . VAL B 1 160 ? 6.094 -23.531 -11.734 1 82.31 160 VAL B O 1
ATOM 2781 N N . HIS B 1 161 ? 6.203 -23.141 -13.875 1 81.56 161 HIS B N 1
ATOM 2782 C CA . HIS B 1 161 ? 5.203 -24.109 -14.281 1 81.56 161 HIS B CA 1
ATOM 2783 C C . HIS B 1 161 ? 3.84 -23.797 -13.68 1 81.56 161 HIS B C 1
ATOM 2785 O O . HIS B 1 161 ? 3.152 -24.688 -13.172 1 81.56 161 HIS B O 1
ATOM 2791 N N . TRP B 1 162 ? 3.58 -22.625 -13.617 1 86.94 162 TRP B N 1
ATOM 2792 C CA . TRP B 1 162 ? 2.238 -22.188 -13.258 1 86.94 162 TRP B CA 1
ATOM 2793 C C . TRP B 1 162 ? 1.381 -21.969 -14.5 1 86.94 162 TRP B C 1
ATOM 2795 O O . TRP B 1 162 ? 1.713 -21.156 -15.359 1 86.94 162 TRP B O 1
ATOM 2805 N N . MET B 1 163 ? 0.333 -22.641 -14.539 1 84.62 163 MET B N 1
ATOM 2806 C CA . MET B 1 163 ? -0.527 -22.562 -15.719 1 84.62 163 MET B CA 1
ATOM 2807 C C . MET B 1 163 ? -1.455 -21.359 -15.641 1 84.62 163 MET B C 1
ATOM 2809 O O . MET B 1 163 ? -1.778 -20.891 -14.547 1 84.62 163 MET B O 1
ATOM 2813 N N . LYS B 1 164 ? -1.793 -20.922 -16.875 1 87.75 164 LYS B N 1
ATOM 2814 C CA . LYS B 1 164 ? -2.818 -19.875 -16.969 1 87.75 164 LYS B CA 1
ATOM 2815 C C . LYS B 1 164 ? -4.188 -20.422 -16.578 1 87.75 164 LYS B C 1
ATOM 2817 O O . LYS B 1 164 ? -4.582 -21.516 -17.031 1 87.75 164 LYS B O 1
ATOM 2822 N N . ILE B 1 165 ? -4.863 -19.703 -15.805 1 86.31 165 ILE B N 1
ATOM 2823 C CA . ILE B 1 165 ? -6.109 -20.25 -15.281 1 86.31 165 ILE B CA 1
ATOM 2824 C C . ILE B 1 165 ? -7.289 -19.422 -15.789 1 86.31 165 ILE B C 1
ATOM 2826 O O . ILE B 1 165 ? -8.43 -19.891 -15.789 1 86.31 165 ILE B O 1
ATOM 2830 N N . CYS B 1 166 ? -7.008 -18.312 -16.312 1 89.25 166 CYS B N 1
ATOM 2831 C CA . CYS B 1 166 ? -8.109 -17.422 -16.656 1 89.25 166 CYS B CA 1
ATOM 2832 C C . CYS B 1 166 ? -8.82 -17.906 -17.906 1 89.25 166 CYS B C 1
ATOM 2834 O O . CYS B 1 166 ? -9.953 -17.5 -18.188 1 89.25 166 CYS B O 1
ATOM 2836 N N . HIS B 1 167 ? -8.195 -18.719 -18.656 1 86 167 HIS B N 1
ATOM 2837 C CA . HIS B 1 167 ? -8.875 -19.297 -19.812 1 86 167 HIS B CA 1
ATOM 2838 C C . HIS B 1 167 ? -9.906 -20.328 -19.391 1 86 167 HIS B C 1
ATOM 2840 O O . HIS B 1 167 ? -10.875 -20.578 -20.109 1 86 167 HIS B O 1
ATOM 2846 N N . ILE B 1 168 ? -9.727 -20.922 -18.219 1 84.06 168 ILE B N 1
ATOM 2847 C CA . ILE B 1 168 ? -10.641 -21.906 -17.672 1 84.06 168 ILE B CA 1
ATOM 2848 C C . ILE B 1 168 ? -11.719 -21.203 -16.844 1 84.06 168 ILE B C 1
ATOM 2850 O O . ILE B 1 168 ? -12.906 -21.531 -16.953 1 84.06 168 ILE B O 1
ATOM 2854 N N . PHE B 1 169 ? -11.25 -20.141 -16.078 1 89.06 169 PHE B N 1
ATOM 2855 C CA . PHE B 1 169 ? -12.141 -19.406 -15.18 1 89.06 169 PHE B CA 1
ATOM 2856 C C . PHE B 1 169 ? -12.297 -17.953 -15.648 1 89.06 169 PHE B C 1
ATOM 2858 O O . PHE B 1 169 ? -11.961 -17.031 -14.922 1 89.06 169 PHE B O 1
ATOM 2865 N N . ASP B 1 170 ? -12.883 -17.781 -16.766 1 88.62 170 ASP B N 1
ATOM 2866 C CA . ASP B 1 170 ? -12.992 -16.453 -17.375 1 88.62 170 ASP B CA 1
ATOM 2867 C C . ASP B 1 170 ? -13.922 -15.555 -16.562 1 88.62 170 ASP B C 1
ATOM 2869 O O . ASP B 1 170 ? -13.594 -14.398 -16.281 1 88.62 170 ASP B O 1
ATOM 2873 N N . LYS B 1 171 ? -15.109 -16.125 -16.188 1 90.12 171 LYS B N 1
ATOM 2874 C CA . LYS B 1 171 ? -16.062 -15.336 -15.414 1 90.12 171 LYS B CA 1
ATOM 2875 C C . LYS B 1 171 ? -15.469 -14.906 -14.078 1 90.12 171 LYS B C 1
ATOM 2877 O O . LYS B 1 171 ? -15.641 -13.758 -13.656 1 90.12 171 LYS B O 1
ATOM 2882 N N . PHE B 1 172 ? -14.805 -15.805 -13.461 1 91.38 172 PHE B N 1
ATOM 2883 C CA . PHE B 1 172 ? -14.148 -15.508 -12.195 1 91.38 172 PHE B CA 1
ATOM 2884 C C . PHE B 1 172 ? -13.109 -14.406 -12.367 1 91.38 172 PHE B C 1
ATOM 2886 O O . PHE B 1 172 ? -13.07 -13.461 -11.578 1 91.38 172 PHE B O 1
ATOM 2893 N N . CYS B 1 173 ? -12.312 -14.477 -13.398 1 91.56 173 CYS B N 1
ATOM 2894 C CA . CYS B 1 173 ? -11.242 -13.516 -13.633 1 91.56 173 CYS B CA 1
ATOM 2895 C C . CYS B 1 173 ? -11.805 -12.148 -13.992 1 91.56 173 CYS B C 1
ATOM 2897 O O . CYS B 1 173 ? -11.242 -11.117 -13.609 1 91.56 173 CYS B O 1
ATOM 2899 N N . HIS B 1 174 ? -12.914 -12.117 -14.734 1 90.88 174 HIS B N 1
ATOM 2900 C CA . HIS B 1 174 ? -13.555 -10.844 -15.062 1 90.88 174 HIS B CA 1
ATOM 2901 C C . HIS B 1 174 ? -14.102 -10.164 -13.812 1 90.88 174 HIS B C 1
ATOM 2903 O O . HIS B 1 174 ? -13.984 -8.945 -13.664 1 90.88 174 HIS B O 1
ATOM 2909 N N . GLN B 1 175 ? -14.68 -10.945 -12.938 1 92.5 175 GLN B N 1
ATOM 2910 C CA . GLN B 1 175 ? -15.188 -10.406 -11.68 1 92.5 175 GLN B CA 1
ATOM 2911 C C . GLN B 1 175 ? -14.055 -9.875 -10.812 1 92.5 175 GLN B C 1
ATOM 2913 O O . GLN B 1 175 ? -14.203 -8.844 -10.148 1 92.5 175 GLN B O 1
ATOM 2918 N N . LEU B 1 176 ? -12.961 -10.562 -10.82 1 92 176 LEU B N 1
ATOM 2919 C CA . LEU B 1 176 ? -11.773 -10.117 -10.102 1 92 176 LEU B CA 1
ATOM 2920 C C . LEU B 1 176 ? -11.305 -8.758 -10.617 1 92 176 LEU B C 1
ATOM 2922 O O . LEU B 1 176 ? -10.945 -7.883 -9.828 1 92 176 LEU B O 1
ATOM 2926 N N . ALA B 1 177 ? -11.305 -8.672 -11.906 1 92.62 177 ALA B N 1
ATOM 2927 C CA . ALA B 1 177 ? -10.891 -7.418 -12.523 1 92.62 177 ALA B CA 1
ATOM 2928 C C . ALA B 1 177 ? -11.812 -6.273 -12.117 1 92.62 177 ALA B C 1
ATOM 2930 O O . ALA B 1 177 ? -11.352 -5.156 -11.883 1 92.62 177 ALA B O 1
ATOM 2931 N N . SER B 1 178 ? -13.055 -6.598 -12.062 1 94.94 178 SER B N 1
ATOM 2932 C CA . SER B 1 178 ? -14.016 -5.586 -11.641 1 94.94 178 SER B CA 1
ATOM 2933 C C . SER B 1 178 ? -13.812 -5.199 -10.18 1 94.94 178 SER B C 1
ATOM 2935 O O . SER B 1 178 ? -13.898 -4.023 -9.828 1 94.94 178 SER B O 1
ATOM 2937 N N . ALA B 1 179 ? -13.602 -6.18 -9.367 1 96 179 ALA B N 1
ATOM 2938 C CA . ALA B 1 179 ? -13.305 -5.906 -7.965 1 96 179 ALA B CA 1
ATOM 2939 C C . ALA B 1 179 ? -12.047 -5.059 -7.824 1 96 179 ALA B C 1
ATOM 2941 O O . ALA B 1 179 ? -11.992 -4.152 -6.988 1 96 179 ALA B O 1
ATOM 2942 N N . GLY B 1 180 ? -11.062 -5.383 -8.672 1 95.75 180 GLY B N 1
ATOM 2943 C CA . GLY B 1 180 ? -9.844 -4.586 -8.703 1 95.75 180 GLY B CA 1
ATOM 2944 C C . GLY B 1 180 ? -10.086 -3.139 -9.086 1 95.75 180 GLY B C 1
ATOM 2945 O O . GLY B 1 180 ? -9.516 -2.229 -8.477 1 95.75 180 GLY B O 1
ATOM 2946 N N . ALA B 1 181 ? -10.914 -2.93 -10.023 1 94.94 181 ALA B N 1
ATOM 2947 C CA . ALA B 1 181 ? -11.242 -1.577 -10.461 1 94.94 181 ALA B CA 1
ATOM 2948 C C . ALA B 1 181 ? -11.891 -0.777 -9.336 1 94.94 181 ALA B C 1
ATOM 2950 O O . ALA B 1 181 ? -11.562 0.394 -9.125 1 94.94 181 ALA B O 1
ATOM 2951 N N . MET B 1 182 ? -12.75 -1.416 -8.625 1 96.06 182 MET B N 1
ATOM 2952 C CA . MET B 1 182 ? -13.414 -0.739 -7.516 1 96.06 182 MET B CA 1
ATOM 2953 C C . MET B 1 182 ? -12.422 -0.425 -6.402 1 96.06 182 MET B C 1
ATOM 2955 O O . MET B 1 182 ? -12.539 0.602 -5.73 1 96.06 182 MET B O 1
ATOM 2959 N N . SER B 1 183 ? -11.492 -1.325 -6.199 1 96.38 183 SER B N 1
ATOM 2960 C CA . SER B 1 183 ? -10.477 -1.083 -5.18 1 96.38 183 SER B CA 1
ATOM 2961 C C . SER B 1 183 ? -9.594 0.106 -5.547 1 96.38 183 SER B C 1
ATOM 2963 O O . SER B 1 183 ? -9.164 0.86 -4.672 1 96.38 183 SER B O 1
ATOM 2965 N N . LEU B 1 184 ? -9.391 0.298 -6.844 1 95.69 184 LEU B N 1
ATOM 2966 C CA . LEU B 1 184 ? -8.625 1.456 -7.297 1 95.69 184 LEU B CA 1
ATOM 2967 C C . LEU B 1 184 ? -9.383 2.75 -7.012 1 95.69 184 LEU B C 1
ATOM 2969 O O . LEU B 1 184 ? -8.789 3.738 -6.582 1 95.69 184 LEU B O 1
ATOM 2973 N N . LEU B 1 185 ? -10.617 2.631 -7.211 1 96.12 185 LEU B N 1
ATOM 2974 C CA . LEU B 1 185 ? -11.453 3.789 -6.902 1 96.12 185 LEU B CA 1
ATOM 2975 C C . LEU B 1 185 ? -11.422 4.098 -5.41 1 96.12 185 LEU B C 1
ATOM 2977 O O . LEU B 1 185 ? -11.398 5.266 -5.012 1 96.12 185 LEU B O 1
ATOM 2981 N N . THR B 1 186 ? -11.461 3.057 -4.637 1 97.06 186 THR B N 1
ATOM 2982 C CA . THR B 1 186 ? -11.375 3.236 -3.189 1 97.06 186 THR B CA 1
ATOM 2983 C C . THR B 1 186 ? -10.062 3.918 -2.811 1 97.06 186 THR B C 1
ATOM 2985 O O . THR B 1 186 ? -10.055 4.887 -2.049 1 97.06 186 THR B O 1
ATOM 2988 N N . SER B 1 187 ? -9 3.455 -3.408 1 96.44 187 SER B N 1
ATOM 2989 C CA . SER B 1 187 ? -7.691 4.031 -3.105 1 96.44 187 SER B CA 1
ATOM 2990 C C . SER B 1 187 ? -7.605 5.48 -3.562 1 96.44 187 SER B C 1
ATOM 2992 O O . SER B 1 187 ? -7.023 6.32 -2.875 1 96.44 187 SER B O 1
ATOM 2994 N N . MET B 1 188 ? -8.164 5.723 -4.676 1 95.44 188 MET B N 1
ATOM 2995 C CA . MET B 1 188 ? -8.203 7.102 -5.156 1 95.44 188 MET B CA 1
ATOM 2996 C C . MET B 1 188 ? -8.977 7.992 -4.188 1 95.44 188 MET B C 1
ATOM 2998 O O . MET B 1 188 ? -8.586 9.133 -3.941 1 95.44 188 MET B O 1
ATOM 3002 N N . THR B 1 189 ? -10.023 7.504 -3.688 1 96.25 189 THR B N 1
ATOM 3003 C CA . THR B 1 189 ? -10.828 8.258 -2.736 1 96.25 189 THR B CA 1
ATOM 3004 C C . THR B 1 189 ? -10.039 8.539 -1.459 1 96.25 189 THR B C 1
ATOM 3006 O O . THR B 1 189 ? -10.086 9.648 -0.923 1 96.25 189 THR B O 1
ATOM 3009 N N . ILE B 1 190 ? -9.312 7.547 -0.978 1 96.62 190 ILE B N 1
ATOM 3010 C CA . ILE B 1 190 ? -8.508 7.715 0.229 1 96.62 190 ILE B CA 1
ATOM 3011 C C . ILE B 1 190 ? -7.43 8.766 -0.011 1 96.62 190 ILE B C 1
ATOM 3013 O O . ILE B 1 190 ? -7.191 9.625 0.842 1 96.62 190 ILE B O 1
ATOM 3017 N N . LEU B 1 191 ? -6.875 8.75 -1.154 1 94.88 191 LEU B N 1
ATOM 3018 C CA . LEU B 1 191 ? -5.852 9.727 -1.501 1 94.88 191 LEU B CA 1
ATOM 3019 C C . LEU B 1 191 ? -6.434 11.141 -1.521 1 94.88 191 LEU B C 1
ATOM 3021 O O . LEU B 1 191 ? -5.781 12.086 -1.083 1 94.88 191 LEU B O 1
ATOM 3025 N N . MET B 1 192 ? -7.582 11.188 -2.047 1 94.69 192 MET B N 1
ATOM 3026 C CA . MET B 1 192 ? -8.258 12.484 -2.072 1 94.69 192 MET B CA 1
ATOM 3027 C C . MET B 1 192 ? -8.531 12.984 -0.656 1 94.69 192 MET B C 1
ATOM 3029 O O . MET B 1 192 ? -8.422 14.18 -0.38 1 94.69 192 MET B O 1
ATOM 3033 N N . LEU B 1 193 ? -8.906 12.125 0.203 1 93.69 193 LEU B N 1
ATOM 3034 C CA . LEU B 1 193 ? -9.133 12.492 1.597 1 93.69 193 LEU B CA 1
ATOM 3035 C C . LEU B 1 193 ? -7.859 13.031 2.236 1 93.69 193 LEU B C 1
ATOM 3037 O O . LEU B 1 193 ? -7.887 14.039 2.938 1 93.69 193 LEU B O 1
ATOM 3041 N N . ILE B 1 194 ? -6.785 12.352 1.968 1 93.31 194 ILE B N 1
ATOM 3042 C CA . ILE B 1 194 ? -5.5 12.773 2.512 1 93.31 194 ILE B CA 1
ATOM 3043 C C . ILE B 1 194 ? -5.133 14.156 1.964 1 93.31 194 ILE B C 1
ATOM 3045 O O . ILE B 1 194 ? -4.734 15.047 2.719 1 93.31 194 ILE B O 1
ATOM 3049 N N . TRP B 1 195 ? -5.336 14.234 0.711 1 90.44 195 TRP B N 1
ATOM 3050 C CA . TRP B 1 195 ? -5.055 15.516 0.072 1 90.44 195 TRP B CA 1
ATOM 3051 C C . TRP B 1 195 ? -5.922 16.625 0.661 1 90.44 195 TRP B C 1
ATOM 3053 O O . TRP B 1 195 ? -5.438 17.719 0.95 1 90.44 195 TRP B O 1
ATOM 3063 N N . PHE B 1 196 ? -7.113 16.375 0.807 1 87.5 196 PHE B N 1
ATOM 3064 C CA . PHE B 1 196 ? -8.055 17.344 1.368 1 87.5 196 PHE B CA 1
ATOM 3065 C C . PHE B 1 196 ? -7.652 17.719 2.785 1 87.5 196 PHE B C 1
ATOM 3067 O O . PHE B 1 196 ? -7.719 18.906 3.156 1 87.5 196 PHE B O 1
ATOM 3074 N N . SER B 1 197 ? -7.344 16.797 3.578 1 87.19 197 SER B N 1
ATOM 3075 C CA . SER B 1 197 ? -6.934 17.062 4.953 1 87.19 197 SER B CA 1
ATOM 3076 C C . SER B 1 197 ? -5.695 17.953 5.004 1 87.19 197 SER B C 1
ATOM 3078 O O . SER B 1 197 ? -5.617 18.859 5.828 1 87.19 197 SER B O 1
ATOM 3080 N N . ILE B 1 198 ? -4.781 17.734 4.141 1 86.69 198 ILE B N 1
ATOM 3081 C CA . ILE B 1 198 ? -3.549 18.516 4.098 1 86.69 198 ILE B CA 1
ATOM 3082 C C . ILE B 1 198 ? -3.867 19.953 3.703 1 86.69 198 ILE B C 1
ATOM 3084 O O . ILE B 1 198 ? -3.336 20.906 4.293 1 86.69 198 ILE B O 1
ATOM 3088 N N . CYS B 1 199 ? -4.762 20.141 2.762 1 83 199 CYS B N 1
ATOM 3089 C CA . CYS B 1 199 ? -5.148 21.484 2.316 1 83 199 CYS B CA 1
ATOM 3090 C C . CYS B 1 199 ? -5.875 22.234 3.424 1 83 199 CYS B C 1
ATOM 3092 O O . CYS B 1 199 ? -5.684 23.438 3.586 1 83 199 CYS B O 1
ATOM 3094 N N . SER B 1 200 ? -6.672 21.578 4.121 1 81 200 SER B N 1
ATOM 3095 C CA . SER B 1 200 ? -7.402 22.203 5.219 1 81 200 SER B CA 1
ATOM 3096 C C . SER B 1 200 ? -6.457 22.688 6.312 1 81 200 SER B C 1
ATOM 3098 O O . SER B 1 200 ? -6.645 23.766 6.875 1 81 200 SER B O 1
ATOM 3100 N N . ILE B 1 201 ? -5.508 21.906 6.609 1 76.88 201 ILE B N 1
ATOM 3101 C CA . ILE B 1 201 ? -4.543 22.266 7.645 1 76.88 201 ILE B CA 1
ATOM 3102 C C . ILE B 1 201 ? -3.682 23.438 7.16 1 76.88 201 ILE B C 1
ATOM 3104 O O . ILE B 1 201 ? -3.338 24.328 7.938 1 76.88 201 ILE B O 1
ATOM 3108 N N . ALA B 1 202 ? -3.334 23.406 5.906 1 76.69 202 ALA B N 1
ATOM 3109 C CA . ALA B 1 202 ? -2.527 24.484 5.328 1 76.69 202 ALA B CA 1
ATOM 3110 C C . ALA B 1 202 ? -3.277 25.812 5.363 1 76.69 202 ALA B C 1
ATOM 3112 O O . ALA B 1 202 ? -2.676 26.859 5.598 1 76.69 202 ALA B O 1
ATOM 3113 N N . LYS B 1 203 ? -4.473 25.766 5.156 1 74.19 203 LYS B N 1
ATOM 3114 C CA . LYS B 1 203 ? -5.281 26.984 5.152 1 74.19 203 LYS B CA 1
ATOM 3115 C C . LYS B 1 203 ? -5.484 27.516 6.57 1 74.19 203 LYS B C 1
ATOM 3117 O O . LYS B 1 203 ? -5.484 28.734 6.793 1 74.19 203 LYS B O 1
ATOM 3122 N N . ASN B 1 204 ? -5.645 26.672 7.453 1 64.19 204 ASN B N 1
ATOM 3123 C CA . ASN B 1 204 ? -5.902 27.109 8.82 1 64.19 204 ASN B CA 1
ATOM 3124 C C . ASN B 1 204 ? -4.629 27.594 9.508 1 64.19 204 ASN B C 1
ATOM 3126 O O . ASN B 1 204 ? -4.691 28.359 10.469 1 64.19 204 ASN B O 1
ATOM 3130 N N . SER B 1 205 ? -3.451 27.094 9.125 1 55.91 205 SER B N 1
ATOM 3131 C CA . SER B 1 205 ? -2.213 27.547 9.75 1 55.91 205 SER B CA 1
ATOM 3132 C C . SER B 1 205 ? -1.811 28.938 9.234 1 55.91 205 SER B C 1
ATOM 3134 O O . SER B 1 205 ? -1.023 29.641 9.867 1 55.91 205 SER B O 1
ATOM 3136 N N . GLY B 1 206 ? -2.078 29.344 8.039 1 45.97 206 GLY B N 1
ATOM 3137 C CA . GLY B 1 206 ? -1.78 30.688 7.559 1 45.97 206 GLY B CA 1
ATOM 3138 C C . GLY B 1 206 ? -2.629 31.766 8.211 1 45.97 206 GLY B C 1
ATOM 3139 O O . GLY B 1 206 ? -2.389 32.969 8.023 1 45.97 206 GLY B O 1
ATOM 3140 N N . ARG B 1 207 ? -3.658 31.625 9.102 1 41.66 207 ARG B N 1
ATOM 3141 C CA . ARG B 1 207 ? -4.367 32.719 9.742 1 41.66 207 ARG B CA 1
ATOM 3142 C C . ARG B 1 207 ? -3.797 33 11.125 1 41.66 207 ARG B C 1
ATOM 3144 O O . ARG B 1 207 ? -3.4 32.094 11.844 1 41.66 207 ARG B O 1
#

Nearest PDB structures (foldseek):
  9brd-assembly1_U  TM=6.990E-01  e=3.768E-03  Rattus norvegicus
  5vju-assembly1_A  TM=4.006E-01  e=2.733E-01  synthetic construct
  8afz-assembly1_A  TM=3.061E-01  e=3.952E+00  Homo sapiens
  4wpc-assembly1_B  TM=3.138E-01  e=7.610E+00  Saccharomyces cerevisiae S288C
  9brd-assembly1_U  TM=6.990E-01  e=3.881E-03  Rattus norvegicus

Organism: NCBI:txid3103831

InterPro domains:
  IPR006459 Casparian strip membrane protein [TIGR01569] (45-200)
  IPR006702 Casparian strip membrane protein domain [PF04535] (40-187)
  IPR044173 Casparian strip membrane protein/CASP-like protein [PTHR36488] (38-202)

Sequence (414 aa):
MASIETGAHRQVTTETSGKWSSKLTRYVSGSGAVAIKYQAKVDVALRVFMFVFSMIGVVLMATSKQSATMRISPDMTIGVNAKFTHLASFTYFVTAFSTIGLYSIITGYLSYSALKNQQSSRNQQLQFLLLDSLILSISASAMGAGGGVAYEALKGNPHVHWMKICHIFDKFCHQLASAGAMSLLTSMTILMLIWFSICSIAKNSGRMASIETGAHRQVTTETSGKWSSKLTRYVSGSGAVAIKYQAKVDVALRVFMFVFSMIGVVLMATSKQSATMRISPDMTIGVNAKFTHLASFTYFVTAFSTIGLYSIITGYLSYSALKNQQSSRNQQLQFLLLDSLILSISASAMGAGGGVAYEALKGNPHVHWMKICHIFDKFCHQLASAGAMSLLTSMTILMLIWFSICSIAKNSGR

Secondary structure (DSSP, 8-state):
---------------HHHHHHHHHHHHHHTTHHHHHHHHHHHHHHHHHHHHHHHHHHHHHHHT-EEEEEEEEETTEEEEEEEEGGGSHHHHHHHHHHHHHHHHHHHHHHHHHHHHHHT---HHHHHHHHHHHHHHHHHHHHHHHHHHHHHHHHHH-BTTTTBPP-TTT-HHHHHHHHHHHHHHHHHHHHHHHHHHHHHHHHHHHH--/---------------HHHHHHHHHHHHHHTHHHHHHHHHHHHHHHHHHHHHHHHHHHHHHHHT-EEEEEEEEETTEEEEEEEEGGGSHHHHHHHHHHHHHHHHHHHHHHHHHHHHHHT---HHHHHHHHHHHHHHHHHHHHHHHHHHHHHHHHHH-BTTTTBPP-TTT-HHHHHHHHHHHHHHHHHHHHHHHHHHHHHHHHHHHHT-

Foldseek 3Di:
DPPPPPPPPPPPPPVVVVVVVVVVVVCVPVVVLVVVLVLLVVLLVLLVLLLVLLVLLLCLQQPLKDWFWDPPDPVDTDIDIDHLVVDVLSVLLNVLSVVSNVVSVVLSVVSVVCSVVVNPDLVNLVVLLVVLVVSLVSLVSSLVSLVVVLVCLCPPDVVVDGDNCCVRRVSSSVSNVVSSVSSVVSSVSSVVSNVSSVVSVVVVVVD/DPPPPPPPPPPPPPV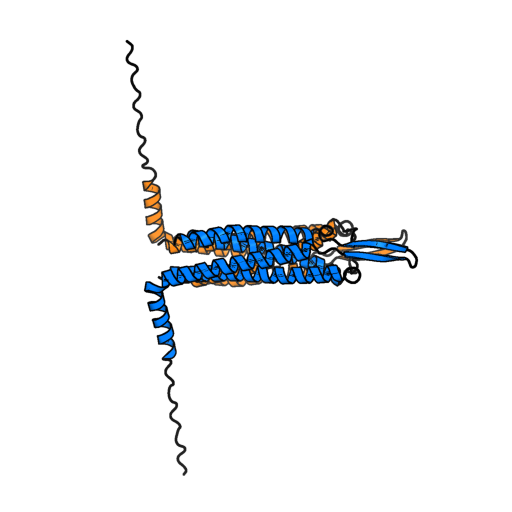VVVVVVVVVVVCCPVVVLVVVLVLLVVLLVLLVLLLVLLVLLLCLQQPLKDWFWDPPDPVDTDIDIDHLVVDVLSVLLNVLSVVSNVVSVVLSVVSVVCSVVVNPDLVNLVVLLVVLVVSLVSLVSSLVSLVVVLVCLCPPDVVVDGDNCCVRRVSSSVSNVVSSVSSVVSSVSSVVSNVSSVVSVVVVVVD

Radius of gyration: 28.89 Å; Cα contacts (8 Å, |Δi|>4): 505; chains: 2; bounding box: 44×105×116 Å

pLDDT: mean 79.04, std 21.72, range [26.88, 97.69]